Protein AF-A0A972U359-F1 (afdb_monomer_lite)

Radius of gyration: 34.03 Å; chains: 1; bounding box: 84×73×92 Å

Structure (mmCIF, N/CA/C/O backbone):
data_AF-A0A972U359-F1
#
_entry.id   AF-A0A972U359-F1
#
loop_
_atom_site.group_PDB
_atom_site.id
_atom_site.type_symbol
_atom_site.label_atom_id
_atom_site.label_alt_id
_atom_site.label_comp_id
_atom_site.label_asym_id
_atom_site.label_entity_id
_atom_site.label_seq_id
_atom_site.pdbx_PDB_ins_code
_atom_site.Cartn_x
_atom_site.Cartn_y
_atom_site.Cartn_z
_atom_site.occupancy
_atom_site.B_iso_or_equiv
_atom_site.auth_seq_id
_atom_site.auth_comp_id
_atom_site.auth_asym_id
_atom_site.auth_atom_id
_atom_site.pdbx_PDB_model_num
ATOM 1 N N . MET A 1 1 ? 15.602 -43.443 -6.844 1.00 34.56 1 MET A N 1
ATOM 2 C CA . MET A 1 1 ? 16.288 -42.138 -6.899 1.00 34.56 1 MET A CA 1
ATOM 3 C C . MET A 1 1 ? 17.119 -42.106 -8.167 1.00 34.56 1 MET A C 1
ATOM 5 O O . MET A 1 1 ? 18.291 -42.450 -8.155 1.00 34.56 1 MET A O 1
ATOM 9 N N . THR A 1 2 ? 16.467 -41.814 -9.284 1.00 31.92 2 THR A N 1
ATOM 10 C CA . THR A 1 2 ? 17.127 -41.450 -10.536 1.00 31.92 2 THR A CA 1
ATOM 11 C C . THR A 1 2 ? 17.401 -39.958 -10.450 1.00 31.92 2 THR A C 1
ATOM 13 O O . THR A 1 2 ? 16.478 -39.173 -10.265 1.00 31.92 2 THR A O 1
ATOM 16 N N . THR A 1 3 ? 18.676 -39.599 -10.492 1.00 36.22 3 THR A N 1
ATOM 17 C CA . THR A 1 3 ? 19.171 -38.236 -10.663 1.00 36.22 3 THR A CA 1
ATOM 18 C C . THR A 1 3 ? 18.572 -37.648 -11.941 1.00 36.22 3 THR A C 1
ATOM 20 O O . THR A 1 3 ? 18.931 -38.095 -13.031 1.00 36.22 3 THR A O 1
ATOM 23 N N . GLU A 1 4 ? 17.645 -36.693 -11.818 1.00 37.03 4 GLU A N 1
ATOM 24 C CA . GLU A 1 4 ? 17.320 -35.785 -12.922 1.00 37.03 4 GLU A CA 1
ATOM 25 C C . GLU A 1 4 ? 18.624 -35.118 -13.361 1.00 37.03 4 GLU A C 1
ATOM 27 O O . GLU A 1 4 ? 19.390 -34.597 -12.550 1.00 37.03 4 GLU A O 1
ATOM 32 N N . SER A 1 5 ? 18.941 -35.264 -14.640 1.00 38.84 5 SER A N 1
ATOM 33 C CA . SER A 1 5 ? 20.194 -34.814 -15.220 1.00 38.84 5 SER A CA 1
ATOM 34 C C . SER A 1 5 ? 20.278 -33.288 -15.209 1.00 38.84 5 SER A C 1
ATOM 36 O O . SER A 1 5 ? 19.378 -32.620 -15.710 1.00 38.84 5 SER A O 1
ATOM 38 N N . ASP A 1 6 ? 21.413 -32.756 -14.757 1.00 45.66 6 ASP A N 1
ATOM 39 C CA . ASP A 1 6 ? 21.822 -31.334 -14.731 1.00 45.66 6 ASP A CA 1
ATOM 40 C C . ASP A 1 6 ? 21.856 -30.642 -16.125 1.00 45.66 6 ASP A C 1
ATOM 42 O O . ASP A 1 6 ? 22.391 -29.554 -16.295 1.00 45.66 6 ASP A O 1
ATOM 46 N N . THR A 1 7 ? 21.315 -31.287 -17.165 1.00 46.75 7 THR A N 1
ATOM 47 C CA . THR A 1 7 ? 21.343 -30.866 -18.579 1.00 46.75 7 THR A CA 1
ATOM 48 C C . THR A 1 7 ? 20.058 -30.196 -19.065 1.00 46.75 7 THR A C 1
ATOM 50 O O . THR A 1 7 ? 20.070 -29.639 -20.159 1.00 46.75 7 THR A O 1
ATOM 53 N N . ASP A 1 8 ? 18.978 -30.200 -18.277 1.00 66.88 8 ASP A N 1
ATOM 54 C CA . ASP A 1 8 ? 17.705 -29.561 -18.663 1.00 66.88 8 ASP A CA 1
ATOM 55 C C . ASP A 1 8 ? 17.510 -28.169 -18.035 1.00 66.88 8 ASP A C 1
ATOM 57 O O . ASP A 1 8 ? 16.482 -27.522 -18.224 1.00 66.88 8 ASP A O 1
ATOM 61 N N . ARG A 1 9 ? 18.505 -27.679 -17.286 1.00 83.94 9 ARG A N 1
ATOM 62 C CA . ARG A 1 9 ? 18.415 -26.433 -16.522 1.00 83.94 9 ARG A CA 1
ATOM 63 C C . ARG A 1 9 ? 18.598 -25.207 -17.422 1.00 83.94 9 ARG A C 1
ATOM 65 O O . ARG A 1 9 ? 19.578 -25.094 -18.159 1.00 83.94 9 ARG A O 1
ATOM 72 N N . VAL A 1 10 ? 17.660 -24.262 -17.361 1.00 92.56 10 VAL A N 1
ATOM 73 C CA . VAL A 1 10 ? 17.746 -23.006 -18.124 1.00 92.56 10 VAL A CA 1
ATOM 74 C C . VAL A 1 10 ? 18.620 -21.996 -17.372 1.00 92.56 10 VAL A C 1
ATOM 76 O O . VAL A 1 10 ? 18.176 -21.374 -16.412 1.00 92.56 10 VAL A O 1
ATOM 79 N N . GLU A 1 11 ? 19.866 -21.818 -17.819 1.00 95.06 11 GLU A N 1
ATOM 80 C CA . GLU A 1 11 ? 20.827 -20.873 -17.215 1.00 95.06 11 GLU A CA 1
ATOM 81 C C . GLU A 1 11 ? 20.614 -19.414 -17.638 1.00 95.06 11 GLU A C 1
ATOM 83 O O . GLU A 1 11 ? 21.006 -18.483 -16.932 1.00 95.06 11 GLU A O 1
ATOM 88 N N . PHE A 1 12 ? 19.975 -19.191 -18.783 1.00 96.44 12 PHE A N 1
ATOM 89 C CA . PHE A 1 12 ? 19.534 -17.869 -19.202 1.00 96.44 12 PHE A CA 1
ATOM 90 C C . PHE A 1 12 ? 18.351 -17.958 -20.165 1.00 96.44 12 PHE A C 1
ATOM 92 O O . PHE A 1 12 ? 18.154 -18.969 -20.843 1.00 96.44 12 PHE A O 1
ATOM 99 N N . ALA A 1 13 ? 17.572 -16.883 -20.248 1.00 97.38 13 ALA A N 1
ATOM 100 C CA . ALA A 1 13 ? 16.511 -16.748 -21.234 1.00 97.38 13 ALA A CA 1
ATOM 101 C C . ALA A 1 13 ? 16.248 -15.288 -21.610 1.00 97.38 13 ALA A C 1
ATOM 103 O O . ALA A 1 13 ? 16.445 -14.365 -20.816 1.00 97.38 13 ALA A O 1
ATOM 104 N N . TRP A 1 14 ? 15.734 -15.096 -22.821 1.00 97.12 14 TRP A N 1
ATOM 105 C CA . TRP A 1 14 ? 15.240 -13.815 -23.308 1.00 97.12 14 TRP A CA 1
ATOM 106 C C . TRP A 1 14 ? 13.763 -13.635 -22.965 1.00 97.12 14 TRP A C 1
ATOM 108 O O . TRP A 1 14 ? 12.935 -14.495 -23.238 1.00 97.12 14 TRP A O 1
ATOM 118 N N . PHE A 1 15 ? 13.396 -12.486 -22.420 1.00 97.00 15 PHE A N 1
ATOM 119 C CA . PHE A 1 15 ? 12.018 -12.110 -22.142 1.00 97.00 15 PHE A CA 1
ATOM 120 C C . PHE A 1 15 ? 11.601 -11.003 -23.100 1.00 97.00 15 PHE A C 1
ATOM 122 O O . PHE A 1 15 ? 12.221 -9.936 -23.157 1.00 97.00 15 PHE A O 1
ATOM 129 N N . VAL A 1 16 ? 10.525 -11.246 -23.841 1.00 96.25 16 VAL A N 1
ATOM 130 C CA . VAL A 1 16 ? 10.018 -10.329 -24.861 1.00 96.25 16 VAL A CA 1
ATOM 131 C C . VAL A 1 16 ? 8.567 -9.956 -24.606 1.00 96.25 16 VAL A C 1
ATOM 133 O O . VAL A 1 16 ? 7.766 -10.760 -24.131 1.00 96.25 16 VAL A O 1
ATOM 136 N N . ASN A 1 17 ? 8.216 -8.711 -24.912 1.00 94.94 17 ASN A N 1
ATOM 137 C CA . ASN A 1 17 ? 6.858 -8.227 -24.718 1.00 94.94 17 ASN A CA 1
ATOM 138 C C . ASN A 1 17 ? 5.921 -8.766 -25.802 1.00 94.94 17 ASN A C 1
ATOM 140 O O . ASN A 1 17 ? 6.209 -8.689 -26.998 1.00 94.94 17 ASN A O 1
ATOM 144 N N . LYS A 1 18 ? 4.754 -9.236 -25.369 1.00 93.62 18 LYS A N 1
ATOM 145 C CA . LYS A 1 18 ? 3.588 -9.472 -26.209 1.00 93.62 18 LYS A CA 1
ATOM 146 C C . LYS A 1 18 ? 3.192 -8.158 -26.895 1.00 93.62 18 LYS A C 1
ATOM 148 O O . LYS A 1 18 ? 3.068 -7.143 -26.197 1.00 93.62 18 LYS A O 1
ATOM 153 N N . PRO A 1 19 ? 2.941 -8.156 -28.216 1.00 92.00 19 PRO A N 1
ATOM 154 C CA . PRO A 1 19 ? 2.376 -6.995 -28.895 1.00 92.00 19 PRO A CA 1
ATOM 155 C C . PRO A 1 19 ? 1.072 -6.526 -28.231 1.00 92.00 19 PRO A C 1
ATOM 157 O O . PRO A 1 19 ? 0.331 -7.317 -27.632 1.00 92.00 19 PRO A O 1
ATOM 160 N N . ARG A 1 20 ? 0.807 -5.217 -28.272 1.00 87.81 20 ARG A N 1
ATOM 161 C CA . ARG A 1 20 ? -0.346 -4.617 -27.573 1.00 87.81 20 ARG A CA 1
ATOM 162 C C . ARG A 1 20 ? -1.682 -4.987 -28.217 1.00 87.81 20 ARG A C 1
ATOM 164 O O . ARG A 1 20 ? -2.674 -5.070 -27.508 1.00 87.81 20 ARG A O 1
ATOM 171 N N . ASP A 1 21 ? -1.670 -5.212 -29.522 1.00 89.88 21 ASP A N 1
ATOM 172 C CA . ASP A 1 21 ? -2.796 -5.568 -30.387 1.00 89.88 21 ASP A CA 1
ATOM 173 C C . ASP A 1 21 ? -3.186 -7.053 -30.324 1.00 89.88 21 ASP A C 1
ATOM 175 O O . ASP A 1 21 ? -4.277 -7.409 -30.754 1.00 89.88 21 ASP A O 1
ATOM 179 N N . VAL A 1 22 ? -2.338 -7.915 -29.754 1.00 91.50 22 VAL A N 1
ATOM 180 C CA . VAL A 1 22 ? -2.649 -9.341 -29.559 1.00 91.50 22 VAL A CA 1
ATOM 181 C C . VAL A 1 22 ? -3.434 -9.523 -28.263 1.00 91.50 22 VAL A C 1
ATOM 183 O O . VAL A 1 22 ? -2.894 -9.330 -27.174 1.00 91.50 22 VAL A O 1
ATOM 186 N N . ASP A 1 23 ? -4.694 -9.913 -28.346 1.00 91.31 23 ASP A N 1
ATOM 187 C CA . ASP A 1 23 ? -5.537 -10.250 -27.197 1.00 91.31 23 ASP A CA 1
ATOM 188 C C . ASP A 1 23 ? -5.536 -11.763 -26.891 1.00 91.31 23 ASP A C 1
ATOM 190 O O . ASP A 1 23 ? -4.753 -12.536 -27.446 1.00 91.31 23 ASP A O 1
ATOM 194 N N . ALA A 1 24 ? -6.385 -12.196 -25.955 1.00 88.00 24 ALA A N 1
ATOM 195 C CA . ALA A 1 24 ? -6.492 -13.609 -25.593 1.00 88.00 24 ALA A CA 1
ATOM 196 C C . ALA A 1 24 ? -7.016 -14.479 -26.753 1.00 88.00 24 ALA A C 1
ATOM 198 O O . ALA A 1 24 ? -6.561 -15.609 -26.912 1.00 88.00 24 ALA A O 1
ATOM 199 N N . ALA A 1 25 ? -7.929 -13.953 -27.578 1.00 90.12 25 ALA A N 1
ATOM 200 C CA . ALA A 1 25 ? -8.537 -14.687 -28.689 1.00 90.12 25 ALA A CA 1
ATOM 201 C C . ALA A 1 25 ? -7.555 -14.907 -29.854 1.00 90.12 25 ALA A C 1
ATOM 203 O O . ALA A 1 25 ? -7.532 -15.974 -30.463 1.00 90.12 25 ALA A O 1
ATOM 204 N N . SER A 1 26 ? -6.706 -13.916 -30.130 1.00 93.12 26 SER A N 1
ATOM 205 C CA . SER A 1 26 ? -5.694 -13.945 -31.197 1.00 93.12 26 SER A CA 1
ATOM 206 C C . SER A 1 26 ? -4.350 -14.549 -30.770 1.00 93.12 26 SER A C 1
ATOM 208 O O . SER A 1 26 ? -3.474 -14.758 -31.612 1.00 93.12 26 SER A O 1
ATOM 210 N N . MET A 1 27 ? -4.171 -14.884 -29.484 1.00 94.06 27 MET A N 1
ATOM 211 C CA . MET A 1 27 ? -2.915 -15.425 -28.946 1.00 94.06 27 MET A CA 1
ATOM 212 C C . MET A 1 27 ? -2.464 -16.707 -29.658 1.00 94.06 27 MET A C 1
ATOM 214 O O . MET A 1 27 ? -1.294 -16.835 -30.015 1.00 94.06 27 MET A O 1
ATOM 218 N N . SER A 1 28 ? -3.376 -17.660 -29.869 1.00 92.81 28 SER A N 1
ATOM 219 C CA . SER A 1 28 ? -3.033 -18.944 -30.497 1.00 92.81 28 SER A CA 1
ATOM 220 C C . SER A 1 28 ? -2.559 -18.757 -31.940 1.00 92.81 28 SER A C 1
ATOM 222 O O . SER A 1 28 ? -1.538 -19.321 -32.332 1.00 92.81 28 SER A O 1
ATOM 224 N N . GLU A 1 29 ? -3.242 -17.897 -32.701 1.00 93.94 29 GLU A N 1
ATOM 225 C CA . GLU A 1 29 ? -2.842 -17.549 -34.065 1.00 93.94 29 GLU A CA 1
ATOM 226 C C . GLU A 1 29 ? -1.477 -16.851 -34.079 1.00 93.94 29 GLU A C 1
ATOM 228 O O . GLU A 1 29 ? -0.601 -17.217 -34.862 1.00 93.94 29 GLU A O 1
ATOM 233 N N . TYR A 1 30 ? -1.269 -15.882 -33.181 1.00 95.25 30 TYR A N 1
ATOM 234 C CA . TYR A 1 30 ? -0.008 -15.155 -33.058 1.00 95.25 30 TYR A CA 1
ATOM 235 C C . TYR A 1 30 ? 1.175 -16.094 -32.792 1.00 95.25 30 TYR A C 1
ATOM 237 O O . TYR A 1 30 ? 2.173 -16.051 -33.513 1.00 95.25 30 TYR A O 1
ATOM 245 N N . LEU A 1 31 ? 1.050 -16.982 -31.801 1.00 96.06 31 LEU A N 1
ATOM 246 C CA . LEU A 1 31 ? 2.086 -17.965 -31.480 1.00 96.06 31 LEU A CA 1
ATOM 247 C C . LEU A 1 31 ? 2.301 -18.960 -32.633 1.00 96.06 31 LEU A C 1
ATOM 249 O O . LEU A 1 31 ? 3.439 -19.341 -32.905 1.00 96.06 31 LEU A O 1
ATOM 253 N N . GLY A 1 32 ? 1.236 -19.334 -33.352 1.00 94.75 32 GLY A N 1
ATOM 254 C CA . GLY A 1 32 ? 1.293 -20.235 -34.506 1.00 94.75 32 GLY A CA 1
ATOM 255 C C . GLY A 1 32 ? 2.104 -19.697 -35.689 1.00 94.75 32 GLY A C 1
ATOM 256 O O . GLY A 1 32 ? 2.684 -20.486 -36.434 1.00 94.75 32 GLY A O 1
ATOM 257 N N . ARG A 1 33 ? 2.218 -18.368 -35.836 1.00 95.44 33 ARG A N 1
ATOM 258 C CA . ARG A 1 33 ? 3.087 -17.739 -36.851 1.00 95.44 33 ARG A CA 1
ATOM 259 C C . ARG A 1 33 ? 4.574 -17.995 -36.588 1.00 95.44 33 ARG A C 1
ATOM 261 O O . ARG A 1 33 ? 5.364 -17.933 -37.522 1.00 95.44 33 ARG A O 1
ATOM 268 N N . GLY A 1 34 ? 4.959 -18.292 -35.343 1.00 96.12 34 GLY A N 1
ATOM 269 C CA . GLY A 1 34 ? 6.344 -18.616 -34.991 1.00 96.12 34 GLY A CA 1
ATOM 270 C C . GLY A 1 34 ? 7.308 -17.439 -35.143 1.00 96.12 34 GLY A C 1
ATOM 271 O O . GLY A 1 34 ? 8.491 -17.646 -35.405 1.00 96.12 34 GLY A O 1
ATOM 272 N N . GLU A 1 35 ? 6.816 -16.206 -35.009 1.00 94.75 35 GLU A N 1
ATOM 273 C CA . GLU A 1 35 ? 7.598 -14.988 -35.222 1.00 94.75 35 GLU A CA 1
ATOM 274 C C . GLU A 1 35 ? 7.344 -13.956 -34.126 1.00 94.75 35 GLU A C 1
ATOM 276 O O . GLU A 1 35 ? 6.214 -13.753 -33.680 1.00 94.75 35 GLU A O 1
ATOM 281 N N . TRP A 1 36 ? 8.405 -13.260 -33.726 1.00 95.31 36 TRP A N 1
ATOM 282 C CA . TRP A 1 36 ? 8.339 -12.069 -32.893 1.00 95.31 36 TRP A CA 1
ATOM 283 C C . TRP A 1 36 ? 9.098 -10.923 -33.562 1.00 95.31 36 TRP A C 1
ATOM 285 O O . TRP A 1 36 ? 10.190 -11.111 -34.094 1.00 95.31 36 TRP A O 1
ATOM 295 N N . GLN A 1 37 ? 8.505 -9.731 -33.547 1.00 92.00 37 GLN A N 1
ATOM 296 C CA . GLN A 1 37 ? 9.023 -8.553 -34.237 1.00 92.00 37 GLN A CA 1
ATOM 297 C C . GLN A 1 37 ? 9.387 -7.472 -33.223 1.00 92.00 37 GLN A C 1
ATOM 299 O O . GLN A 1 37 ? 8.521 -6.971 -32.501 1.00 92.00 37 GLN A O 1
ATOM 304 N N . LEU A 1 38 ? 10.650 -7.051 -33.230 1.00 86.12 38 LEU A N 1
ATOM 305 C CA . LEU A 1 38 ? 11.098 -5.901 -32.459 1.00 86.12 38 LEU A CA 1
ATOM 306 C C . LEU A 1 38 ? 10.810 -4.599 -33.213 1.00 86.12 38 LEU A C 1
ATOM 308 O O . LEU A 1 38 ? 11.133 -4.465 -34.393 1.00 86.12 38 LEU A O 1
ATOM 312 N N . GLN A 1 39 ? 10.228 -3.620 -32.523 1.00 79.81 39 GLN A N 1
ATOM 313 C CA . GLN A 1 39 ? 10.055 -2.265 -33.046 1.00 79.81 39 GLN A CA 1
ATOM 314 C C . GLN A 1 39 ? 11.313 -1.433 -32.759 1.00 79.81 39 GLN A C 1
ATOM 316 O O . GLN A 1 39 ? 11.775 -1.383 -31.620 1.00 79.81 39 GLN A O 1
ATOM 321 N N . GLY A 1 40 ? 11.856 -0.764 -33.781 1.00 70.81 40 GLY A N 1
ATOM 322 C CA . GLY A 1 40 ? 13.066 0.058 -33.651 1.00 70.81 40 GLY A CA 1
ATOM 323 C C . GLY A 1 40 ? 14.355 -0.757 -33.482 1.00 70.81 40 GLY A C 1
ATOM 324 O O . GLY A 1 40 ? 15.136 -0.472 -32.573 1.00 70.81 40 GLY A O 1
ATOM 325 N N . SER A 1 41 ? 14.577 -1.752 -34.352 1.00 62.41 41 SER A N 1
ATOM 326 C CA . SER A 1 41 ? 15.708 -2.701 -34.314 1.00 62.41 41 SER A CA 1
ATOM 327 C C . SER A 1 41 ? 17.075 -2.038 -34.112 1.00 62.41 41 SER A C 1
ATOM 329 O O . SER A 1 41 ? 17.877 -2.529 -33.321 1.00 62.41 41 SER A O 1
ATOM 331 N N . THR A 1 42 ? 17.315 -0.869 -34.716 1.00 66.00 42 THR A N 1
ATOM 332 C CA . THR A 1 42 ? 18.582 -0.126 -34.593 1.00 66.00 42 THR A CA 1
ATOM 333 C C . THR A 1 42 ? 18.948 0.205 -33.143 1.00 66.00 42 THR A C 1
ATOM 335 O O . THR A 1 42 ? 20.122 0.177 -32.789 1.00 66.00 42 THR A O 1
ATOM 338 N N . ARG A 1 43 ? 17.958 0.477 -32.278 1.00 69.31 43 ARG A N 1
ATOM 339 C CA . ARG A 1 43 ? 18.193 0.775 -30.854 1.00 69.31 43 ARG A CA 1
ATOM 340 C C . ARG A 1 43 ? 18.655 -0.452 -30.062 1.00 69.31 43 ARG A C 1
ATOM 342 O O . ARG A 1 43 ? 19.273 -0.294 -29.015 1.00 69.31 43 ARG A O 1
ATOM 349 N N . TYR A 1 44 ? 18.339 -1.650 -30.543 1.00 76.06 44 TYR A N 1
ATOM 350 C CA . TYR A 1 44 ? 18.563 -2.914 -29.844 1.00 76.06 44 TYR A CA 1
ATOM 351 C C . TYR A 1 44 ? 19.518 -3.843 -30.600 1.00 76.06 44 TYR A C 1
ATOM 353 O O . TYR A 1 44 ? 19.537 -5.049 -30.355 1.00 76.06 44 TYR A O 1
ATOM 361 N N . ALA A 1 45 ? 20.306 -3.292 -31.529 1.00 72.94 45 ALA A N 1
ATOM 362 C CA . ALA A 1 45 ? 21.220 -4.059 -32.370 1.00 72.94 45 ALA A CA 1
ATOM 363 C C . ALA A 1 45 ? 22.209 -4.893 -31.538 1.00 72.94 45 ALA A C 1
ATOM 365 O O . ALA A 1 45 ? 22.493 -6.036 -31.883 1.00 72.94 45 ALA A O 1
ATOM 366 N N . TYR A 1 46 ? 22.670 -4.355 -30.403 1.00 73.94 46 TYR A N 1
ATOM 367 C CA . TYR A 1 46 ? 23.540 -5.074 -29.473 1.00 73.94 46 TYR A CA 1
ATOM 368 C C . TYR A 1 46 ? 22.853 -6.305 -28.863 1.00 73.94 46 TYR A C 1
ATOM 370 O O . TYR A 1 46 ? 23.418 -7.393 -28.891 1.00 73.94 46 TYR A O 1
ATOM 378 N N . GLN A 1 47 ? 21.620 -6.168 -28.361 1.00 82.75 47 GLN A N 1
ATOM 379 C CA . GLN A 1 47 ? 20.871 -7.297 -27.800 1.00 82.75 47 GLN A CA 1
ATOM 380 C C . GLN A 1 47 ? 20.530 -8.339 -28.868 1.00 82.75 47 GLN A C 1
ATOM 382 O O . GLN A 1 47 ? 20.673 -9.530 -28.616 1.00 82.75 47 GLN A O 1
ATOM 387 N N . LEU A 1 48 ? 20.119 -7.902 -30.063 1.00 85.12 48 LEU A N 1
ATOM 388 C CA . LEU A 1 48 ? 19.846 -8.803 -31.187 1.00 85.12 48 LEU A CA 1
ATOM 389 C C . LEU A 1 48 ? 21.098 -9.592 -31.593 1.00 85.12 48 LEU A C 1
ATOM 391 O O . LEU A 1 48 ? 20.993 -10.780 -31.875 1.00 85.12 48 LEU A O 1
ATOM 395 N N . GLY A 1 49 ? 22.278 -8.966 -31.560 1.00 82.31 49 GLY A N 1
ATOM 396 C CA . GLY A 1 49 ? 23.554 -9.631 -31.838 1.00 82.31 49 GLY A CA 1
ATOM 397 C C . GLY A 1 49 ? 23.979 -10.669 -30.792 1.00 82.31 49 GLY A C 1
ATOM 398 O O . GLY A 1 49 ? 24.855 -11.479 -31.075 1.00 82.31 49 GLY A O 1
ATOM 399 N N . GLN A 1 50 ? 23.375 -10.666 -29.600 1.00 87.31 50 GLN A N 1
ATOM 400 C CA . GLN A 1 50 ? 23.628 -11.675 -28.564 1.00 87.31 50 GLN A CA 1
ATOM 401 C C . GLN A 1 50 ? 22.671 -12.868 -28.625 1.00 87.31 50 GLN A C 1
ATOM 403 O O . GLN A 1 50 ? 22.921 -13.876 -27.968 1.00 87.31 50 GLN A O 1
ATOM 408 N N . MET A 1 51 ? 21.568 -12.753 -29.362 1.00 94.00 51 MET A N 1
ATOM 409 C CA . MET A 1 51 ? 20.582 -13.821 -29.481 1.00 94.00 51 MET A CA 1
ATOM 410 C C . MET A 1 51 ? 21.051 -14.873 -30.480 1.00 94.00 51 MET A C 1
ATOM 412 O O . MET A 1 51 ? 21.399 -14.550 -31.615 1.00 94.00 51 MET A O 1
ATOM 416 N N . ASN A 1 52 ? 20.989 -16.140 -30.084 1.00 93.56 52 ASN A N 1
ATOM 417 C CA . ASN A 1 52 ? 21.393 -17.264 -30.919 1.00 93.56 52 ASN A CA 1
ATOM 418 C C . ASN A 1 52 ? 20.254 -18.267 -31.117 1.00 93.56 52 ASN A C 1
ATOM 420 O O . ASN A 1 52 ? 19.334 -18.391 -30.305 1.00 93.56 52 ASN A O 1
ATOM 424 N N . ALA A 1 53 ? 20.325 -19.023 -32.214 1.00 95.94 53 ALA A N 1
ATOM 425 C CA . ALA A 1 53 ? 19.460 -20.180 -32.402 1.00 95.94 53 ALA A CA 1
ATOM 426 C C . ALA A 1 53 ? 19.673 -21.183 -31.251 1.00 95.94 53 ALA A C 1
ATOM 428 O O . ALA A 1 53 ? 20.806 -21.514 -30.913 1.00 95.94 53 ALA A O 1
ATOM 429 N N . GLY A 1 54 ? 18.582 -21.672 -30.662 1.00 95.25 54 GLY A N 1
ATOM 430 C CA . GLY A 1 54 ? 18.589 -22.546 -29.486 1.00 95.25 54 GLY A CA 1
ATOM 431 C C . GLY A 1 54 ? 18.365 -21.825 -28.153 1.00 95.25 54 GLY A C 1
ATOM 432 O O . GLY A 1 54 ? 17.965 -22.482 -27.186 1.00 95.25 54 GLY A O 1
ATOM 433 N N . ASP A 1 55 ? 18.524 -20.501 -28.094 1.00 97.12 55 ASP A N 1
ATOM 434 C CA . ASP A 1 55 ? 18.279 -19.735 -26.870 1.00 97.12 55 ASP A CA 1
ATOM 435 C C . ASP A 1 55 ? 16.826 -19.888 -26.395 1.00 97.12 55 ASP A C 1
ATOM 437 O O . ASP A 1 55 ? 15.878 -19.902 -27.192 1.00 97.12 55 ASP A O 1
ATOM 441 N N . SER A 1 56 ? 16.649 -19.983 -25.075 1.00 98.12 56 SER A N 1
ATOM 442 C CA . SER A 1 56 ? 15.334 -19.949 -24.435 1.00 98.12 56 SER A CA 1
ATOM 443 C C . SER A 1 56 ? 14.735 -18.547 -24.523 1.00 98.12 56 SER A C 1
ATOM 445 O O . SER A 1 56 ? 15.416 -17.550 -24.277 1.00 98.12 56 SER A O 1
ATOM 447 N N . ILE A 1 57 ? 13.442 -18.463 -24.831 1.00 98.06 57 ILE A N 1
ATOM 448 C CA . ILE A 1 57 ? 12.706 -17.198 -24.915 1.00 98.06 57 ILE A CA 1
ATOM 449 C C . ILE A 1 57 ? 11.321 -17.321 -24.268 1.00 98.06 57 ILE A C 1
ATOM 451 O O . ILE A 1 57 ? 10.693 -18.375 -24.333 1.00 98.06 57 ILE A O 1
ATOM 455 N N . ALA A 1 58 ? 10.835 -16.255 -23.635 1.00 98.12 58 ALA A N 1
ATOM 456 C CA . ALA A 1 58 ? 9.525 -16.177 -22.997 1.00 98.12 58 ALA A CA 1
ATOM 457 C C . ALA A 1 58 ? 8.748 -14.941 -23.470 1.00 98.12 58 ALA A C 1
ATOM 459 O O . ALA A 1 58 ? 9.283 -13.830 -23.516 1.00 98.12 58 ALA A O 1
ATOM 460 N N . LEU A 1 59 ? 7.466 -15.131 -23.791 1.00 97.81 59 LEU A N 1
ATOM 461 C CA . LEU A 1 59 ? 6.544 -14.064 -24.171 1.00 97.81 59 LEU A CA 1
ATOM 462 C C . LEU A 1 59 ? 5.779 -13.574 -22.939 1.00 97.81 59 LEU A C 1
ATOM 464 O O . LEU A 1 59 ? 5.063 -14.350 -22.299 1.00 97.81 59 LEU A O 1
ATOM 468 N N . LYS A 1 60 ? 5.893 -12.280 -22.629 1.00 96.69 60 LYS A N 1
ATOM 469 C CA . LYS A 1 60 ? 5.336 -11.676 -21.411 1.00 96.69 60 LYS A CA 1
ATOM 470 C C . LYS A 1 60 ? 4.544 -10.394 -21.646 1.00 96.69 60 LYS A C 1
ATOM 472 O O . LYS A 1 60 ? 4.677 -9.732 -22.668 1.00 96.69 60 LYS A O 1
ATOM 477 N N . SER A 1 61 ? 3.782 -9.975 -20.649 1.00 95.38 61 SER A N 1
ATOM 478 C CA . SER A 1 61 ? 3.323 -8.591 -20.484 1.00 95.38 61 SER A CA 1
ATOM 479 C C . SER A 1 61 ? 3.567 -8.153 -19.044 1.00 95.38 61 SER A C 1
ATOM 481 O O . SER A 1 61 ? 3.733 -8.999 -18.170 1.00 95.38 61 SER A O 1
ATOM 483 N N . VAL A 1 62 ? 3.615 -6.846 -18.792 1.00 93.12 62 VAL A N 1
ATOM 484 C CA . VAL A 1 62 ? 3.707 -6.294 -17.435 1.00 93.12 62 VAL A CA 1
ATOM 485 C C . VAL A 1 62 ? 2.553 -5.327 -17.232 1.00 93.12 62 VAL A C 1
ATOM 487 O O . VAL A 1 62 ? 2.312 -4.465 -18.079 1.00 93.12 62 VAL A O 1
ATOM 490 N N . ALA A 1 63 ? 1.839 -5.484 -16.124 1.00 92.44 63 ALA A N 1
ATOM 491 C CA . ALA A 1 63 ? 0.751 -4.610 -15.727 1.00 92.44 63 ALA A CA 1
ATOM 492 C C . ALA A 1 63 ? 0.733 -4.444 -14.208 1.00 92.44 63 ALA A C 1
ATOM 494 O O . ALA A 1 63 ? 1.016 -5.378 -13.462 1.00 92.44 63 ALA A O 1
ATOM 495 N N . ASN A 1 64 ? 0.340 -3.259 -13.761 1.00 93.25 64 ASN A N 1
ATOM 496 C CA . ASN A 1 64 ? 0.076 -2.998 -12.356 1.00 93.25 64 ASN A CA 1
ATOM 497 C C . ASN A 1 64 ? -1.312 -3.537 -11.994 1.00 93.25 64 ASN A C 1
ATOM 499 O O . ASN A 1 64 ? -2.285 -3.286 -12.706 1.00 93.25 64 ASN A O 1
ATOM 503 N N . ARG A 1 65 ? -1.399 -4.285 -10.896 1.00 93.12 65 ARG A N 1
ATOM 504 C CA . ARG A 1 65 ? -2.632 -4.876 -10.369 1.00 93.12 65 ARG A CA 1
ATOM 505 C C . ARG A 1 65 ? -2.774 -4.526 -8.894 1.00 93.12 65 ARG A C 1
ATOM 507 O O . ARG A 1 65 ? -1.779 -4.460 -8.184 1.00 93.12 65 ARG A O 1
ATOM 514 N N . LYS A 1 66 ? -4.006 -4.318 -8.440 1.00 90.38 66 LYS A N 1
ATOM 515 C CA . LYS A 1 66 ? -4.338 -4.274 -7.008 1.00 90.38 66 LYS A CA 1
ATOM 516 C C . LYS A 1 66 ? -5.014 -5.564 -6.567 1.00 90.38 66 LYS A C 1
ATOM 518 O O . LYS A 1 66 ? -4.679 -6.090 -5.519 1.00 90.38 66 LYS A O 1
ATOM 523 N N . THR A 1 67 ? -5.904 -6.094 -7.398 1.00 91.94 67 THR A N 1
ATOM 524 C CA . THR A 1 67 ? -6.666 -7.319 -7.142 1.00 91.94 67 THR A CA 1
ATOM 525 C C . THR A 1 67 ? -6.053 -8.533 -7.840 1.00 91.94 67 THR A C 1
ATOM 527 O O . THR A 1 67 ? -5.221 -8.396 -8.745 1.00 91.94 67 THR A O 1
ATOM 530 N N . GLY A 1 68 ? -6.423 -9.740 -7.396 1.00 88.44 68 GLY A N 1
ATOM 531 C CA . GLY A 1 68 ? -5.930 -10.997 -7.981 1.00 88.44 68 GLY A CA 1
ATOM 532 C C . GLY A 1 68 ? -4.413 -11.196 -7.843 1.00 88.44 68 GLY A C 1
ATOM 533 O O . GLY A 1 68 ? -3.771 -11.851 -8.671 1.00 88.44 68 GLY A O 1
ATOM 534 N N . THR A 1 69 ? -3.800 -10.594 -6.825 1.00 90.81 69 THR A N 1
ATOM 535 C CA . THR A 1 69 ? -2.350 -10.629 -6.582 1.00 90.81 69 THR A CA 1
ATOM 536 C C . THR A 1 69 ? -1.884 -11.975 -6.034 1.00 90.81 69 THR A C 1
ATOM 538 O O . THR A 1 69 ? -0.738 -12.341 -6.284 1.00 90.81 69 THR A O 1
ATOM 541 N N . GLY A 1 70 ? -2.767 -12.735 -5.378 1.00 89.19 70 GLY A N 1
ATOM 542 C CA . GLY A 1 70 ? -2.464 -14.048 -4.798 1.00 89.19 70 GLY A CA 1
ATOM 543 C C . GLY A 1 70 ? -1.795 -13.988 -3.420 1.00 89.19 70 GLY A C 1
ATOM 544 O O . GLY A 1 70 ? -1.340 -15.014 -2.932 1.00 89.19 70 GLY A O 1
ATOM 545 N N . PHE A 1 71 ? -1.722 -12.804 -2.808 1.00 92.38 71 PHE A N 1
ATOM 546 C CA . PHE A 1 71 ? -1.273 -12.586 -1.432 1.00 92.38 71 PHE A CA 1
ATOM 547 C C . PHE A 1 71 ? -1.918 -11.306 -0.879 1.00 92.38 71 PHE A C 1
ATOM 549 O O . PHE A 1 71 ? -2.407 -10.478 -1.650 1.00 92.38 71 PHE A O 1
ATOM 556 N N . PHE A 1 72 ? -1.897 -11.122 0.441 1.00 93.25 72 PHE A N 1
ATOM 557 C CA . PHE A 1 72 ? -2.434 -9.916 1.065 1.00 93.25 72 PHE A CA 1
ATOM 558 C C . PHE A 1 72 ? -1.521 -8.702 0.805 1.00 93.25 72 PHE A C 1
ATOM 560 O O . PHE A 1 72 ? -0.426 -8.603 1.351 1.00 93.25 72 PHE A O 1
ATOM 567 N N . ASN A 1 73 ? -1.965 -7.769 -0.040 1.00 94.00 73 ASN A N 1
ATOM 568 C CA . ASN A 1 73 ? -1.198 -6.590 -0.462 1.00 94.00 73 ASN A CA 1
ATOM 569 C C . ASN A 1 73 ? -1.681 -5.273 0.165 1.00 94.00 73 ASN A C 1
ATOM 571 O O . ASN A 1 73 ? -1.222 -4.217 -0.267 1.00 94.00 73 ASN A O 1
ATOM 575 N N . ALA A 1 74 ? -2.601 -5.308 1.138 1.00 94.38 74 ALA A N 1
ATOM 576 C CA . ALA A 1 74 ? -3.173 -4.111 1.771 1.00 94.38 74 ALA A CA 1
ATOM 577 C C . ALA A 1 74 ? -3.638 -3.046 0.755 1.00 94.38 74 ALA A C 1
ATOM 579 O O . ALA A 1 74 ? -3.376 -1.854 0.915 1.00 94.38 74 ALA A O 1
ATOM 580 N N . ASP A 1 75 ? -4.253 -3.488 -0.347 1.00 94.19 75 ASP A N 1
ATOM 581 C CA . ASP A 1 75 ? -4.701 -2.649 -1.466 1.00 94.19 75 ASP A CA 1
ATOM 582 C C . ASP A 1 75 ? -3.603 -1.815 -2.161 1.00 94.19 75 ASP A C 1
ATOM 584 O O . ASP A 1 75 ? -3.870 -0.868 -2.913 1.00 94.19 75 ASP A O 1
ATOM 588 N N . THR A 1 76 ? -2.340 -2.187 -1.939 1.00 91.75 76 THR A N 1
ATOM 589 C CA . THR A 1 76 ? -1.162 -1.578 -2.562 1.00 91.75 76 THR A CA 1
ATOM 590 C C . THR A 1 76 ? -0.953 -2.155 -3.957 1.00 91.75 76 THR A C 1
ATOM 592 O O . THR A 1 76 ? -1.100 -3.353 -4.191 1.00 91.75 76 THR A O 1
ATOM 595 N N . ILE A 1 77 ? -0.581 -1.308 -4.917 1.00 91.50 77 ILE A N 1
ATOM 596 C CA . ILE A 1 77 ? -0.321 -1.745 -6.292 1.00 91.50 77 ILE A CA 1
ATOM 597 C C . ILE A 1 77 ? 0.855 -2.732 -6.323 1.00 91.50 77 ILE A C 1
ATOM 599 O O . ILE A 1 77 ? 1.924 -2.474 -5.774 1.00 91.50 77 ILE A O 1
ATOM 603 N N . VAL A 1 78 ? 0.671 -3.839 -7.034 1.00 93.19 78 VAL A N 1
ATOM 604 C CA . VAL A 1 78 ? 1.683 -4.856 -7.319 1.00 93.19 78 VAL A CA 1
ATOM 605 C C . VAL A 1 78 ? 1.956 -4.869 -8.816 1.00 93.19 78 VAL A C 1
ATOM 607 O O . VAL A 1 78 ? 1.033 -4.961 -9.627 1.00 93.19 78 VAL A O 1
ATOM 610 N N . SER A 1 79 ? 3.227 -4.805 -9.205 1.00 92.00 79 SER A N 1
ATOM 611 C CA . SER A 1 79 ? 3.605 -5.053 -10.596 1.00 92.00 79 SER A CA 1
ATOM 612 C C . SER A 1 79 ? 3.560 -6.555 -10.880 1.00 92.00 79 SER A C 1
ATOM 614 O O . SER A 1 79 ? 4.190 -7.349 -10.177 1.00 92.00 79 SER A O 1
ATOM 616 N N . VAL A 1 80 ? 2.798 -6.939 -11.904 1.00 95.06 80 VAL A N 1
ATOM 617 C CA . VAL A 1 80 ? 2.570 -8.329 -12.304 1.00 95.06 80 VAL A CA 1
ATOM 618 C C . VAL A 1 80 ? 3.054 -8.533 -13.731 1.00 95.06 80 VAL A C 1
ATOM 620 O O . VAL A 1 80 ? 2.582 -7.891 -14.672 1.00 95.06 80 VAL A O 1
ATOM 623 N N . MET A 1 81 ? 3.976 -9.473 -13.900 1.00 96.00 81 MET A N 1
ATOM 624 C CA . MET A 1 81 ? 4.458 -9.941 -15.187 1.00 96.00 81 MET A CA 1
ATOM 625 C C . MET A 1 81 ? 3.719 -11.222 -15.576 1.00 96.00 81 MET A C 1
ATOM 627 O O . MET A 1 81 ? 3.914 -12.262 -14.964 1.00 96.00 81 MET A O 1
ATOM 631 N N . THR A 1 82 ? 2.854 -11.168 -16.584 1.00 96.19 82 THR A N 1
ATOM 632 C CA . THR A 1 82 ? 2.116 -12.353 -17.054 1.00 96.19 82 THR A CA 1
ATOM 633 C C . THR A 1 82 ? 2.892 -13.051 -18.159 1.00 96.19 82 THR A C 1
ATOM 635 O O . THR A 1 82 ? 3.255 -12.406 -19.142 1.00 96.19 82 THR A O 1
ATOM 638 N N . ILE A 1 83 ? 3.121 -14.355 -18.015 1.00 97.06 83 ILE A N 1
ATOM 639 C CA . ILE A 1 83 ? 3.811 -15.199 -18.993 1.00 97.06 83 ILE A CA 1
ATOM 640 C C . ILE A 1 83 ? 2.776 -15.957 -19.823 1.00 97.06 83 ILE A C 1
ATOM 642 O O . ILE A 1 83 ? 1.908 -16.622 -19.266 1.00 97.06 83 ILE A O 1
ATOM 646 N N . TYR A 1 84 ? 2.868 -15.852 -21.149 1.00 96.94 84 TYR A N 1
ATOM 647 C CA . TYR A 1 84 ? 1.906 -16.453 -22.084 1.00 96.94 84 TYR A CA 1
ATOM 648 C C . TYR A 1 84 ? 2.459 -17.686 -22.801 1.00 96.94 84 TYR A C 1
ATOM 650 O O . TYR A 1 84 ? 1.712 -18.603 -23.134 1.00 96.94 84 TYR A O 1
ATOM 658 N N . ALA A 1 85 ? 3.763 -17.700 -23.073 1.00 97.31 85 ALA A N 1
ATOM 659 C CA . ALA A 1 85 ? 4.425 -18.780 -23.791 1.00 97.31 85 ALA A CA 1
ATOM 660 C C . ALA A 1 85 ? 5.917 -18.812 -23.460 1.00 97.31 85 ALA A C 1
ATOM 662 O O . ALA A 1 85 ? 6.523 -17.774 -23.181 1.00 97.31 85 ALA A O 1
ATOM 663 N N . THR A 1 86 ? 6.511 -19.995 -23.559 1.00 97.62 86 THR A N 1
ATOM 664 C CA . THR A 1 86 ? 7.964 -20.188 -23.639 1.00 97.62 86 THR A CA 1
ATOM 665 C C . THR A 1 86 ? 8.331 -20.656 -25.040 1.00 97.62 86 THR A C 1
ATOM 667 O O . THR A 1 86 ? 7.458 -20.978 -25.838 1.00 97.62 86 THR A O 1
ATOM 670 N N . GLY A 1 87 ? 9.606 -20.677 -25.399 1.00 96.88 87 GLY A N 1
ATOM 671 C CA . GLY A 1 87 ? 10.019 -21.132 -26.716 1.00 96.88 87 GLY A CA 1
ATOM 672 C C . GLY A 1 87 ? 11.524 -21.234 -26.877 1.00 96.88 87 GLY A C 1
ATOM 673 O O . GLY A 1 87 ? 12.291 -20.947 -25.956 1.00 96.88 87 GLY A O 1
ATOM 674 N N . ARG A 1 88 ? 11.928 -21.644 -28.079 1.00 97.69 88 ARG A N 1
ATOM 675 C CA . ARG A 1 88 ? 13.328 -21.709 -28.519 1.00 97.69 88 ARG A CA 1
ATOM 676 C C . ARG A 1 88 ? 13.509 -20.880 -29.785 1.00 97.69 88 ARG A C 1
ATOM 678 O O . ARG A 1 88 ? 12.736 -21.044 -30.734 1.00 97.69 88 ARG A O 1
ATOM 685 N N . ILE A 1 89 ? 14.514 -20.008 -29.807 1.00 97.94 89 ILE A N 1
ATOM 686 C CA . ILE A 1 89 ? 14.852 -19.209 -30.992 1.00 97.94 89 ILE A CA 1
ATOM 687 C C . ILE A 1 89 ? 15.322 -20.144 -32.116 1.00 97.94 89 ILE A C 1
ATOM 689 O O . ILE A 1 89 ? 16.138 -21.035 -31.894 1.00 97.94 89 ILE A O 1
ATOM 693 N N . ARG A 1 90 ? 14.804 -19.952 -33.331 1.00 97.56 90 ARG A N 1
ATOM 694 C CA . ARG A 1 90 ? 15.228 -20.663 -34.549 1.00 97.56 90 ARG A CA 1
ATOM 695 C C . ARG A 1 90 ? 16.256 -19.866 -35.338 1.00 97.56 90 ARG A C 1
ATOM 697 O O . ARG A 1 90 ? 17.233 -20.431 -35.812 1.00 97.56 90 ARG A O 1
ATOM 704 N N . SER A 1 91 ? 16.014 -18.570 -35.492 1.00 96.00 91 SER A N 1
ATOM 705 C CA . SER A 1 91 ? 16.897 -17.639 -36.190 1.00 96.00 91 SER A CA 1
ATOM 706 C C . SER A 1 91 ? 16.569 -16.201 -35.800 1.00 96.00 91 SER A C 1
ATOM 708 O O . SER A 1 91 ? 15.464 -15.899 -35.339 1.00 96.00 91 SER A O 1
ATOM 710 N N . VAL A 1 92 ? 17.547 -15.322 -35.994 1.00 93.75 92 VAL A N 1
ATOM 711 C CA . VAL A 1 92 ?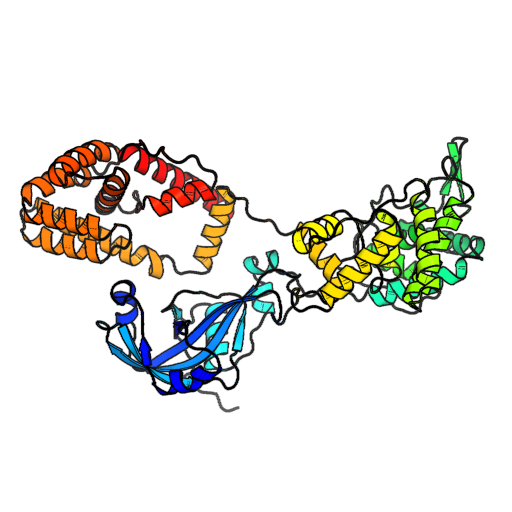 17.456 -13.884 -35.741 1.00 93.75 92 VAL A CA 1
ATOM 712 C C . VAL A 1 92 ? 17.865 -13.173 -37.022 1.00 93.75 92 VAL A C 1
ATOM 714 O O . VAL A 1 92 ? 18.900 -13.500 -37.598 1.00 93.75 92 VAL A O 1
ATOM 717 N N . ASP A 1 93 ? 17.056 -12.216 -37.460 1.00 89.62 93 ASP A N 1
ATOM 718 C CA . ASP A 1 93 ? 17.392 -11.247 -38.498 1.00 89.62 93 ASP A CA 1
ATOM 719 C C . ASP A 1 93 ? 17.608 -9.882 -37.818 1.00 89.62 93 ASP A C 1
ATOM 721 O O . ASP A 1 93 ? 16.632 -9.198 -37.481 1.00 89.62 93 ASP A O 1
ATOM 725 N N . PRO A 1 94 ? 18.869 -9.490 -37.550 1.00 80.69 94 PRO A N 1
ATOM 726 C CA . PRO A 1 94 ? 19.175 -8.260 -36.826 1.00 80.69 94 PRO A CA 1
ATOM 727 C C . PRO A 1 94 ? 18.769 -6.990 -37.579 1.00 80.69 94 PRO A C 1
ATOM 729 O O . PRO A 1 94 ? 18.407 -5.999 -36.940 1.00 80.69 94 PRO A O 1
ATOM 732 N N . ASP A 1 95 ? 18.799 -7.018 -38.915 1.00 81.38 95 ASP A N 1
ATOM 733 C CA . ASP A 1 95 ? 18.508 -5.850 -39.748 1.00 81.38 95 ASP A CA 1
ATOM 734 C C . ASP A 1 95 ? 17.015 -5.519 -39.685 1.00 81.38 95 ASP A C 1
ATOM 736 O O . ASP A 1 95 ? 16.624 -4.377 -39.410 1.00 81.38 95 ASP A O 1
ATOM 740 N N . SER A 1 96 ? 16.164 -6.536 -39.858 1.00 85.00 96 SER A N 1
ATOM 741 C CA . SER A 1 96 ? 14.714 -6.360 -39.746 1.00 85.00 96 SER A CA 1
ATOM 742 C C . SER A 1 96 ? 14.203 -6.386 -38.302 1.00 85.00 96 SER A C 1
ATOM 744 O O . SER A 1 96 ? 13.085 -5.937 -38.044 1.00 85.00 96 SER A O 1
ATOM 746 N N . GLY A 1 97 ? 14.993 -6.884 -37.345 1.00 86.31 97 GLY A N 1
ATOM 747 C CA . GLY A 1 97 ? 14.576 -7.104 -35.956 1.00 86.31 97 GLY A CA 1
ATOM 748 C C . GLY A 1 97 ? 13.579 -8.255 -35.786 1.00 86.31 97 GLY A C 1
ATOM 749 O O . GLY A 1 97 ? 12.862 -8.297 -34.780 1.00 86.31 97 GLY A O 1
ATOM 750 N N . ARG A 1 98 ? 13.487 -9.152 -36.775 1.00 92.69 98 ARG A N 1
ATOM 751 C CA . ARG A 1 98 ? 12.603 -10.322 -36.759 1.00 92.69 98 ARG A CA 1
ATOM 752 C C . ARG A 1 98 ? 13.304 -11.503 -36.098 1.00 92.69 98 ARG A C 1
ATOM 754 O O . ARG A 1 98 ? 14.444 -11.825 -36.416 1.00 92.69 98 ARG A O 1
ATOM 761 N N . ILE A 1 99 ? 12.597 -12.177 -35.199 1.00 95.75 99 ILE A N 1
ATOM 762 C CA . ILE A 1 99 ? 13.066 -13.386 -34.522 1.00 95.75 99 ILE A CA 1
ATOM 763 C C . ILE A 1 99 ? 12.075 -14.505 -34.814 1.00 95.75 99 ILE A C 1
ATOM 765 O O . ILE A 1 99 ? 10.890 -14.386 -34.502 1.00 95.75 99 ILE A O 1
ATOM 769 N N . HIS A 1 100 ? 12.556 -15.607 -35.382 1.00 97.44 100 HIS A N 1
ATOM 770 C CA . HIS A 1 100 ? 11.749 -16.807 -35.576 1.00 97.44 100 HIS A CA 1
ATOM 771 C C . HIS A 1 100 ? 11.862 -17.700 -34.341 1.00 97.44 100 HIS A C 1
ATOM 773 O O . HIS A 1 100 ? 12.963 -17.964 -33.860 1.00 97.44 100 HIS A O 1
ATOM 779 N N . VAL A 1 101 ? 10.736 -18.184 -33.822 1.00 98.00 101 VAL A N 1
ATOM 780 C CA . VAL A 1 101 ? 10.650 -18.893 -32.539 1.00 98.00 101 VAL A CA 1
ATOM 781 C C . VAL A 1 101 ? 9.760 -20.128 -32.662 1.00 98.00 101 VAL A C 1
ATOM 783 O O . VAL A 1 101 ? 8.658 -20.075 -33.203 1.00 98.00 101 VAL A O 1
ATOM 786 N N . SER A 1 102 ? 10.215 -21.252 -32.106 1.00 97.56 102 SER A N 1
ATOM 787 C CA . SER A 1 102 ? 9.347 -22.387 -31.770 1.00 97.56 102 SER A CA 1
ATOM 788 C C . SER A 1 102 ? 8.636 -22.094 -30.451 1.00 97.56 102 SER A C 1
ATOM 790 O O . SER A 1 102 ? 9.207 -22.350 -29.389 1.00 97.56 102 SER A O 1
ATOM 792 N N . TRP A 1 103 ? 7.427 -21.539 -30.503 1.00 97.75 103 TRP A N 1
ATOM 793 C CA . TRP A 1 103 ? 6.641 -21.265 -29.299 1.00 97.75 103 TRP A CA 1
ATOM 794 C C . TRP A 1 103 ? 6.003 -22.534 -28.717 1.00 97.75 103 TRP A C 1
ATOM 796 O O . TRP A 1 103 ? 5.548 -23.416 -29.440 1.00 97.75 103 TRP A O 1
ATOM 806 N N . ASN A 1 104 ? 5.929 -22.575 -27.393 1.00 95.38 104 ASN A N 1
ATOM 807 C CA . ASN A 1 104 ? 5.172 -23.504 -26.573 1.00 95.38 104 ASN A CA 1
ATOM 808 C C . ASN A 1 104 ? 4.201 -22.676 -25.716 1.00 95.38 104 ASN A C 1
ATOM 810 O O . ASN A 1 104 ? 4.605 -21.972 -24.785 1.00 95.38 104 ASN A O 1
ATOM 814 N N . ALA A 1 105 ? 2.925 -22.696 -26.097 1.00 94.50 105 ALA A N 1
ATOM 815 C CA . ALA A 1 105 ? 1.886 -21.925 -25.429 1.00 94.50 105 ALA A CA 1
ATOM 816 C C . ALA A 1 105 ? 1.615 -22.475 -24.022 1.00 94.50 105 ALA A C 1
ATOM 818 O O . ALA A 1 105 ? 1.518 -23.688 -23.823 1.00 94.50 105 ALA A O 1
ATOM 819 N N . MET A 1 106 ? 1.439 -21.586 -23.045 1.00 92.69 106 MET A N 1
ATOM 820 C CA . MET A 1 106 ? 0.907 -21.991 -21.746 1.00 92.69 106 MET A CA 1
ATOM 821 C C . MET A 1 106 ? -0.603 -22.215 -21.863 1.00 92.69 106 MET A C 1
ATOM 823 O O . MET A 1 106 ? -1.294 -21.427 -22.505 1.00 92.69 106 MET A O 1
ATOM 827 N N . ALA A 1 107 ? -1.111 -23.281 -21.235 1.00 87.56 107 ALA A N 1
ATOM 828 C CA . ALA A 1 107 ? -2.549 -23.558 -21.199 1.00 87.56 107 ALA A CA 1
ATOM 829 C C . ALA A 1 107 ? -3.319 -22.411 -20.525 1.00 87.56 107 ALA A C 1
ATOM 831 O O . ALA A 1 107 ? -4.347 -21.973 -21.030 1.00 87.56 107 ALA A O 1
ATOM 832 N N . GLU A 1 108 ? -2.761 -21.884 -19.435 1.00 90.38 108 GLU A N 1
ATOM 833 C CA . GLU A 1 108 ? -3.225 -20.672 -18.772 1.00 90.38 108 GLU A CA 1
ATOM 834 C C . GLU A 1 108 ? -2.036 -19.727 -18.567 1.00 90.38 108 GLU A C 1
ATOM 836 O O . GLU A 1 108 ? -0.976 -20.179 -18.113 1.00 90.38 108 GLU A O 1
ATOM 841 N N . PRO A 1 109 ? -2.165 -18.428 -18.902 1.00 94.00 109 PRO A N 1
ATOM 842 C CA . PRO A 1 109 ? -1.107 -17.465 -18.645 1.00 94.00 109 PRO A CA 1
ATOM 843 C C . PRO A 1 109 ? -0.789 -17.381 -17.153 1.00 94.00 109 PRO A C 1
ATOM 845 O O . PRO A 1 109 ? -1.684 -17.213 -16.326 1.00 94.00 109 PRO A O 1
ATOM 848 N N . ARG A 1 110 ? 0.495 -17.463 -16.801 1.00 94.38 110 ARG A N 1
ATOM 849 C CA . ARG A 1 110 ? 0.929 -17.512 -15.401 1.00 94.38 110 ARG A CA 1
ATOM 850 C C . ARG A 1 110 ? 1.409 -16.136 -14.936 1.00 94.38 110 ARG A C 1
ATOM 852 O O . ARG A 1 110 ? 2.340 -15.593 -15.538 1.00 94.38 110 ARG A O 1
ATOM 859 N N . PRO A 1 111 ? 0.805 -15.548 -13.892 1.00 95.31 111 PRO A N 1
ATOM 860 C CA . PRO A 1 111 ? 1.244 -14.264 -13.372 1.00 95.31 111 PRO A CA 1
ATOM 861 C C . PRO A 1 111 ? 2.417 -14.428 -12.394 1.00 95.31 111 PRO A C 1
ATOM 863 O O . PRO A 1 111 ? 2.361 -15.218 -11.457 1.00 95.31 111 PRO A O 1
ATOM 866 N N . TRP A 1 112 ? 3.469 -13.645 -12.601 1.00 95.31 112 TRP A N 1
ATOM 867 C CA . TRP A 1 112 ? 4.644 -13.519 -11.743 1.00 95.31 112 TRP A CA 1
ATOM 868 C C . TRP A 1 112 ? 4.626 -12.154 -11.053 1.00 95.31 112 TRP A C 1
ATOM 870 O O . TRP A 1 112 ? 4.396 -11.131 -11.703 1.00 95.31 112 TRP A O 1
ATOM 880 N N . ARG A 1 113 ? 4.813 -12.123 -9.736 1.00 94.12 113 ARG A N 1
ATOM 881 C CA . ARG A 1 113 ? 4.782 -10.902 -8.911 1.00 94.12 113 ARG A CA 1
ATOM 882 C C . ARG A 1 113 ? 6.203 -10.519 -8.551 1.00 94.12 113 ARG A C 1
ATOM 884 O O . ARG A 1 113 ? 7.052 -11.392 -8.472 1.00 94.12 113 ARG A O 1
ATOM 891 N N . PHE A 1 114 ? 6.448 -9.242 -8.273 1.00 88.19 114 PHE A N 1
ATOM 892 C CA . PHE A 1 114 ? 7.781 -8.772 -7.871 1.00 88.19 114 PHE A CA 1
ATOM 893 C C . PHE A 1 114 ? 8.851 -9.013 -8.948 1.00 88.19 114 PHE A C 1
ATOM 895 O O . PHE A 1 114 ? 8.637 -9.739 -9.914 1.00 88.19 114 PHE A O 1
ATOM 902 N N . PHE A 1 115 ? 9.999 -8.339 -8.840 1.00 86.75 115 PHE A N 1
ATOM 903 C CA . PHE A 1 115 ? 11.103 -8.497 -9.800 1.00 86.75 115 PHE A CA 1
ATOM 904 C C . PHE A 1 115 ? 10.641 -8.512 -11.282 1.00 86.75 115 PHE A C 1
ATOM 906 O O . PHE A 1 115 ? 10.974 -9.384 -12.082 1.00 86.75 115 PHE A O 1
ATOM 913 N N . THR A 1 116 ? 9.765 -7.571 -11.636 1.00 87.56 116 THR A N 1
ATOM 914 C CA . THR A 1 116 ? 9.180 -7.465 -12.978 1.00 87.56 116 THR A CA 1
ATOM 915 C C . THR A 1 116 ? 9.872 -6.359 -13.756 1.00 87.56 116 THR A C 1
ATOM 917 O O . THR A 1 116 ? 10.067 -5.272 -13.210 1.00 87.56 116 THR A O 1
ATOM 920 N N . LEU A 1 117 ? 10.124 -6.558 -15.048 1.00 83.19 117 LEU A N 1
ATOM 921 C CA . LEU A 1 117 ? 10.710 -5.520 -15.893 1.00 83.19 117 LEU A CA 1
ATOM 922 C C . LEU A 1 117 ? 9.931 -5.376 -17.202 1.00 83.19 117 LEU A C 1
ATOM 924 O O . LEU A 1 117 ? 9.710 -6.350 -17.919 1.00 83.19 117 LEU A O 1
ATOM 928 N N . ASN A 1 118 ? 9.518 -4.155 -17.556 1.00 83.38 118 ASN A N 1
ATOM 929 C CA . ASN A 1 118 ? 8.811 -3.888 -18.820 1.00 83.38 118 ASN A CA 1
ATOM 930 C C . ASN A 1 118 ? 9.762 -3.793 -20.038 1.00 83.38 118 ASN A C 1
ATOM 932 O O . ASN A 1 118 ? 9.313 -3.670 -21.178 1.00 83.38 118 ASN A O 1
ATOM 936 N N . LYS A 1 119 ? 11.080 -3.877 -19.818 1.00 84.06 119 LYS A N 1
ATOM 937 C CA . LYS A 1 119 ? 12.098 -3.919 -20.876 1.00 84.06 119 LYS A CA 1
ATOM 938 C C . LYS A 1 119 ? 11.870 -5.121 -21.800 1.00 84.06 119 LYS A C 1
ATOM 940 O O . LYS A 1 119 ? 11.434 -6.188 -21.360 1.00 84.06 119 LYS A O 1
ATOM 945 N N . SER A 1 120 ? 12.130 -4.915 -23.088 1.00 87.94 120 SER A N 1
ATOM 946 C CA . SER A 1 120 ? 12.033 -5.933 -24.131 1.00 87.94 120 SER A CA 1
ATOM 947 C C . SER A 1 120 ? 12.943 -5.551 -25.306 1.00 87.94 120 SER A C 1
ATOM 949 O O . SER A 1 120 ? 12.764 -4.455 -25.840 1.00 87.94 120 SER A O 1
ATOM 951 N N . PRO A 1 121 ? 13.865 -6.425 -25.739 1.00 91.62 121 PRO A N 1
ATOM 952 C CA . PRO A 1 121 ? 14.204 -7.707 -25.115 1.00 91.62 121 PRO A CA 1
ATOM 953 C C . PRO A 1 121 ? 14.928 -7.530 -23.766 1.00 91.62 121 PRO A C 1
ATOM 955 O O . PRO A 1 121 ? 15.674 -6.570 -23.571 1.00 91.62 121 PRO A O 1
ATOM 958 N N . TRP A 1 122 ? 14.690 -8.450 -22.830 1.00 92.19 122 TRP A N 1
ATOM 959 C CA . TRP A 1 122 ? 15.348 -8.508 -21.520 1.00 92.19 122 TRP A CA 1
ATOM 960 C C . TRP A 1 122 ? 16.051 -9.856 -21.350 1.00 92.19 122 TRP A C 1
ATOM 962 O O . TRP A 1 122 ? 15.397 -10.892 -21.406 1.00 92.19 122 TRP A O 1
ATOM 972 N N . LEU A 1 123 ? 17.373 -9.848 -21.173 1.00 93.56 123 LEU A N 1
ATOM 973 C CA . LEU A 1 123 ? 18.145 -11.055 -20.887 1.00 93.56 123 LEU A CA 1
ATOM 974 C C . LEU A 1 123 ? 18.154 -11.312 -19.379 1.00 93.56 123 LEU A C 1
ATOM 976 O O . LEU A 1 123 ? 18.622 -10.471 -18.614 1.00 93.56 123 LEU A O 1
ATOM 980 N N . VAL A 1 124 ? 17.680 -12.482 -18.962 1.00 93.06 124 VAL A N 1
ATOM 981 C CA . VAL A 1 124 ? 17.766 -12.944 -17.573 1.00 93.06 124 VAL A CA 1
ATOM 982 C C . VAL A 1 124 ? 18.764 -14.086 -17.517 1.00 93.06 124 VAL A C 1
ATOM 984 O O . VAL A 1 124 ? 18.545 -15.117 -18.146 1.00 93.06 124 VAL A O 1
ATOM 987 N N . LYS A 1 125 ? 19.845 -13.897 -16.762 1.00 93.88 125 LYS A N 1
ATOM 988 C CA . LYS A 1 125 ? 20.842 -14.927 -16.449 1.00 93.88 125 LYS A CA 1
ATOM 989 C C . LYS A 1 125 ? 20.669 -15.376 -15.012 1.00 93.88 125 LYS A C 1
ATOM 991 O O . LYS A 1 125 ? 20.349 -14.569 -14.143 1.00 93.88 125 LYS A O 1
ATOM 996 N N . ALA A 1 126 ? 20.881 -16.649 -14.745 1.00 92.94 126 ALA A N 1
ATOM 997 C CA . ALA A 1 126 ? 20.531 -17.264 -13.481 1.00 92.94 126 ALA A CA 1
ATOM 998 C C . ALA A 1 126 ? 21.593 -17.073 -12.375 1.00 92.94 126 ALA A C 1
ATOM 1000 O O . ALA A 1 126 ? 22.041 -18.027 -11.740 1.00 92.94 126 ALA A O 1
ATOM 1001 N N . GLU A 1 127 ? 21.989 -15.817 -12.173 1.00 89.31 127 GLU A N 1
ATOM 1002 C CA . GLU A 1 127 ? 23.110 -15.383 -11.325 1.00 89.31 127 GLU A CA 1
ATOM 1003 C C . GLU A 1 127 ? 22.708 -15.154 -9.864 1.00 89.31 127 GLU A C 1
ATOM 1005 O O . GLU A 1 127 ? 23.546 -15.224 -8.971 1.00 89.31 127 GLU A O 1
ATOM 1010 N N . THR A 1 128 ? 21.428 -14.872 -9.613 1.00 88.12 128 THR A N 1
ATOM 1011 C CA . THR A 1 128 ? 20.884 -14.636 -8.270 1.00 88.12 128 THR A CA 1
ATOM 1012 C C . THR A 1 128 ? 19.720 -15.579 -7.996 1.00 88.12 128 THR A C 1
ATOM 1014 O O . THR A 1 128 ? 19.091 -16.086 -8.930 1.00 88.12 128 THR A O 1
ATOM 1017 N N . ALA A 1 129 ? 19.391 -15.789 -6.717 1.00 89.12 129 ALA A N 1
ATOM 1018 C CA . ALA A 1 129 ? 18.250 -16.613 -6.314 1.00 89.12 129 ALA A CA 1
ATOM 1019 C C . ALA A 1 129 ? 16.929 -16.119 -6.935 1.00 89.12 129 ALA A C 1
ATOM 1021 O O . ALA A 1 129 ? 16.158 -16.926 -7.445 1.00 89.12 129 ALA A O 1
ATOM 1022 N N . LEU A 1 130 ? 16.716 -14.797 -7.000 1.00 89.94 130 LEU A N 1
ATOM 1023 C CA . LEU A 1 130 ? 15.518 -14.201 -7.605 1.00 89.94 130 LEU A CA 1
ATOM 1024 C C . LEU A 1 130 ? 15.440 -14.451 -9.120 1.00 89.94 130 LEU A C 1
ATOM 1026 O O . LEU A 1 130 ? 14.393 -14.853 -9.630 1.00 89.94 130 LEU A O 1
ATOM 1030 N N . LYS A 1 131 ? 16.553 -14.258 -9.850 1.00 92.12 131 LYS A N 1
ATOM 1031 C CA . LYS A 1 131 ? 16.618 -14.539 -11.297 1.00 92.12 131 LYS A CA 1
ATOM 1032 C C . LYS A 1 131 ? 16.427 -16.035 -11.573 1.00 92.12 131 LYS A C 1
ATOM 1034 O O . LYS A 1 131 ? 15.727 -16.390 -12.520 1.00 92.12 131 LYS A O 1
ATOM 1039 N N . ARG A 1 132 ? 17.003 -16.907 -10.736 1.00 94.25 132 ARG A N 1
ATOM 1040 C CA . ARG A 1 132 ? 16.809 -18.363 -10.809 1.00 94.25 132 ARG A CA 1
ATOM 1041 C C . ARG A 1 132 ? 15.348 -18.743 -10.589 1.00 94.25 132 ARG A C 1
ATOM 1043 O O . ARG A 1 132 ? 14.791 -19.438 -11.429 1.00 94.25 132 ARG A O 1
ATOM 1050 N N . ALA A 1 133 ? 14.720 -18.236 -9.530 1.00 94.31 133 ALA A N 1
ATOM 1051 C CA . ALA A 1 133 ? 13.318 -18.506 -9.225 1.00 94.31 133 ALA A CA 1
ATOM 1052 C C . ALA A 1 133 ? 12.391 -18.083 -10.377 1.00 94.31 133 ALA A C 1
ATOM 1054 O O . ALA A 1 133 ? 11.468 -18.817 -10.724 1.00 94.31 133 ALA A O 1
ATOM 1055 N N . LEU A 1 134 ? 12.670 -16.945 -11.028 1.00 95.81 134 LEU A N 1
ATOM 1056 C CA . LEU A 1 134 ? 11.938 -16.526 -12.224 1.00 95.81 134 LEU A CA 1
ATOM 1057 C C . LEU A 1 134 ? 12.103 -17.527 -13.382 1.00 95.81 134 LEU A C 1
ATOM 1059 O O . LEU A 1 134 ? 11.120 -17.873 -14.038 1.00 95.81 134 LEU A O 1
ATOM 1063 N N . LEU A 1 135 ? 13.321 -17.996 -13.658 1.00 96.94 135 LEU A N 1
ATOM 1064 C CA . LEU A 1 135 ? 13.567 -18.970 -14.728 1.00 96.94 135 LEU A CA 1
ATOM 1065 C C . LEU A 1 135 ? 12.902 -20.322 -14.429 1.00 96.94 135 LEU A C 1
ATOM 1067 O O . LEU A 1 135 ? 12.244 -20.877 -15.310 1.00 96.94 135 LEU A O 1
ATOM 1071 N N . ASP A 1 136 ? 12.983 -20.797 -13.187 1.00 96.38 136 ASP A N 1
ATOM 1072 C CA . ASP A 1 136 ? 12.344 -22.040 -12.748 1.00 96.38 136 ASP A CA 1
ATOM 1073 C C . ASP A 1 136 ? 10.812 -21.938 -12.813 1.00 96.38 136 ASP A C 1
ATOM 1075 O O . ASP A 1 136 ? 10.136 -22.848 -13.305 1.00 96.38 136 ASP A O 1
ATOM 1079 N N . PHE A 1 137 ? 10.243 -20.793 -12.429 1.00 95.94 137 PHE A N 1
ATOM 1080 C CA . PHE A 1 137 ? 8.820 -20.519 -12.606 1.00 95.94 137 PHE A CA 1
ATOM 1081 C C . PHE A 1 137 ? 8.417 -20.585 -14.083 1.00 95.94 137 PHE A C 1
ATOM 1083 O O . PHE A 1 137 ? 7.440 -21.246 -14.435 1.00 95.94 137 PHE A O 1
ATOM 1090 N N . VAL A 1 138 ? 9.163 -19.923 -14.969 1.00 96.62 138 VAL A N 1
ATOM 1091 C CA . VAL A 1 138 ? 8.800 -19.786 -16.387 1.00 96.62 138 VAL A CA 1
ATOM 1092 C C . VAL A 1 138 ? 8.972 -21.092 -17.163 1.00 96.62 138 VAL A C 1
ATOM 1094 O O . VAL A 1 138 ? 8.074 -21.470 -17.917 1.00 96.62 138 VAL A O 1
ATOM 1097 N N . PHE A 1 139 ? 10.106 -21.776 -16.997 1.00 95.88 139 PHE A N 1
ATOM 1098 C CA . PHE A 1 139 ? 10.499 -22.908 -17.842 1.00 95.88 139 PHE A CA 1
ATOM 1099 C C . PHE A 1 139 ? 10.296 -24.274 -17.179 1.00 95.88 139 PHE A C 1
ATOM 1101 O O . PHE A 1 139 ? 10.105 -25.256 -17.894 1.00 95.88 139 PHE A O 1
ATOM 1108 N N . HIS A 1 140 ? 10.250 -24.335 -15.845 1.00 92.31 140 HIS A N 1
ATOM 1109 C CA . HIS A 1 140 ? 10.109 -25.583 -15.082 1.00 92.31 140 HIS A CA 1
ATOM 1110 C C . HIS A 1 140 ? 8.784 -25.685 -14.316 1.00 92.31 140 HIS A C 1
ATOM 1112 O O . HIS A 1 140 ? 8.565 -26.638 -13.575 1.00 92.31 140 HIS A O 1
ATOM 1118 N N . ARG A 1 141 ? 7.863 -24.734 -14.536 1.00 88.12 141 ARG A N 1
ATOM 1119 C CA . ARG A 1 141 ? 6.535 -24.678 -13.899 1.00 88.12 141 ARG A CA 1
ATOM 1120 C C . ARG A 1 141 ? 6.577 -24.684 -12.367 1.00 88.12 141 ARG A C 1
ATOM 1122 O O . ARG A 1 141 ? 5.577 -25.034 -11.747 1.00 88.12 141 ARG A O 1
ATOM 1129 N N . ALA A 1 142 ? 7.686 -24.254 -11.765 1.00 93.88 142 ALA A N 1
ATOM 1130 C CA . ALA A 1 142 ? 7.759 -24.068 -10.323 1.00 93.88 142 ALA A CA 1
ATOM 1131 C C . ALA A 1 142 ? 6.718 -23.038 -9.858 1.00 93.88 142 ALA A C 1
ATOM 1133 O O . ALA A 1 142 ? 6.332 -22.141 -10.622 1.00 93.88 142 ALA A O 1
ATOM 1134 N N . ASP A 1 143 ? 6.260 -23.170 -8.617 1.00 93.81 143 ASP A N 1
ATOM 1135 C CA . ASP A 1 143 ? 5.442 -22.152 -7.968 1.00 93.81 143 ASP A CA 1
ATOM 1136 C C . ASP A 1 143 ? 6.304 -20.961 -7.559 1.00 93.81 143 ASP A C 1
ATOM 1138 O O . ASP A 1 143 ? 7.500 -21.085 -7.292 1.00 93.81 143 ASP A O 1
ATOM 1142 N N . GLN A 1 144 ? 5.692 -19.782 -7.538 1.00 94.44 144 GLN A N 1
ATOM 1143 C CA . GLN A 1 144 ? 6.373 -18.599 -7.046 1.00 94.44 144 GLN A CA 1
ATOM 1144 C C . GLN A 1 144 ? 6.348 -18.588 -5.514 1.00 94.44 144 GLN A C 1
ATOM 1146 O O . GLN A 1 144 ? 5.278 -18.532 -4.912 1.00 94.44 144 GLN A O 1
ATOM 1151 N N . ASP A 1 145 ? 7.525 -18.542 -4.896 1.00 93.44 145 ASP A N 1
ATOM 1152 C CA . ASP A 1 145 ? 7.663 -18.310 -3.460 1.00 93.44 145 ASP A CA 1
ATOM 1153 C C . ASP A 1 145 ? 7.532 -16.811 -3.149 1.00 93.44 145 ASP A C 1
ATOM 1155 O O . ASP A 1 145 ? 8.481 -16.043 -3.286 1.00 93.44 145 ASP A O 1
ATOM 1159 N N . ILE A 1 146 ? 6.331 -16.378 -2.759 1.00 92.00 146 ILE A N 1
ATOM 1160 C CA . ILE A 1 146 ? 6.058 -14.996 -2.331 1.00 92.00 146 ILE A CA 1
ATOM 1161 C C . ILE A 1 146 ? 6.838 -14.645 -1.056 1.00 92.00 146 ILE A C 1
ATOM 1163 O O . ILE A 1 146 ? 7.296 -13.510 -0.917 1.00 92.00 146 ILE A O 1
ATOM 1167 N N . GLY A 1 147 ? 7.022 -15.611 -0.150 1.00 91.19 147 GLY A N 1
ATOM 1168 C CA . GLY A 1 147 ? 7.717 -15.420 1.121 1.00 91.19 147 GLY A CA 1
ATOM 1169 C C . GLY A 1 147 ? 9.182 -15.041 0.928 1.00 91.19 147 GLY A C 1
ATOM 1170 O O . GLY A 1 147 ? 9.657 -14.142 1.615 1.00 91.19 147 GLY A O 1
ATOM 1171 N N . MET A 1 148 ? 9.849 -15.635 -0.068 1.00 90.56 148 MET A N 1
ATOM 1172 C CA . MET A 1 148 ? 11.218 -15.275 -0.465 1.00 90.56 148 MET A CA 1
ATOM 1173 C C . MET A 1 148 ? 11.362 -13.784 -0.798 1.00 90.56 148 MET A C 1
ATOM 1175 O O . MET A 1 148 ? 12.359 -13.167 -0.442 1.00 90.56 148 MET A O 1
ATOM 1179 N N . PHE A 1 149 ? 10.375 -13.179 -1.465 1.00 89.62 149 PHE A N 1
ATOM 1180 C CA . PHE A 1 149 ? 10.418 -11.742 -1.752 1.00 89.62 149 PHE A CA 1
ATOM 1181 C C . PHE A 1 149 ? 10.089 -10.922 -0.510 1.00 89.62 149 PHE A C 1
ATOM 1183 O O . PHE A 1 149 ? 10.761 -9.939 -0.232 1.00 89.62 149 PHE A O 1
ATOM 1190 N N . LEU A 1 150 ? 9.078 -11.324 0.264 1.00 89.88 150 LEU A N 1
ATOM 1191 C CA . LEU A 1 150 ? 8.669 -10.591 1.465 1.00 89.88 150 LEU A CA 1
ATOM 1192 C C . LEU A 1 150 ? 9.687 -10.680 2.620 1.00 89.88 150 LEU A C 1
ATOM 1194 O O . LEU A 1 150 ? 9.576 -9.906 3.571 1.00 89.88 150 LEU A O 1
ATOM 1198 N N . SER A 1 151 ? 10.684 -11.571 2.549 1.00 87.81 151 SER A N 1
ATOM 1199 C CA . SER A 1 151 ? 11.823 -11.583 3.478 1.00 87.81 151 SER A CA 1
ATOM 1200 C C . SER A 1 151 ? 12.895 -10.538 3.164 1.00 87.81 151 SER A C 1
ATOM 1202 O O . SER A 1 151 ? 13.671 -10.195 4.052 1.00 87.81 151 SER A O 1
ATOM 1204 N N . GLU A 1 152 ? 12.929 -10.024 1.936 1.00 83.44 152 GLU A N 1
ATOM 1205 C CA . GLU A 1 152 ? 13.886 -9.012 1.488 1.00 83.44 152 GLU A CA 1
ATOM 1206 C C . GLU A 1 152 ? 13.395 -7.599 1.851 1.00 83.44 152 GLU A C 1
ATOM 1208 O O . GLU A 1 152 ? 12.220 -7.256 1.660 1.00 83.44 152 GLU A O 1
ATOM 1213 N N . ASP A 1 153 ? 14.303 -6.747 2.336 1.00 79.88 153 ASP A N 1
ATOM 1214 C CA . ASP A 1 153 ? 13.983 -5.420 2.889 1.00 79.88 153 ASP A CA 1
ATOM 1215 C C . ASP A 1 153 ? 13.173 -4.542 1.929 1.00 79.88 153 ASP A C 1
ATOM 1217 O O . ASP A 1 153 ? 12.216 -3.874 2.339 1.00 79.88 153 ASP A O 1
ATOM 1221 N N . TYR A 1 154 ? 13.510 -4.599 0.638 1.00 79.44 154 TYR A N 1
ATOM 1222 C CA . TYR A 1 154 ? 12.854 -3.823 -0.407 1.00 79.44 154 TYR A CA 1
ATOM 1223 C C . TYR A 1 154 ? 11.343 -4.087 -0.503 1.00 79.44 154 TYR A C 1
ATOM 1225 O O . TYR A 1 154 ? 10.561 -3.142 -0.637 1.00 79.44 154 TYR A O 1
ATOM 1233 N N . TRP A 1 155 ? 10.907 -5.351 -0.443 1.00 86.25 155 TRP A N 1
ATOM 1234 C CA . TRP A 1 155 ? 9.486 -5.705 -0.554 1.00 86.25 155 TRP A CA 1
ATOM 1235 C C . TRP A 1 155 ? 8.789 -5.708 0.801 1.00 86.25 155 TRP A C 1
ATOM 1237 O O . TRP A 1 155 ? 7.631 -5.296 0.869 1.00 86.25 155 TRP A O 1
ATOM 1247 N N . ARG A 1 156 ? 9.492 -6.088 1.875 1.00 84.81 156 ARG A N 1
ATOM 1248 C CA . ARG A 1 156 ? 8.961 -6.090 3.245 1.00 84.81 156 ARG A CA 1
ATOM 1249 C C . ARG A 1 156 ? 8.452 -4.718 3.688 1.00 84.81 156 ARG A C 1
ATOM 1251 O O . ARG A 1 156 ? 7.443 -4.626 4.375 1.00 84.81 156 ARG A O 1
ATOM 1258 N N . GLY A 1 157 ? 9.119 -3.639 3.274 1.00 82.44 157 GLY A N 1
ATOM 1259 C CA . GLY A 1 157 ? 8.662 -2.273 3.558 1.00 82.44 157 GLY A CA 1
ATOM 1260 C C . GLY A 1 157 ? 7.453 -1.814 2.729 1.00 82.44 157 GLY A C 1
ATOM 1261 O O . GLY A 1 157 ? 6.858 -0.785 3.039 1.00 82.44 157 GLY A O 1
ATOM 1262 N N . ARG A 1 158 ? 7.095 -2.541 1.663 1.00 86.69 158 ARG A N 1
ATOM 1263 C CA . ARG A 1 158 ? 6.062 -2.148 0.683 1.00 86.69 158 ARG A CA 1
ATOM 1264 C C . ARG A 1 158 ? 4.796 -2.978 0.768 1.00 86.69 158 ARG A C 1
ATOM 1266 O O . ARG A 1 158 ? 3.737 -2.515 0.356 1.00 86.69 158 ARG A O 1
ATOM 1273 N N . TYR A 1 159 ? 4.914 -4.199 1.266 1.00 91.38 159 TYR A N 1
ATOM 1274 C CA . TYR A 1 159 ? 3.811 -5.130 1.407 1.00 91.38 159 TYR A CA 1
ATOM 1275 C C . TYR A 1 159 ? 3.875 -5.768 2.791 1.00 91.38 159 TYR A C 1
ATOM 1277 O O . TYR A 1 159 ? 4.960 -6.170 3.215 1.00 91.38 159 TYR A O 1
ATOM 1285 N N . PRO A 1 160 ? 2.745 -5.865 3.502 1.00 90.69 160 PRO A N 1
ATOM 1286 C CA . PRO A 1 160 ? 2.750 -6.455 4.825 1.00 90.69 160 PRO A CA 1
ATOM 1287 C C . PRO A 1 160 ? 2.815 -7.982 4.734 1.00 90.69 160 PRO A C 1
ATOM 1289 O O . PRO A 1 160 ? 2.489 -8.587 3.709 1.00 90.69 160 PRO A O 1
ATOM 1292 N N . SER A 1 161 ? 3.185 -8.619 5.843 1.00 87.88 161 SER A N 1
ATOM 1293 C CA . SER A 1 161 ? 2.875 -10.032 6.045 1.00 87.88 161 SER A CA 1
ATOM 1294 C C . SER A 1 161 ? 1.360 -10.250 6.069 1.00 87.88 161 SER A C 1
ATOM 1296 O O . SER A 1 161 ? 0.579 -9.313 6.244 1.00 87.88 161 SER A O 1
ATOM 1298 N N . THR A 1 162 ? 0.933 -11.504 5.913 1.00 89.31 162 THR A N 1
ATOM 1299 C CA . THR A 1 162 ? -0.483 -11.849 6.097 1.00 89.31 162 THR A CA 1
ATOM 1300 C C . THR A 1 162 ? -0.903 -11.512 7.535 1.00 89.31 162 THR A C 1
ATOM 1302 O O . THR A 1 162 ? -0.241 -12.000 8.454 1.00 89.31 162 THR A O 1
ATOM 1305 N N . PRO A 1 163 ? -1.933 -10.671 7.738 1.00 92.94 163 PRO A N 1
ATOM 1306 C CA . PRO A 1 163 ? -2.357 -10.242 9.069 1.00 92.94 163 PRO A CA 1
ATOM 1307 C C . PRO A 1 163 ? -3.049 -11.369 9.846 1.00 92.94 163 PRO A C 1
ATOM 1309 O O . PRO A 1 163 ? -3.730 -12.213 9.259 1.00 92.94 163 PRO A O 1
ATOM 1312 N N . ASP A 1 164 ? -2.909 -11.357 11.173 1.00 92.69 164 ASP A N 1
ATOM 1313 C CA . ASP A 1 164 ? -3.646 -12.239 12.083 1.00 92.69 164 ASP A CA 1
ATOM 1314 C C . ASP A 1 164 ? -4.911 -11.554 12.629 1.00 92.69 164 ASP A C 1
ATOM 1316 O O . ASP A 1 164 ? -4.856 -10.689 13.509 1.00 92.69 164 ASP A O 1
ATOM 1320 N N . PHE A 1 165 ? -6.072 -12.001 12.143 1.00 95.12 165 PHE A N 1
ATOM 1321 C CA . PHE A 1 165 ? -7.391 -11.566 12.614 1.00 95.12 165 PHE A CA 1
ATOM 1322 C C . PHE A 1 165 ? -8.045 -12.540 13.605 1.00 95.12 165 PHE A C 1
ATOM 1324 O O . PHE A 1 165 ? -9.253 -12.475 13.833 1.00 95.12 165 PHE A O 1
ATOM 1331 N N . SER A 1 166 ? -7.279 -13.434 14.244 1.00 91.06 166 SER A N 1
ATOM 1332 C CA . SER A 1 166 ? -7.795 -14.365 15.264 1.00 91.06 166 SER A CA 1
ATOM 1333 C C . SER A 1 166 ? -8.520 -13.665 16.423 1.00 91.06 166 SER A C 1
ATOM 1335 O O . SER A 1 166 ? -9.391 -14.260 17.066 1.00 91.06 166 SER A O 1
ATOM 1337 N N . TRP A 1 167 ? -8.220 -12.385 16.657 1.00 96.75 167 TRP A N 1
ATOM 1338 C CA . TRP A 1 167 ? -8.898 -11.546 17.638 1.00 96.75 167 TRP A CA 1
ATOM 1339 C C . TRP A 1 167 ? -10.386 -11.325 17.344 1.00 96.75 167 TRP A C 1
ATOM 1341 O O . TRP A 1 167 ? -11.140 -11.155 18.298 1.00 96.75 167 TRP A O 1
ATOM 1351 N N . VAL A 1 168 ? -10.846 -11.390 16.089 1.00 97.62 168 VAL A N 1
ATOM 1352 C CA . VAL A 1 168 ? -12.251 -11.122 15.719 1.00 97.62 168 VAL A CA 1
ATOM 1353 C C . VAL A 1 168 ? -13.219 -12.003 16.516 1.00 97.62 168 VAL A C 1
ATOM 1355 O O . VAL A 1 168 ? -14.070 -11.493 17.246 1.00 97.62 168 VAL A O 1
ATOM 1358 N N . ASN A 1 169 ? -13.020 -13.324 16.479 1.00 97.06 169 ASN A N 1
ATOM 1359 C CA . ASN A 1 169 ? -13.892 -14.283 17.166 1.00 97.06 169 ASN A CA 1
ATOM 1360 C C . ASN A 1 169 ? -13.900 -14.086 18.689 1.00 97.06 169 ASN A C 1
ATOM 1362 O O . ASN A 1 169 ? -14.943 -14.200 19.336 1.00 97.06 169 ASN A O 1
ATOM 1366 N N . PHE A 1 170 ? -12.735 -13.791 19.275 1.00 98.25 170 PHE A N 1
ATOM 1367 C CA . PHE A 1 170 ? -12.626 -13.526 20.708 1.00 98.25 170 PHE A CA 1
ATOM 1368 C C . PHE A 1 170 ? -13.385 -12.259 21.097 1.00 98.25 170 PHE A C 1
ATOM 1370 O O . PHE A 1 170 ? -14.156 -12.271 22.054 1.00 98.25 170 PHE A O 1
ATOM 1377 N N . TYR A 1 171 ? -13.182 -11.175 20.351 1.00 98.50 171 TYR A N 1
ATOM 1378 C CA . TYR A 1 171 ? -13.779 -9.877 20.638 1.00 98.50 171 TYR A CA 1
ATOM 1379 C C . TYR A 1 171 ? -15.309 -9.924 20.532 1.00 98.50 171 TYR A C 1
ATOM 1381 O O . TYR A 1 171 ? -15.997 -9.393 21.407 1.00 98.50 171 TYR A O 1
ATOM 1389 N N . GLU A 1 172 ? -15.858 -10.617 19.531 1.00 98.50 172 GLU A N 1
ATOM 1390 C CA . GLU A 1 172 ? -17.309 -10.781 19.392 1.00 98.50 172 GLU A CA 1
ATOM 1391 C C . GLU A 1 172 ? -17.921 -11.620 20.518 1.00 98.50 172 GLU A C 1
ATOM 1393 O O . GLU A 1 172 ? -18.975 -11.253 21.058 1.00 98.50 172 GLU A O 1
ATOM 1398 N N . ALA A 1 173 ? -17.257 -12.714 20.910 1.00 98.50 173 ALA A N 1
ATOM 1399 C CA . ALA A 1 173 ? -17.676 -13.548 22.034 1.00 98.50 173 ALA A CA 1
ATOM 1400 C C . ALA A 1 173 ? -17.615 -12.771 23.357 1.00 98.50 173 ALA A C 1
ATOM 1402 O O . ALA A 1 173 ? -18.575 -12.784 24.130 1.00 98.50 173 ALA A O 1
ATOM 1403 N N . PHE A 1 174 ? -16.528 -12.028 23.576 1.00 98.75 174 PHE A N 1
ATOM 1404 C CA . PHE A 1 174 ? -16.350 -11.165 24.738 1.00 98.75 174 PHE A CA 1
ATOM 1405 C C . PHE A 1 174 ? -17.445 -10.102 24.821 1.00 98.75 174 PHE A C 1
ATOM 1407 O O . PHE A 1 174 ? -18.081 -9.951 25.861 1.00 98.75 174 PHE A O 1
ATOM 1414 N N . ALA A 1 175 ? -17.717 -9.399 23.720 1.00 98.75 175 ALA A N 1
ATOM 1415 C CA . ALA A 1 175 ? -18.746 -8.368 23.674 1.00 98.75 175 ALA A CA 1
ATOM 1416 C C . ALA A 1 175 ? -20.153 -8.934 23.930 1.00 98.75 175 ALA A C 1
ATOM 1418 O O . ALA A 1 175 ? -20.947 -8.322 24.647 1.00 98.75 175 ALA A O 1
ATOM 1419 N N . SER A 1 176 ? -20.453 -10.117 23.386 1.00 98.62 176 SER A N 1
ATOM 1420 C CA . SER A 1 176 ? -21.739 -10.794 23.605 1.00 98.62 176 SER A CA 1
ATOM 1421 C C . SER A 1 176 ? -21.931 -11.155 25.074 1.00 98.62 176 SER A C 1
ATOM 1423 O O . SER A 1 176 ? -22.974 -10.853 25.650 1.00 98.62 176 SER A O 1
ATOM 1425 N N . ARG A 1 177 ? -20.895 -11.720 25.703 1.00 98.62 177 ARG A N 1
ATOM 1426 C CA . ARG A 1 177 ? -20.922 -12.073 27.123 1.00 98.62 177 ARG A CA 1
ATOM 1427 C C . ARG A 1 177 ? -21.003 -10.840 28.021 1.00 98.62 177 ARG A C 1
ATOM 1429 O O . ARG A 1 177 ? -21.762 -10.820 28.985 1.00 98.62 177 ARG A O 1
ATOM 1436 N N . LEU A 1 178 ? -20.280 -9.778 27.670 1.00 98.69 178 LEU A N 1
ATOM 1437 C CA . LEU A 1 178 ? -20.321 -8.502 28.381 1.00 98.69 178 LEU A CA 1
ATOM 1438 C C . LEU A 1 178 ? -21.725 -7.875 28.373 1.00 98.69 178 LEU A C 1
ATOM 1440 O O . LEU A 1 178 ? -22.143 -7.301 29.379 1.00 98.69 178 LEU A O 1
ATOM 1444 N N . LEU A 1 179 ? -22.487 -8.010 27.281 1.00 98.69 179 LEU A N 1
ATOM 1445 C CA . LEU A 1 179 ? -23.850 -7.471 27.190 1.00 98.69 179 LEU A CA 1
ATOM 1446 C C . LEU A 1 179 ? -24.790 -8.024 28.275 1.00 98.69 179 LEU A C 1
ATOM 1448 O O . LEU A 1 179 ? -25.666 -7.301 28.754 1.00 98.69 179 LEU A O 1
ATOM 1452 N N . GLU A 1 180 ? -24.584 -9.265 28.717 1.00 98.38 180 GLU A N 1
ATOM 1453 C CA . GLU A 1 180 ? -25.389 -9.907 29.766 1.00 98.38 180 GLU A CA 1
ATOM 1454 C C . GLU A 1 180 ? -25.252 -9.243 31.148 1.00 98.38 180 GLU A C 1
ATOM 1456 O O . GLU A 1 180 ? -26.062 -9.492 32.050 1.00 98.38 180 GLU A O 1
ATOM 1461 N N . TYR A 1 181 ? -24.245 -8.384 31.324 1.00 98.44 181 TYR A N 1
ATOM 1462 C CA . TYR A 1 181 ? -24.015 -7.611 32.543 1.00 98.44 181 TYR A CA 1
ATOM 1463 C C . TYR A 1 181 ? -24.633 -6.209 32.502 1.00 98.44 181 TYR A C 1
ATOM 1465 O O . TYR A 1 181 ? -24.583 -5.497 33.505 1.00 98.44 181 TYR A O 1
ATOM 1473 N N . ARG A 1 182 ? -25.287 -5.806 31.400 1.00 98.00 182 ARG A N 1
ATOM 1474 C CA . ARG A 1 182 ? -25.888 -4.464 31.261 1.00 98.00 182 ARG A CA 1
ATOM 1475 C C . ARG A 1 182 ? -26.803 -4.085 32.429 1.00 98.00 182 ARG A C 1
ATOM 1477 O O . ARG A 1 182 ? -26.803 -2.923 32.834 1.00 98.00 182 ARG A O 1
ATOM 1484 N N . ASN A 1 183 ? -27.557 -5.058 32.945 1.00 97.19 183 ASN A N 1
ATOM 1485 C CA . ASN A 1 183 ? -28.500 -4.905 34.061 1.00 97.19 183 ASN A CA 1
ATOM 1486 C C . ASN A 1 183 ? -27.954 -5.456 35.396 1.00 97.19 183 ASN A C 1
ATOM 1488 O O . ASN A 1 183 ? -28.705 -5.575 36.359 1.00 97.19 183 ASN A O 1
ATOM 1492 N N . ARG A 1 184 ? -26.669 -5.831 35.448 1.00 97.50 184 ARG A N 1
ATOM 1493 C CA . ARG A 1 184 ? -25.966 -6.403 36.612 1.00 97.50 184 ARG A CA 1
ATOM 1494 C C . ARG A 1 184 ? -24.592 -5.740 36.779 1.00 97.50 184 ARG A C 1
ATOM 1496 O O . ARG A 1 184 ? -23.574 -6.405 36.930 1.00 97.50 184 ARG A O 1
ATOM 1503 N N . ARG A 1 185 ? -24.542 -4.407 36.682 1.00 96.56 185 ARG A N 1
ATOM 1504 C CA . ARG A 1 185 ? -23.266 -3.667 36.627 1.00 96.56 185 ARG A CA 1
ATOM 1505 C C . ARG A 1 185 ? -22.483 -3.700 37.930 1.00 96.56 185 ARG A C 1
ATOM 1507 O O . ARG A 1 185 ? -21.264 -3.683 37.880 1.00 96.56 185 ARG A O 1
ATOM 1514 N N . GLU A 1 186 ? -23.157 -3.804 39.071 1.00 96.50 186 GLU A N 1
ATOM 1515 C CA . GLU A 1 186 ? -22.482 -3.996 40.360 1.00 96.50 186 GLU A CA 1
ATOM 1516 C C . GLU A 1 186 ? -21.655 -5.292 40.358 1.00 96.50 186 GLU A C 1
ATOM 1518 O O . GLU A 1 186 ? -20.470 -5.265 40.680 1.00 96.50 186 GLU A O 1
ATOM 1523 N N . GLU A 1 187 ? -22.235 -6.394 39.863 1.00 97.62 187 GLU A N 1
ATOM 1524 C CA . GLU A 1 187 ? -21.540 -7.678 39.681 1.00 97.62 187 GLU A CA 1
ATOM 1525 C C . GLU A 1 187 ? -20.351 -7.542 38.714 1.00 97.62 187 GLU A C 1
ATOM 1527 O O . GLU A 1 187 ? -19.264 -8.054 38.976 1.00 97.62 187 GLU A O 1
ATOM 1532 N N . LEU A 1 188 ? -20.523 -6.798 37.614 1.00 97.94 188 LEU A N 1
ATOM 1533 C CA . LEU A 1 188 ? -19.440 -6.532 36.664 1.00 97.94 188 LEU A CA 1
ATOM 1534 C C . LEU A 1 188 ? -18.279 -5.767 37.309 1.00 97.94 188 LEU A C 1
ATOM 1536 O O . LEU A 1 188 ? -17.118 -6.081 37.061 1.00 97.94 188 LEU A O 1
ATOM 1540 N N . ILE A 1 189 ? -18.574 -4.763 38.131 1.00 97.00 189 ILE A N 1
ATOM 1541 C CA . ILE A 1 189 ? -17.557 -3.977 38.834 1.00 97.00 189 ILE A CA 1
ATOM 1542 C C . ILE A 1 189 ? -16.812 -4.851 39.841 1.00 97.00 189 ILE A C 1
ATOM 1544 O O . ILE A 1 189 ? -15.588 -4.767 39.926 1.00 97.00 189 ILE A O 1
ATOM 1548 N N . ASP A 1 190 ? -17.514 -5.711 40.578 1.00 96.69 190 ASP A N 1
ATOM 1549 C CA . ASP A 1 190 ? -16.885 -6.670 41.488 1.00 96.69 190 ASP A CA 1
ATOM 1550 C C . ASP A 1 190 ? -15.897 -7.582 40.746 1.00 96.69 190 ASP A C 1
ATOM 1552 O O . ASP A 1 190 ? -14.749 -7.709 41.178 1.00 96.69 190 ASP A O 1
ATOM 1556 N N . LEU A 1 191 ? -16.274 -8.097 39.570 1.00 96.56 191 LEU A N 1
ATOM 1557 C CA . LEU A 1 191 ? -15.376 -8.878 38.711 1.00 96.56 191 LEU A CA 1
ATOM 1558 C C . LEU A 1 191 ? -14.169 -8.064 38.220 1.00 96.56 191 LEU A C 1
ATOM 1560 O O . LEU A 1 191 ? -13.035 -8.538 38.282 1.00 96.56 191 LEU A O 1
ATOM 1564 N N . VAL A 1 192 ? -14.378 -6.827 37.757 1.00 96.31 192 VAL A N 1
ATOM 1565 C CA . VAL A 1 192 ? -13.287 -5.946 37.294 1.00 96.31 192 VAL A CA 1
ATOM 1566 C C . VAL A 1 192 ? -12.286 -5.676 38.413 1.00 96.31 192 VAL A C 1
ATOM 1568 O O . VAL A 1 192 ? -11.077 -5.715 38.184 1.00 96.31 192 VAL A O 1
ATOM 1571 N N . HIS A 1 193 ? -12.778 -5.435 39.627 1.00 94.62 193 HIS A N 1
ATOM 1572 C CA . HIS A 1 193 ? -11.939 -5.250 40.804 1.00 94.62 193 HIS A CA 1
ATOM 1573 C C . HIS A 1 193 ? -11.144 -6.505 41.143 1.00 94.62 193 HIS A C 1
ATOM 1575 O O . HIS A 1 193 ? -9.933 -6.410 41.327 1.00 94.62 193 HIS A O 1
ATOM 1581 N N . GLN A 1 194 ? -11.801 -7.666 41.160 1.00 94.94 194 GLN A N 1
ATOM 1582 C CA . GLN A 1 194 ? -11.146 -8.944 41.418 1.00 94.94 194 GLN A CA 1
ATOM 1583 C C . GLN A 1 194 ? -10.010 -9.204 40.420 1.00 94.94 194 GLN A C 1
ATOM 1585 O O . GLN A 1 194 ? -8.918 -9.605 40.813 1.00 94.94 194 GLN A O 1
ATOM 1590 N N . VAL A 1 195 ? -10.224 -8.932 39.129 1.00 96.31 195 VAL A N 1
ATOM 1591 C CA . VAL A 1 195 ? -9.166 -9.081 38.119 1.00 96.31 195 VAL A CA 1
ATOM 1592 C C . VAL A 1 195 ? -8.048 -8.055 38.327 1.00 96.31 195 VAL A C 1
ATOM 1594 O O . VAL A 1 195 ? -6.871 -8.385 38.192 1.00 96.31 195 VAL A O 1
ATOM 1597 N N . ALA A 1 196 ? -8.378 -6.814 38.689 1.00 95.25 196 ALA A N 1
ATOM 1598 C CA . ALA A 1 196 ? -7.384 -5.768 38.923 1.00 95.25 196 ALA A CA 1
ATOM 1599 C C . ALA A 1 196 ? -6.464 -6.049 40.130 1.00 95.25 196 ALA A C 1
ATOM 1601 O O . ALA A 1 196 ? -5.351 -5.521 40.164 1.00 95.25 196 ALA A O 1
ATOM 1602 N N . GLU A 1 197 ? -6.877 -6.894 41.082 1.00 93.75 197 GLU A N 1
ATOM 1603 C CA . GLU A 1 197 ? -6.020 -7.358 42.186 1.00 93.75 197 GLU A CA 1
ATOM 1604 C C . GLU A 1 197 ? -4.842 -8.214 41.691 1.00 93.75 197 GLU A C 1
ATOM 1606 O O . GLU A 1 197 ? -3.740 -8.115 42.234 1.00 93.75 197 GLU A O 1
ATOM 1611 N N . SER A 1 198 ? -5.043 -9.020 40.640 1.00 92.12 198 SER A N 1
ATOM 1612 C CA . SER A 1 198 ? -4.011 -9.884 40.044 1.00 92.12 198 SER A CA 1
ATOM 1613 C C . SER A 1 198 ? -3.403 -9.346 38.746 1.00 92.12 198 SER A C 1
ATOM 1615 O O . SER A 1 198 ? -2.385 -9.868 38.287 1.00 92.12 198 SER A O 1
ATOM 1617 N N . GLN A 1 199 ? -3.993 -8.307 38.148 1.00 95.00 199 GLN A N 1
ATOM 1618 C CA . GLN A 1 199 ? -3.548 -7.702 36.892 1.00 95.00 199 GLN A CA 1
ATOM 1619 C C . GLN A 1 199 ? -3.204 -6.213 37.077 1.00 95.00 199 GLN A C 1
ATOM 1621 O O . GLN A 1 199 ? -4.072 -5.348 36.923 1.00 95.00 199 GLN A O 1
ATOM 1626 N N . PRO A 1 200 ? -1.925 -5.864 37.326 1.00 93.06 200 PRO A N 1
ATOM 1627 C CA . PRO A 1 200 ? -1.501 -4.480 37.562 1.00 93.06 200 PRO A CA 1
ATOM 1628 C C . PRO A 1 200 ? -1.854 -3.508 36.430 1.00 93.06 200 PRO A C 1
ATOM 1630 O O . PRO A 1 200 ? -2.090 -2.321 36.680 1.00 93.06 200 PRO A O 1
ATOM 1633 N N . LEU A 1 201 ? -1.938 -4.002 35.189 1.00 93.56 201 LEU A N 1
ATOM 1634 C CA . LEU A 1 201 ? -2.310 -3.203 34.019 1.00 93.56 201 LEU A CA 1
ATOM 1635 C C . LEU A 1 201 ? -3.753 -2.681 34.076 1.00 93.56 201 LEU A C 1
ATOM 1637 O O . LEU A 1 201 ? -4.075 -1.738 33.359 1.00 93.56 201 LEU A O 1
ATOM 1641 N N . MET A 1 202 ? -4.596 -3.233 34.953 1.00 94.62 202 MET A N 1
ATOM 1642 C CA . MET A 1 202 ? -5.981 -2.810 35.175 1.00 94.62 202 MET A CA 1
ATOM 1643 C C . MET A 1 202 ? -6.175 -1.907 36.399 1.00 94.62 202 MET A C 1
ATOM 1645 O O . MET A 1 202 ? -7.279 -1.421 36.627 1.00 94.62 202 MET A O 1
ATOM 1649 N N . SER A 1 203 ? -5.118 -1.603 37.159 1.00 92.00 203 SER A N 1
ATOM 1650 C CA . SER A 1 203 ? -5.198 -0.775 38.380 1.00 92.00 203 SER A CA 1
ATOM 1651 C C . SER A 1 203 ? -5.867 0.595 38.178 1.00 92.00 203 SER A C 1
ATOM 1653 O O . SER A 1 203 ? -6.502 1.132 39.085 1.00 92.00 203 SER A O 1
ATOM 1655 N N . TYR A 1 204 ? -5.785 1.152 36.968 1.00 89.88 204 TYR A N 1
ATOM 1656 C CA . TYR A 1 204 ? -6.421 2.415 36.590 1.00 89.88 204 TYR A CA 1
ATOM 1657 C C . TYR A 1 204 ? -7.960 2.356 36.501 1.00 89.88 204 TYR A C 1
ATOM 1659 O O . TYR A 1 204 ? -8.579 3.407 36.369 1.00 89.88 204 TYR A O 1
ATOM 1667 N N . LEU A 1 205 ? -8.567 1.163 36.543 1.00 92.62 205 LEU A N 1
ATOM 1668 C CA . LEU A 1 205 ? -10.021 0.940 36.543 1.00 92.62 205 LEU A CA 1
ATOM 1669 C C . LEU A 1 205 ? -10.601 0.760 37.954 1.00 92.62 205 LEU A C 1
ATOM 1671 O O . LEU A 1 205 ? -11.801 0.579 38.092 1.00 92.62 205 LEU A O 1
ATOM 1675 N N . VAL A 1 206 ? -9.776 0.809 39.004 1.00 91.81 206 VAL A N 1
ATOM 1676 C CA . VAL A 1 206 ? -10.211 0.524 40.384 1.00 91.81 206 VAL A CA 1
ATOM 1677 C C . VAL A 1 206 ? -10.877 1.738 41.038 1.00 91.81 206 VAL A C 1
ATOM 1679 O O . VAL A 1 206 ? -11.834 1.592 41.795 1.00 91.81 206 VAL A O 1
ATOM 1682 N N . ASN A 1 207 ? -10.380 2.948 40.768 1.00 92.38 207 ASN A N 1
ATOM 1683 C CA . ASN A 1 207 ? -10.835 4.162 41.446 1.00 92.38 207 ASN A CA 1
ATOM 1684 C C . ASN A 1 207 ? -11.293 5.247 40.460 1.00 92.38 207 ASN A C 1
ATOM 1686 O O . ASN A 1 207 ? -10.628 5.517 39.462 1.00 92.38 207 ASN A O 1
ATOM 1690 N N . ASP A 1 208 ? -12.392 5.917 40.803 1.00 91.19 208 ASP A N 1
ATOM 1691 C CA . ASP A 1 208 ? -12.932 7.117 40.164 1.00 91.19 208 ASP A CA 1
ATOM 1692 C C . ASP A 1 208 ? -12.604 8.378 40.987 1.00 91.19 208 ASP A C 1
ATOM 1694 O O . ASP A 1 208 ? -12.332 8.308 42.188 1.00 91.19 208 ASP A O 1
ATOM 1698 N N . LYS A 1 209 ? -12.659 9.551 40.350 1.00 88.44 209 LYS A N 1
ATOM 1699 C CA . LYS A 1 209 ? -12.366 10.856 40.958 1.00 88.44 209 LYS A CA 1
ATOM 1700 C C . LYS A 1 209 ? -13.640 11.656 41.201 1.00 88.44 209 LYS A C 1
ATOM 1702 O O . LYS A 1 209 ? -14.386 11.968 40.267 1.00 88.44 209 LYS A O 1
ATOM 1707 N N . TRP A 1 210 ? -13.820 12.076 42.446 1.00 89.12 210 TRP A N 1
ATOM 1708 C CA . TRP A 1 210 ? -15.009 12.779 42.919 1.00 89.12 210 TRP A CA 1
ATOM 1709 C C . TRP A 1 210 ? -14.806 14.296 42.981 1.00 89.12 210 TRP A C 1
ATOM 1711 O O . TRP A 1 210 ? -13.691 14.810 42.835 1.00 89.12 210 TRP A O 1
ATOM 1721 N N . SER A 1 211 ? -15.912 15.039 43.081 1.00 86.25 211 SER A N 1
ATOM 1722 C CA . SER A 1 211 ? -15.923 16.509 43.007 1.00 86.25 211 SER A CA 1
ATOM 1723 C C . SER A 1 211 ? -15.222 17.182 44.186 1.00 86.25 211 SER A C 1
ATOM 1725 O O . SER A 1 211 ? -14.749 18.306 44.049 1.00 86.25 211 SER A O 1
ATOM 1727 N N . ASP A 1 212 ? -15.118 16.489 45.316 1.00 87.94 212 ASP A N 1
ATOM 1728 C CA . ASP A 1 212 ? -14.389 16.912 46.515 1.00 87.94 212 ASP A CA 1
ATOM 1729 C C . ASP A 1 212 ? -12.868 16.655 46.433 1.00 87.94 212 ASP A C 1
ATOM 1731 O O . ASP A 1 212 ? -12.132 16.969 47.366 1.00 87.94 212 ASP A O 1
ATOM 1735 N N . GLY A 1 213 ? -12.381 16.109 45.312 1.00 85.56 213 GLY A N 1
ATOM 1736 C CA . GLY A 1 213 ? -10.969 15.801 45.084 1.00 85.56 213 GLY A CA 1
ATOM 1737 C C . GLY A 1 213 ? -10.526 14.432 45.603 1.00 85.56 213 GLY A C 1
ATOM 1738 O O . GLY A 1 213 ? -9.363 14.067 45.411 1.00 85.56 213 GLY A O 1
ATOM 1739 N N . THR A 1 214 ? -11.423 13.659 46.215 1.00 90.69 214 THR A N 1
ATOM 1740 C CA . THR A 1 214 ? -11.130 12.304 46.689 1.00 90.69 214 THR A CA 1
ATOM 1741 C C . THR A 1 214 ? -11.167 11.280 45.550 1.00 90.69 214 THR A C 1
ATOM 1743 O O . THR A 1 214 ? -11.660 11.535 44.444 1.00 90.69 214 THR A O 1
ATOM 1746 N N . SER A 1 215 ? -10.580 10.109 45.812 1.00 91.44 215 SER A N 1
ATOM 1747 C CA . SER A 1 215 ? -10.685 8.938 44.940 1.00 91.44 215 SER A CA 1
ATOM 1748 C C . SER A 1 215 ? -11.431 7.835 45.677 1.00 91.44 215 SER A C 1
ATOM 1750 O O . SER A 1 215 ? -11.052 7.477 46.792 1.00 91.44 215 SER A O 1
ATOM 1752 N N . HIS A 1 216 ? -12.468 7.296 45.049 1.00 91.50 216 HIS A N 1
ATOM 1753 C CA . HIS A 1 216 ? -13.250 6.187 45.587 1.00 91.50 216 HIS A CA 1
ATOM 1754 C C . HIS A 1 216 ? -13.364 5.083 44.552 1.00 91.50 216 HIS A C 1
ATOM 1756 O O . HIS A 1 216 ? -13.149 5.322 43.367 1.00 91.50 216 HIS A O 1
ATOM 1762 N N . ARG A 1 217 ? -13.752 3.892 45.004 1.00 92.50 217 ARG A N 1
ATOM 1763 C CA . ARG A 1 217 ? -14.100 2.767 44.140 1.00 92.50 217 ARG A CA 1
ATOM 1764 C C . ARG A 1 217 ? -15.034 3.206 43.003 1.00 92.50 217 ARG A C 1
ATOM 1766 O O . ARG A 1 217 ? -15.947 4.001 43.240 1.00 92.50 217 ARG A O 1
ATOM 1773 N N . ILE A 1 218 ? -14.807 2.701 41.788 1.00 92.81 218 ILE A N 1
ATOM 1774 C CA . ILE A 1 218 ? -15.724 2.954 40.668 1.00 92.81 218 ILE A CA 1
ATOM 1775 C C . ILE A 1 218 ? -17.131 2.441 41.006 1.00 92.81 218 ILE A C 1
ATOM 1777 O O . ILE A 1 218 ? -17.292 1.339 41.520 1.00 92.81 218 ILE A O 1
ATOM 1781 N N . ALA A 1 219 ? -18.147 3.264 40.747 1.00 90.81 219 ALA A N 1
ATOM 1782 C CA . ALA A 1 219 ? -19.545 2.925 41.032 1.00 90.81 219 ALA A CA 1
ATOM 1783 C C . ALA A 1 219 ? -20.309 2.433 39.794 1.00 90.81 219 ALA A C 1
ATOM 1785 O O . ALA A 1 219 ? -21.318 1.753 39.934 1.00 90.81 219 ALA A O 1
ATOM 1786 N N . ASP A 1 220 ? -19.833 2.773 38.592 1.00 94.75 220 ASP A N 1
ATOM 1787 C CA . ASP A 1 220 ? -20.384 2.292 37.324 1.00 94.75 220 ASP A CA 1
ATOM 1788 C C . ASP A 1 220 ? -19.300 2.287 36.233 1.00 94.75 220 ASP A C 1
ATOM 1790 O O . ASP A 1 220 ? -18.386 3.124 36.264 1.00 94.75 220 ASP A O 1
ATOM 1794 N N . ILE A 1 221 ? -19.412 1.368 35.270 1.00 95.81 221 ILE A N 1
ATOM 1795 C CA . ILE A 1 221 ? -18.492 1.195 34.140 1.00 95.81 221 ILE A CA 1
ATOM 1796 C C . ILE A 1 221 ? -19.268 0.957 32.838 1.00 95.81 221 ILE A C 1
ATOM 1798 O O . ILE A 1 221 ? -20.228 0.186 32.779 1.00 95.81 221 ILE A O 1
ATOM 1802 N N . ASP A 1 222 ? -18.848 1.635 31.771 1.00 97.44 222 ASP A N 1
ATOM 1803 C CA . ASP A 1 222 ? -19.384 1.424 30.428 1.00 97.44 222 ASP A CA 1
ATOM 1804 C C . ASP A 1 222 ? -18.642 0.279 29.701 1.00 97.44 222 ASP A C 1
ATOM 1806 O O . ASP A 1 222 ? -17.481 -0.012 30.020 1.00 97.44 222 ASP A O 1
ATOM 1810 N N . PRO A 1 223 ? -19.270 -0.373 28.704 1.00 98.31 223 PRO A N 1
ATOM 1811 C CA . PRO A 1 223 ? -18.697 -1.567 28.089 1.00 98.31 223 PRO A CA 1
ATOM 1812 C C . PRO A 1 223 ? -17.407 -1.271 27.312 1.00 98.31 223 PRO A C 1
ATOM 1814 O O . PRO A 1 223 ? -16.500 -2.104 27.273 1.00 98.31 223 PRO A O 1
ATOM 1817 N N . PHE A 1 224 ? -17.278 -0.075 26.733 1.00 98.00 224 PHE A N 1
ATOM 1818 C CA . PHE A 1 224 ? -16.114 0.291 25.932 1.00 98.00 224 PHE A CA 1
ATOM 1819 C C . PHE A 1 224 ? -14.897 0.606 26.800 1.00 98.00 224 PHE A C 1
ATOM 1821 O O . PHE A 1 224 ? -13.783 0.239 26.430 1.00 98.00 224 PHE A O 1
ATOM 1828 N N . THR A 1 225 ? -15.088 1.218 27.974 1.00 96.69 225 THR A N 1
ATOM 1829 C CA . THR A 1 225 ? -14.013 1.389 28.966 1.00 96.69 225 THR A CA 1
ATOM 1830 C C . THR A 1 225 ? -13.475 0.046 29.449 1.00 96.69 225 THR A C 1
ATOM 1832 O O . THR A 1 225 ? -12.266 -0.089 29.622 1.00 96.69 225 THR A O 1
ATOM 1835 N N . LEU A 1 226 ? -14.327 -0.969 29.622 1.00 97.69 226 LEU A N 1
ATOM 1836 C CA . LEU A 1 226 ? -13.842 -2.303 29.974 1.00 97.69 226 LEU A CA 1
ATOM 1837 C C . LEU A 1 226 ? -13.070 -2.953 28.818 1.00 97.69 226 LEU A C 1
ATOM 1839 O O . LEU A 1 226 ? -11.961 -3.444 29.023 1.00 97.69 226 LEU A O 1
ATOM 1843 N N . MET A 1 227 ? -13.604 -2.907 27.592 1.00 98.06 227 MET A N 1
ATOM 1844 C CA . MET A 1 227 ? -12.894 -3.427 26.414 1.00 98.06 227 MET A CA 1
ATOM 1845 C C . MET A 1 227 ? -11.579 -2.682 26.138 1.00 98.06 227 MET A C 1
ATOM 1847 O O . MET A 1 227 ? -10.640 -3.257 25.585 1.00 98.06 227 MET A O 1
ATOM 1851 N N . SER A 1 228 ? -11.460 -1.418 26.555 1.00 95.62 228 SER A N 1
ATOM 1852 C CA . SER A 1 228 ? -10.223 -0.650 26.403 1.00 95.62 228 SER A CA 1
ATOM 1853 C C . SER A 1 228 ? -9.052 -1.253 27.188 1.00 95.62 228 SER A C 1
ATOM 1855 O O . SER A 1 228 ? -7.908 -1.070 26.776 1.00 95.62 228 SER A O 1
ATOM 1857 N N . ALA A 1 229 ? -9.312 -2.035 28.246 1.00 95.44 229 ALA A N 1
ATOM 1858 C CA . ALA A 1 229 ? -8.286 -2.662 29.084 1.00 95.44 229 ALA A CA 1
ATOM 1859 C C . ALA A 1 229 ? -7.268 -3.498 28.295 1.00 95.44 229 ALA A C 1
ATOM 1861 O O . ALA A 1 229 ? -6.086 -3.496 28.632 1.00 95.44 229 ALA A O 1
ATOM 1862 N N . PHE A 1 230 ? -7.701 -4.146 27.211 1.00 95.81 230 PHE A N 1
ATOM 1863 C CA . PHE A 1 230 ? -6.844 -4.927 26.311 1.00 95.81 230 PHE A CA 1
ATOM 1864 C C . PHE A 1 230 ? -6.666 -4.288 24.915 1.00 95.81 230 PHE A C 1
ATOM 1866 O O . PHE A 1 230 ? -6.082 -4.896 24.020 1.00 95.81 230 PHE A O 1
ATOM 1873 N N . ASN A 1 231 ? -7.094 -3.030 24.734 1.00 95.06 231 ASN A N 1
ATOM 1874 C CA . ASN A 1 231 ? -6.906 -2.218 23.514 1.00 95.06 231 ASN A CA 1
ATOM 1875 C C . ASN A 1 231 ? -6.085 -0.943 23.767 1.00 95.06 231 ASN A C 1
ATOM 1877 O O . ASN A 1 231 ? -6.217 0.071 23.079 1.00 95.06 231 ASN A O 1
ATOM 1881 N N . ARG A 1 232 ? -5.232 -0.988 24.786 1.00 92.06 232 ARG A N 1
ATOM 1882 C CA . ARG A 1 232 ? -4.270 0.059 25.131 1.00 92.06 232 ARG A CA 1
ATOM 1883 C C . ARG A 1 232 ? -2.964 -0.102 24.355 1.00 92.06 232 ARG A C 1
ATOM 1885 O O . ARG A 1 232 ? -2.649 -1.180 23.861 1.00 92.06 232 ARG A O 1
ATOM 1892 N N . GLN A 1 233 ? -2.184 0.976 24.285 1.00 87.06 233 GLN A N 1
ATOM 1893 C CA . GLN A 1 233 ? -0.843 0.982 23.692 1.00 87.06 233 GLN A CA 1
ATOM 1894 C C . GLN A 1 233 ? 0.159 0.283 24.622 1.00 87.06 233 GLN A C 1
ATOM 1896 O O . GLN A 1 233 ? 0.949 0.924 25.318 1.00 87.06 233 GLN A O 1
ATOM 1901 N N . THR A 1 234 ? 0.074 -1.041 24.677 1.00 91.12 234 THR A N 1
ATOM 1902 C CA . THR A 1 234 ? 0.989 -1.946 25.380 1.00 91.12 234 THR A CA 1
ATOM 1903 C C . THR A 1 234 ? 1.408 -3.072 24.438 1.00 91.12 234 THR A C 1
ATOM 1905 O O . THR A 1 234 ? 0.877 -3.177 23.337 1.00 91.12 234 THR A O 1
ATOM 1908 N N . THR A 1 235 ? 2.340 -3.926 24.863 1.00 94.19 235 THR A N 1
ATOM 1909 C CA . THR A 1 235 ? 2.749 -5.087 24.057 1.00 94.19 235 THR A CA 1
ATOM 1910 C C . THR A 1 235 ? 1.601 -6.080 23.873 1.00 94.19 235 THR A C 1
ATOM 1912 O O . THR A 1 235 ? 0.682 -6.133 24.699 1.00 94.19 235 THR A O 1
ATOM 1915 N N . ASP A 1 236 ? 1.666 -6.888 22.818 1.00 95.31 236 ASP A N 1
ATOM 1916 C CA . ASP A 1 236 ? 0.647 -7.896 22.532 1.00 95.31 236 ASP A CA 1
ATOM 1917 C C . ASP A 1 236 ? 0.594 -8.984 23.615 1.00 95.31 236 ASP A C 1
ATOM 1919 O O . ASP A 1 236 ? -0.493 -9.428 23.976 1.00 95.31 236 ASP A O 1
ATOM 1923 N N . GLU A 1 237 ? 1.717 -9.324 24.260 1.00 96.81 237 GLU A N 1
ATOM 1924 C CA . GLU A 1 237 ? 1.729 -10.233 25.417 1.00 96.81 237 GLU A CA 1
ATOM 1925 C C . GLU A 1 237 ? 0.937 -9.660 26.596 1.00 96.81 237 GLU A C 1
ATOM 1927 O O . GLU A 1 237 ? 0.178 -10.373 27.255 1.00 96.81 237 GLU A O 1
ATOM 1932 N N . ASN A 1 238 ? 1.082 -8.357 26.851 1.00 96.25 238 ASN A N 1
ATOM 1933 C CA . ASN A 1 238 ? 0.346 -7.670 27.907 1.00 96.25 238 ASN A CA 1
ATOM 1934 C C . ASN A 1 238 ? -1.153 -7.611 27.590 1.00 96.25 238 ASN A C 1
ATOM 1936 O O . ASN A 1 238 ? -1.980 -7.854 28.469 1.00 96.25 238 ASN A O 1
ATOM 1940 N N . ARG A 1 239 ? -1.512 -7.343 26.330 1.00 96.88 239 ARG A N 1
ATOM 1941 C CA . ARG A 1 239 ? -2.912 -7.334 25.878 1.00 96.88 239 ARG A CA 1
ATOM 1942 C C . ARG A 1 239 ? -3.534 -8.722 25.981 1.00 96.88 239 ARG A C 1
ATOM 1944 O O . ARG A 1 239 ? -4.621 -8.849 26.539 1.00 96.88 239 ARG A O 1
ATOM 1951 N N . HIS A 1 240 ? -2.819 -9.756 25.541 1.00 97.38 240 HIS A N 1
ATOM 1952 C CA . HIS A 1 240 ? -3.213 -11.155 25.691 1.00 97.38 240 HIS A CA 1
ATOM 1953 C C . HIS A 1 240 ? -3.435 -11.527 27.162 1.00 97.38 240 HIS A C 1
ATOM 1955 O O . HIS A 1 240 ? -4.447 -12.147 27.496 1.00 97.38 240 HIS A O 1
ATOM 1961 N N . ALA A 1 241 ? -2.534 -11.120 28.061 1.00 97.88 241 ALA A N 1
ATOM 1962 C CA . ALA A 1 241 ? -2.646 -11.404 29.490 1.00 97.88 241 ALA A CA 1
ATOM 1963 C C . ALA A 1 241 ? -3.876 -10.738 30.132 1.00 97.88 241 ALA A C 1
ATOM 1965 O O . ALA A 1 241 ? -4.585 -11.384 30.906 1.00 97.88 241 ALA A O 1
ATOM 1966 N N . VAL A 1 242 ? -4.154 -9.469 29.808 1.00 97.56 242 VAL A N 1
ATOM 1967 C CA . VAL A 1 242 ? -5.350 -8.758 30.297 1.00 97.56 242 VAL A CA 1
ATOM 1968 C C . VAL A 1 242 ? -6.625 -9.390 29.734 1.00 97.56 242 VAL A C 1
ATOM 1970 O O . VAL A 1 242 ? -7.537 -9.708 30.497 1.00 97.56 242 VAL A O 1
ATOM 1973 N N . ALA A 1 243 ? -6.670 -9.626 28.420 1.00 97.88 243 ALA A N 1
ATOM 1974 C CA . ALA A 1 243 ? -7.805 -10.251 27.746 1.00 97.88 243 ALA A CA 1
ATOM 1975 C C . ALA A 1 243 ? -8.114 -11.641 28.321 1.00 97.88 243 ALA A C 1
ATOM 1977 O O . ALA A 1 243 ? -9.273 -11.947 28.581 1.00 97.88 243 ALA A O 1
ATOM 1978 N N . SER A 1 244 ? -7.086 -12.452 28.592 1.00 97.94 244 SER A N 1
ATOM 1979 C CA . SER A 1 244 ? -7.239 -13.798 29.159 1.00 97.94 244 SER A CA 1
ATOM 1980 C C . SER A 1 244 ? -7.853 -13.783 30.559 1.00 97.94 244 SER A C 1
ATOM 1982 O O . SER A 1 244 ? -8.750 -14.574 30.839 1.00 97.94 244 SER A O 1
ATOM 1984 N N . GLN A 1 245 ? -7.404 -12.881 31.442 1.00 98.00 245 GLN A N 1
ATOM 1985 C CA . GLN A 1 245 ? -7.942 -12.805 32.807 1.00 98.00 245 GLN A CA 1
ATOM 1986 C C . GLN A 1 245 ? -9.387 -12.295 32.824 1.00 98.00 245 GLN A C 1
ATOM 1988 O O . GLN A 1 245 ? -10.229 -12.851 33.527 1.00 98.00 245 GLN A O 1
ATOM 1993 N N . LEU A 1 246 ? -9.697 -11.284 32.007 1.00 98.06 246 LEU A N 1
ATOM 1994 C CA . LEU A 1 246 ? -11.069 -10.802 31.849 1.00 98.06 246 LEU A CA 1
ATOM 1995 C C . LEU A 1 246 ? -11.984 -11.867 31.234 1.00 98.06 246 LEU A C 1
ATOM 1997 O O . LEU A 1 246 ? -13.110 -12.040 31.691 1.00 98.06 246 LEU A O 1
ATOM 2001 N N . ALA A 1 247 ? -11.502 -12.602 30.231 1.00 97.94 247 ALA A N 1
ATOM 2002 C CA . ALA A 1 247 ? -12.235 -13.707 29.624 1.00 97.94 247 ALA A CA 1
ATOM 2003 C C . ALA A 1 247 ? -12.550 -14.804 30.643 1.00 97.94 247 ALA A C 1
ATOM 2005 O O . ALA A 1 247 ? -13.681 -15.270 30.696 1.00 97.94 247 ALA A O 1
ATOM 2006 N N . GLN A 1 248 ? -11.586 -15.169 31.492 1.00 97.81 248 GLN A N 1
ATOM 2007 C CA . GLN A 1 248 ? -11.812 -16.128 32.570 1.00 97.81 248 GLN A CA 1
ATOM 2008 C C . GLN A 1 248 ? -12.872 -15.631 33.562 1.00 97.81 248 GLN A C 1
ATOM 2010 O O . GLN A 1 248 ? -13.771 -16.392 33.910 1.00 97.81 248 GLN A O 1
ATOM 2015 N N . ALA A 1 249 ? -12.790 -14.368 33.990 1.00 97.19 249 ALA A N 1
ATOM 2016 C CA . ALA A 1 249 ? -13.738 -13.776 34.936 1.00 97.19 249 ALA A CA 1
ATOM 2017 C C . ALA A 1 249 ? -15.165 -13.671 34.371 1.00 97.19 249 ALA A C 1
ATOM 2019 O O . ALA A 1 249 ? -16.131 -13.819 35.111 1.00 97.19 249 ALA A O 1
ATOM 2020 N N . LEU A 1 250 ? -15.295 -13.436 33.064 1.00 97.12 250 LEU A N 1
ATOM 2021 C CA . LEU A 1 250 ? -16.579 -13.356 32.364 1.00 97.12 250 LEU A CA 1
ATOM 2022 C C . LEU A 1 250 ? -17.037 -14.701 31.778 1.00 97.12 250 LEU A C 1
ATOM 2024 O O . LEU A 1 250 ? -18.091 -14.749 31.155 1.00 97.12 250 LEU A O 1
ATOM 2028 N N . GLU A 1 251 ? -16.278 -15.785 31.961 1.00 97.50 251 GLU A N 1
ATOM 2029 C CA . GLU A 1 251 ? -16.559 -17.119 31.403 1.00 97.50 251 GLU A CA 1
ATOM 2030 C C . GLU A 1 251 ? -16.627 -17.156 29.860 1.00 97.50 251 GLU A C 1
ATOM 2032 O O . GLU A 1 251 ? -17.405 -17.890 29.253 1.00 97.50 251 GLU A O 1
ATOM 2037 N N . VAL A 1 252 ? -15.785 -16.367 29.191 1.00 98.19 252 VAL A N 1
ATOM 2038 C CA . VAL A 1 252 ? -15.606 -16.414 27.735 1.00 98.19 252 VAL A CA 1
ATOM 2039 C C . VAL A 1 252 ? -14.679 -17.579 27.385 1.00 98.19 252 VAL A C 1
ATOM 2041 O O . VAL A 1 252 ? -13.493 -17.566 27.705 1.00 98.19 252 VAL A O 1
ATOM 2044 N N . HIS A 1 253 ? -15.214 -18.598 26.711 1.00 96.38 253 HIS A N 1
ATOM 2045 C CA . HIS A 1 253 ? -14.472 -19.825 26.385 1.00 96.38 253 HIS A CA 1
ATOM 2046 C C . HIS A 1 253 ? -13.620 -19.745 25.112 1.00 96.38 253 HIS A C 1
ATOM 2048 O O . HIS A 1 253 ? -12.806 -20.635 24.861 1.00 96.38 253 HIS A O 1
ATOM 2054 N N . VAL A 1 254 ? -13.797 -18.702 24.299 1.00 97.56 254 VAL A N 1
ATOM 2055 C CA . VAL A 1 254 ? -12.931 -18.464 23.140 1.00 97.56 254 VAL A CA 1
ATOM 2056 C C . VAL A 1 254 ? -11.547 -18.042 23.651 1.00 97.56 254 VAL A C 1
ATOM 2058 O O . VAL A 1 254 ? -11.476 -17.126 24.472 1.00 97.56 254 VAL A O 1
ATOM 2061 N N . PRO A 1 255 ? -10.445 -18.676 23.206 1.00 96.56 255 PRO A N 1
ATOM 2062 C CA . PRO A 1 255 ? -9.105 -18.293 23.638 1.00 96.56 255 PRO A CA 1
ATOM 2063 C C . PRO A 1 255 ? -8.790 -16.833 23.302 1.00 96.56 255 PRO A C 1
ATOM 2065 O O . PRO A 1 255 ? -9.097 -16.366 22.206 1.00 96.56 255 PRO A O 1
ATOM 2068 N N . ALA A 1 256 ? -8.134 -16.128 24.226 1.00 96.75 256 ALA A N 1
ATOM 2069 C CA . ALA A 1 256 ? -7.653 -14.779 23.961 1.00 96.75 256 ALA A CA 1
ATOM 2070 C C . ALA A 1 256 ? -6.609 -14.791 22.826 1.00 96.75 256 ALA A C 1
ATOM 2072 O O . ALA A 1 256 ? -5.738 -15.672 22.801 1.00 96.75 256 ALA A O 1
ATOM 2073 N N . PRO A 1 257 ? -6.655 -13.815 21.906 1.00 96.00 257 PRO A N 1
ATOM 2074 C CA . PRO A 1 257 ? -5.781 -13.779 20.743 1.00 96.00 257 PRO A CA 1
ATOM 2075 C C . PRO A 1 257 ? -4.338 -13.466 21.132 1.00 96.00 257 PRO A C 1
ATOM 2077 O O . PRO A 1 257 ? -4.075 -12.913 22.204 1.00 96.00 257 PRO A O 1
ATOM 2080 N N . ARG A 1 258 ? -3.403 -13.830 20.250 1.00 94.75 258 ARG A N 1
ATOM 2081 C CA . ARG A 1 258 ? -1.981 -13.469 20.369 1.00 94.75 258 ARG A CA 1
ATOM 2082 C C . ARG A 1 258 ? -1.558 -12.400 19.366 1.00 94.75 258 ARG A C 1
ATOM 2084 O O . ARG A 1 258 ? -0.657 -11.638 19.690 1.00 94.75 258 ARG A O 1
ATOM 2091 N N . GLY A 1 259 ? -2.203 -12.341 18.201 1.00 92.94 259 GLY A N 1
ATOM 2092 C CA . GLY A 1 259 ? -2.080 -11.249 17.242 1.00 92.94 259 GLY A CA 1
ATOM 2093 C C . GLY A 1 259 ? -3.248 -10.272 17.352 1.00 92.94 259 GLY A C 1
ATOM 2094 O O . GLY A 1 259 ? -4.367 -10.639 17.714 1.00 92.94 259 GLY A O 1
ATOM 2095 N N . PHE A 1 260 ? -2.977 -9.007 17.051 1.00 95.19 260 PHE A N 1
ATOM 2096 C CA . PHE A 1 260 ? -3.942 -7.915 17.173 1.00 95.19 260 PHE A CA 1
ATOM 2097 C C . PHE A 1 260 ? -3.900 -6.980 15.956 1.00 95.19 260 PHE A C 1
ATOM 2099 O O . PHE A 1 260 ? -4.130 -5.771 16.077 1.00 95.19 260 PHE A O 1
ATOM 2106 N N . ASP A 1 261 ? -3.570 -7.532 14.789 1.00 94.94 261 ASP A N 1
ATOM 2107 C CA . ASP A 1 261 ? -3.394 -6.768 13.560 1.00 94.94 261 ASP A CA 1
ATOM 2108 C C . ASP A 1 261 ? -4.677 -6.024 13.180 1.00 94.94 261 ASP A C 1
ATOM 2110 O O . ASP A 1 261 ? -5.777 -6.576 13.186 1.00 94.94 261 ASP A O 1
ATOM 2114 N N . GLY A 1 262 ? -4.535 -4.738 12.854 1.00 92.81 262 GLY A N 1
ATOM 2115 C CA . GLY A 1 262 ? -5.640 -3.895 12.398 1.00 92.81 262 GLY A CA 1
ATOM 2116 C C . GLY A 1 262 ? -6.547 -3.366 13.510 1.00 92.81 262 GLY A C 1
ATOM 2117 O O . GLY A 1 262 ? -7.505 -2.658 13.209 1.00 92.81 262 GLY A O 1
ATOM 2118 N N . LEU A 1 263 ? -6.265 -3.640 14.787 1.00 94.50 263 LEU A N 1
ATOM 2119 C CA . LEU A 1 263 ? -7.041 -3.073 15.890 1.00 94.50 263 LEU A CA 1
ATOM 2120 C C . LEU A 1 263 ? -6.642 -1.619 16.192 1.00 94.50 263 LEU A C 1
ATOM 2122 O O . LEU A 1 263 ? -5.476 -1.356 16.500 1.00 94.50 263 LEU A O 1
ATOM 2126 N N . PRO A 1 264 ? -7.594 -0.667 16.201 1.00 91.88 264 PRO A N 1
ATOM 2127 C CA . PRO A 1 264 ? -7.322 0.677 16.684 1.00 91.88 264 PRO A CA 1
ATOM 2128 C C . PRO A 1 264 ? -7.104 0.649 18.201 1.00 91.88 264 PRO A C 1
ATOM 2130 O O . PRO A 1 264 ? -7.810 -0.050 18.933 1.00 91.88 264 PRO A O 1
ATOM 2133 N N . LEU A 1 265 ? -6.127 1.428 18.668 1.00 90.00 265 LEU A N 1
ATOM 2134 C CA . LEU A 1 265 ? -5.722 1.485 20.072 1.00 90.00 265 LEU A CA 1
ATOM 2135 C C . LEU A 1 265 ? -6.117 2.813 20.715 1.00 90.00 265 LEU A C 1
ATOM 2137 O O . LEU A 1 265 ? -6.037 3.877 20.095 1.00 90.00 265 LEU A O 1
ATOM 2141 N N . VAL A 1 266 ? -6.449 2.768 22.004 1.00 83.44 266 VAL A N 1
ATOM 2142 C CA . VAL A 1 266 ? -6.679 3.977 22.799 1.00 83.44 266 VAL A CA 1
ATOM 2143 C C . VAL A 1 266 ? -5.400 4.504 23.431 1.00 83.44 266 VAL A C 1
ATOM 2145 O O . VAL A 1 266 ? -4.476 3.766 23.774 1.00 83.44 266 VAL A O 1
ATOM 2148 N N . ASN A 1 267 ? -5.380 5.818 23.657 1.00 75.38 267 ASN A N 1
ATOM 2149 C CA . ASN A 1 267 ? -4.336 6.456 24.443 1.00 75.38 267 ASN A CA 1
ATOM 2150 C C . ASN A 1 267 ? -4.401 5.958 25.900 1.00 75.38 267 ASN A C 1
ATOM 2152 O O . ASN A 1 267 ? -5.441 6.042 26.558 1.00 75.38 267 ASN A O 1
ATOM 2156 N N . ASN A 1 268 ? -3.264 5.498 26.419 1.00 81.31 268 ASN A N 1
ATOM 2157 C CA . ASN A 1 268 ? -3.101 4.998 27.787 1.00 81.31 268 ASN A CA 1
ATOM 2158 C C . ASN A 1 268 ? -3.483 6.012 28.880 1.00 81.31 268 ASN A C 1
ATOM 2160 O O . ASN A 1 268 ? -3.834 5.616 29.988 1.00 81.31 268 ASN A O 1
ATOM 2164 N N . GLN A 1 269 ? -3.398 7.312 28.589 1.00 71.00 269 GLN A N 1
ATOM 2165 C CA . GLN A 1 269 ? -3.771 8.388 29.513 1.00 71.00 269 GLN A CA 1
ATOM 2166 C C . GLN A 1 269 ? -5.266 8.736 29.458 1.00 71.00 269 GLN A C 1
ATOM 2168 O O . GLN A 1 269 ? -5.765 9.428 30.343 1.00 71.00 269 GLN A O 1
ATOM 2173 N N . ASN A 1 270 ? -5.978 8.274 28.426 1.00 76.62 270 ASN A N 1
ATOM 2174 C CA . ASN A 1 270 ? -7.389 8.572 28.191 1.00 76.62 270 ASN A CA 1
ATOM 2175 C C . ASN A 1 270 ? -8.136 7.324 27.697 1.00 76.62 270 ASN A C 1
ATOM 2177 O O . ASN A 1 270 ? -8.683 7.302 26.597 1.00 76.62 270 ASN A O 1
ATOM 2181 N N . SER A 1 271 ? -8.093 6.259 28.500 1.00 84.38 271 SER A N 1
ATOM 2182 C CA . SER A 1 271 ? -8.675 4.954 28.154 1.00 84.38 271 SER A CA 1
ATOM 2183 C C . SER A 1 271 ? -10.130 4.783 28.618 1.00 84.38 271 SER A C 1
ATOM 2185 O O . SER A 1 271 ? -10.721 3.735 28.378 1.00 84.38 271 SER A O 1
ATOM 2187 N N . TRP A 1 272 ? -10.708 5.782 29.293 1.00 91.88 272 TRP A N 1
ATOM 2188 C CA . TRP A 1 272 ? -12.112 5.772 29.711 1.00 91.88 272 TRP A CA 1
ATOM 2189 C C . TRP A 1 272 ? -12.967 6.499 28.672 1.00 91.88 272 TRP A C 1
ATOM 2191 O O . TRP A 1 272 ? -12.619 7.594 28.227 1.00 91.88 272 TRP A O 1
ATOM 2201 N N . PHE A 1 273 ? -14.083 5.891 28.284 1.00 92.50 273 PHE A N 1
ATOM 2202 C CA . PHE A 1 273 ? -15.064 6.479 27.372 1.00 92.50 273 PHE A CA 1
ATOM 2203 C C . PHE A 1 273 ? -16.004 7.439 28.103 1.00 92.50 273 PHE A C 1
ATOM 2205 O O . PHE A 1 273 ? -16.488 8.398 27.503 1.00 92.50 273 PHE A O 1
ATOM 2212 N N . VAL A 1 274 ? -16.204 7.224 29.404 1.00 91.75 274 VAL A N 1
ATOM 2213 C CA . VAL A 1 274 ? -16.906 8.147 30.299 1.00 91.75 274 VAL A CA 1
ATOM 2214 C C . VAL A 1 274 ? -15.944 9.030 31.082 1.00 91.75 274 VAL A C 1
ATOM 2216 O O . VAL A 1 274 ? -14.835 8.642 31.444 1.00 91.75 274 VAL A O 1
ATOM 2219 N N . SER A 1 275 ? -16.402 10.238 31.402 1.00 87.94 275 SER A N 1
ATOM 2220 C CA . SER A 1 275 ? -15.681 11.138 32.304 1.00 87.94 275 SER A CA 1
ATOM 2221 C C . SER A 1 275 ? -15.656 10.596 33.743 1.00 87.94 275 SER A C 1
ATOM 2223 O O . SER A 1 275 ? -16.519 9.815 34.137 1.00 87.94 275 SER A O 1
ATOM 2225 N N . TYR A 1 276 ? -14.694 11.041 34.556 1.00 88.69 276 TYR A N 1
ATOM 2226 C CA . TYR A 1 276 ? -14.708 10.796 36.008 1.00 88.69 276 TYR A CA 1
ATOM 2227 C C . TYR A 1 276 ? -15.997 11.316 36.660 1.00 88.69 276 TYR A C 1
ATOM 2229 O O . TYR A 1 276 ? -16.545 12.307 36.172 1.00 88.69 276 TYR A O 1
ATOM 2237 N N . THR A 1 277 ? -16.415 10.740 37.791 1.00 90.88 277 THR A N 1
ATOM 2238 C CA . THR A 1 277 ? -17.643 11.100 38.531 1.00 90.88 277 THR A CA 1
ATOM 2239 C C . THR A 1 277 ? -17.816 12.607 38.707 1.00 90.88 277 THR A C 1
ATOM 2241 O O . THR A 1 277 ? -18.886 13.138 38.435 1.00 90.88 277 THR A O 1
ATOM 2244 N N . ARG A 1 278 ? -16.747 13.340 39.048 1.00 88.56 278 ARG A N 1
ATOM 2245 C CA . ARG A 1 278 ? -16.778 14.813 39.190 1.00 88.56 278 ARG A CA 1
ATOM 2246 C C . ARG A 1 278 ? -17.268 15.594 37.958 1.00 88.56 278 ARG A C 1
ATOM 2248 O O . ARG A 1 278 ? -17.587 16.769 38.077 1.00 88.56 278 ARG A O 1
ATOM 2255 N N . ASN A 1 279 ? -17.227 14.978 36.778 1.00 86.25 279 ASN A N 1
ATOM 2256 C CA . ASN A 1 279 ? -17.513 15.575 35.472 1.00 86.25 279 ASN A CA 1
ATOM 2257 C C . ASN A 1 279 ? -18.527 14.753 34.650 1.00 86.25 279 ASN A C 1
ATOM 2259 O O . ASN A 1 279 ? -18.727 15.079 33.477 1.00 86.25 279 ASN A O 1
ATOM 2263 N N . ARG A 1 280 ? -19.080 13.672 35.216 1.00 91.31 280 ARG A N 1
ATOM 2264 C CA . ARG A 1 280 ? -19.962 12.707 34.544 1.00 91.31 280 ARG A CA 1
ATOM 2265 C C . ARG A 1 280 ? -21.423 13.072 34.791 1.00 91.31 280 ARG A C 1
ATOM 2267 O O . ARG A 1 280 ? -21.779 13.445 35.906 1.00 91.31 280 ARG A O 1
ATOM 2274 N N . SER A 1 281 ? -22.262 12.930 33.771 1.00 92.38 281 SER A N 1
ATOM 2275 C CA . SER A 1 281 ? -23.717 13.061 33.903 1.00 92.38 281 SER A CA 1
ATOM 2276 C C . SER A 1 281 ? -24.351 11.709 34.249 1.00 92.38 281 SER A C 1
ATOM 2278 O O . SER A 1 281 ? -23.860 10.666 33.823 1.00 92.38 281 SER A O 1
ATOM 2280 N N . GLU A 1 282 ? -25.475 11.714 34.969 1.00 90.00 282 GLU A N 1
ATOM 2281 C CA . GLU A 1 282 ? -26.151 10.498 35.465 1.00 90.00 282 GLU A CA 1
ATOM 2282 C C . GLU A 1 282 ? -26.522 9.491 34.353 1.00 90.00 282 GLU A C 1
ATOM 2284 O O . GLU A 1 282 ? -26.468 8.285 34.565 1.00 90.00 282 GLU A O 1
ATOM 2289 N N . GLY A 1 283 ? -26.820 9.966 33.136 1.00 95.50 283 GLY A N 1
ATOM 2290 C CA . GLY A 1 283 ? -27.174 9.120 31.987 1.00 95.50 283 GLY A CA 1
ATOM 2291 C C . GLY A 1 283 ? -26.012 8.683 31.086 1.00 95.50 283 GLY A C 1
ATOM 2292 O O . GLY A 1 283 ? -26.245 7.944 30.130 1.00 95.50 283 GLY A O 1
ATOM 2293 N N . ASP A 1 284 ? -24.775 9.122 31.346 1.00 96.44 284 ASP A N 1
ATOM 2294 C CA . ASP A 1 284 ? -23.656 8.928 30.408 1.00 96.44 284 ASP A CA 1
ATOM 2295 C C . ASP A 1 284 ? -23.301 7.442 30.220 1.00 96.44 284 ASP A C 1
ATOM 2297 O O . ASP A 1 284 ? -23.091 6.983 29.095 1.00 96.44 284 ASP A O 1
ATOM 2301 N N . VAL A 1 285 ? -23.270 6.667 31.311 1.00 97.44 285 VAL A N 1
ATOM 2302 C CA . VAL A 1 285 ? -22.955 5.227 31.258 1.00 97.44 285 VAL A CA 1
ATOM 2303 C C . VAL A 1 285 ? -24.083 4.453 30.569 1.00 97.44 285 VAL A C 1
ATOM 2305 O O . VAL A 1 285 ? -23.823 3.596 29.724 1.00 97.44 285 VAL A O 1
ATOM 2308 N N . GLU A 1 286 ? -25.345 4.794 30.854 1.00 98.25 286 GLU A N 1
ATOM 2309 C CA . GLU A 1 286 ? -26.511 4.176 30.210 1.00 98.25 286 GLU A CA 1
ATOM 2310 C C . GLU A 1 286 ? -26.550 4.439 28.699 1.00 98.25 286 GLU A C 1
ATOM 2312 O O . GLU A 1 286 ? -26.894 3.541 27.926 1.00 98.25 286 GLU A O 1
ATOM 2317 N N . ALA A 1 287 ? -26.171 5.641 28.255 1.00 98.50 287 ALA A N 1
ATOM 2318 C CA . ALA A 1 287 ? -26.103 5.971 26.833 1.00 98.50 287 ALA A CA 1
ATOM 2319 C C . ALA A 1 287 ? -25.100 5.067 26.091 1.00 98.50 287 ALA A C 1
ATOM 2321 O O . ALA A 1 287 ? -25.398 4.565 25.004 1.00 98.50 287 ALA A O 1
ATOM 2322 N N . LEU A 1 288 ? -23.946 4.783 26.705 1.00 98.69 288 LEU A N 1
ATOM 2323 C CA . LEU A 1 288 ? -22.934 3.890 26.137 1.00 98.69 288 LEU A CA 1
ATOM 2324 C C . LEU A 1 288 ? -23.362 2.417 26.140 1.00 98.69 288 LEU A C 1
ATOM 2326 O O . LEU A 1 288 ? -23.176 1.722 25.140 1.00 98.69 288 LEU A O 1
ATOM 2330 N N . TRP A 1 289 ? -24.013 1.941 27.204 1.00 98.75 289 TRP A N 1
ATOM 2331 C CA . TRP A 1 289 ? -24.635 0.610 27.206 1.00 98.75 289 TRP A CA 1
ATOM 2332 C C . TRP A 1 289 ? -25.761 0.485 26.172 1.00 98.75 289 TRP A C 1
ATOM 2334 O O . TRP A 1 289 ? -25.944 -0.579 25.572 1.00 98.75 289 TRP A O 1
ATOM 2344 N N . SER A 1 290 ? -26.509 1.566 25.940 1.00 98.81 290 SER A N 1
ATOM 2345 C CA . SER A 1 290 ? -27.593 1.612 24.959 1.00 98.81 290 SER A CA 1
ATOM 2346 C C . SER A 1 290 ? -27.087 1.436 23.537 1.00 98.81 290 SER A C 1
ATOM 2348 O O . SER A 1 290 ? -27.601 0.568 22.829 1.00 98.81 290 SER A O 1
ATOM 2350 N N . VAL A 1 291 ? -26.060 2.190 23.133 1.00 98.88 291 VAL A N 1
ATOM 2351 C CA . VAL A 1 291 ? -25.481 2.048 21.789 1.00 98.88 291 VAL A CA 1
ATOM 2352 C C . VAL A 1 291 ? -24.763 0.710 21.623 1.00 98.88 291 VAL A C 1
ATOM 2354 O O . VAL A 1 291 ? -24.918 0.086 20.580 1.00 98.88 291 VAL A O 1
ATOM 2357 N N . PHE A 1 292 ? -24.075 0.205 22.654 1.00 98.88 292 PHE A N 1
ATOM 2358 C CA . PHE A 1 292 ? -23.449 -1.120 22.624 1.00 98.88 292 PHE A CA 1
ATOM 2359 C C . PHE A 1 292 ? -24.481 -2.222 22.345 1.00 98.88 292 PHE A C 1
ATOM 2361 O O . PHE A 1 292 ? -24.348 -2.988 21.394 1.00 98.88 292 PHE A O 1
ATOM 2368 N N . ALA A 1 293 ? -25.583 -2.252 23.097 1.00 98.88 293 ALA A N 1
ATOM 2369 C CA . ALA A 1 293 ? -26.635 -3.243 22.882 1.00 98.88 293 ALA A CA 1
ATOM 2370 C C . ALA A 1 293 ? -27.358 -3.083 21.535 1.00 98.88 293 ALA A C 1
ATOM 2372 O O . ALA A 1 293 ? -27.752 -4.078 20.927 1.00 98.88 293 ALA A O 1
ATOM 2373 N N . ALA A 1 294 ? -27.580 -1.844 21.080 1.00 98.88 294 ALA A N 1
ATOM 2374 C CA . ALA A 1 294 ? -28.194 -1.588 19.779 1.00 98.88 294 ALA A CA 1
ATOM 2375 C C . ALA A 1 294 ? -27.283 -2.057 18.635 1.00 98.88 294 ALA A C 1
ATOM 2377 O O . ALA A 1 294 ? -27.765 -2.659 17.680 1.00 98.88 294 ALA A O 1
ATOM 2378 N N . ALA A 1 295 ? -25.970 -1.856 18.769 1.00 98.81 295 ALA A N 1
ATOM 2379 C CA . ALA A 1 295 ? -24.965 -2.307 17.816 1.00 98.81 295 ALA A CA 1
ATOM 2380 C C . ALA A 1 295 ? -24.912 -3.836 17.706 1.00 98.81 295 ALA A C 1
ATOM 2382 O O . ALA A 1 295 ? -24.963 -4.371 16.600 1.00 98.81 295 ALA A O 1
ATOM 2383 N N . LEU A 1 296 ? -24.875 -4.543 18.842 1.00 98.81 296 LEU A N 1
ATOM 2384 C CA . LEU A 1 296 ? -24.873 -6.009 18.872 1.00 98.81 296 LEU A CA 1
ATOM 2385 C C . LEU A 1 296 ? -26.138 -6.591 18.230 1.00 98.81 296 LEU A C 1
ATOM 2387 O O . LEU A 1 296 ? -26.049 -7.511 17.423 1.00 98.81 296 LEU A O 1
ATOM 2391 N N . ARG A 1 297 ? -27.301 -6.004 18.531 1.00 98.62 297 ARG A N 1
ATOM 2392 C CA . ARG A 1 297 ? -28.591 -6.407 17.957 1.00 98.62 297 ARG A CA 1
ATOM 2393 C C . ARG A 1 297 ? -28.680 -6.143 16.457 1.00 98.62 297 ARG A C 1
ATOM 2395 O O . ARG A 1 297 ? -29.236 -6.957 15.731 1.00 98.62 297 ARG A O 1
ATOM 2402 N N . LEU A 1 298 ? -28.149 -5.010 15.994 1.00 98.56 298 LEU A N 1
ATOM 2403 C CA . LEU A 1 298 ? -28.090 -4.692 14.569 1.00 98.56 298 LEU A CA 1
ATOM 2404 C C . LEU A 1 298 ? -27.167 -5.662 13.819 1.00 98.56 298 LEU A C 1
ATOM 2406 O O . LEU A 1 298 ? -27.503 -6.082 12.719 1.00 98.56 298 LEU A O 1
ATOM 2410 N N . ALA A 1 299 ? -26.030 -6.031 14.416 1.00 97.88 299 ALA A N 1
ATOM 2411 C CA . ALA A 1 299 ? -25.111 -7.006 13.835 1.00 97.88 299 ALA A CA 1
ATOM 2412 C C . ALA A 1 299 ? -25.711 -8.421 13.769 1.00 97.88 299 ALA A C 1
ATOM 2414 O O . ALA A 1 299 ? -25.469 -9.132 12.802 1.00 97.88 299 ALA A O 1
ATOM 2415 N N . GLU A 1 300 ? -26.500 -8.817 14.771 1.00 97.25 300 GLU A N 1
ATOM 2416 C CA . GLU A 1 300 ? -27.202 -10.107 14.790 1.00 97.25 300 GLU A CA 1
ATOM 2417 C C . GLU A 1 300 ? -28.384 -10.141 13.810 1.00 97.25 300 GLU A C 1
ATOM 2419 O O . GLU A 1 300 ? -28.615 -11.147 13.139 1.00 97.25 300 GLU A O 1
ATOM 2424 N N . GLN A 1 301 ? -29.129 -9.037 13.702 1.00 97.44 301 GLN A N 1
ATOM 2425 C CA . GLN A 1 301 ? -30.286 -8.940 12.823 1.00 97.44 301 GLN A CA 1
ATOM 2426 C C . GLN A 1 301 ? -30.398 -7.552 12.183 1.00 97.44 301 GLN A C 1
ATOM 2428 O O . GLN A 1 301 ? -30.833 -6.578 12.806 1.00 97.44 301 GLN A O 1
ATOM 2433 N N . GLU A 1 302 ? -30.124 -7.481 10.882 1.00 95.38 302 GLU A N 1
ATOM 2434 C CA . GLU A 1 302 ? -30.345 -6.270 10.096 1.00 95.38 302 GLU A CA 1
ATOM 2435 C C . GLU A 1 302 ? -31.854 -6.051 9.874 1.00 95.38 302 GLU A C 1
ATOM 2437 O O . GLU A 1 302 ? -32.545 -6.870 9.266 1.00 95.38 302 GLU A O 1
ATOM 2442 N N . SER A 1 303 ? -32.394 -4.939 10.376 1.00 97.69 303 SER A N 1
ATOM 2443 C CA . SER A 1 303 ? -33.785 -4.536 10.141 1.00 97.69 303 SER A CA 1
ATOM 2444 C C . SER A 1 303 ? -33.941 -3.022 10.254 1.00 97.69 303 SER A C 1
ATOM 2446 O O . SER A 1 303 ? -33.159 -2.367 10.943 1.00 97.69 303 SER A O 1
ATOM 2448 N N . GLY A 1 304 ? -34.978 -2.454 9.625 1.00 97.88 304 GLY A N 1
ATOM 2449 C CA . GLY A 1 304 ? -35.263 -1.016 9.725 1.00 97.88 304 GLY A CA 1
ATOM 2450 C C . GLY A 1 304 ? -35.406 -0.536 11.176 1.00 97.88 304 GLY A C 1
ATOM 2451 O O . GLY A 1 304 ? -34.833 0.486 11.539 1.00 97.88 304 GLY A O 1
ATOM 2452 N N . ALA A 1 305 ? -36.067 -1.329 12.026 1.00 98.31 305 ALA A N 1
ATOM 2453 C CA . ALA A 1 305 ? -36.231 -1.026 13.447 1.00 98.31 305 ALA A CA 1
ATOM 2454 C C . ALA A 1 305 ? -34.898 -1.046 14.219 1.00 98.31 305 ALA A C 1
ATOM 2456 O O . ALA A 1 305 ? -34.642 -0.163 15.038 1.00 98.31 305 ALA A O 1
ATOM 2457 N N . ASN A 1 306 ? -34.021 -2.020 13.948 1.00 98.56 306 ASN A N 1
ATOM 2458 C CA . ASN A 1 306 ? -32.710 -2.082 14.601 1.00 98.56 306 ASN A CA 1
ATOM 2459 C C . ASN A 1 306 ? -31.787 -0.950 14.132 1.00 98.56 306 ASN A C 1
ATOM 2461 O O . ASN A 1 306 ? -31.037 -0.413 14.945 1.00 98.56 306 ASN A O 1
ATOM 2465 N N . ARG A 1 307 ? -31.878 -0.538 12.860 1.00 98.69 307 ARG A N 1
ATOM 2466 C CA . ARG A 1 307 ? -31.157 0.636 12.344 1.00 98.69 307 ARG A CA 1
ATOM 2467 C C . ARG A 1 307 ? -31.621 1.917 13.030 1.00 98.69 307 ARG A C 1
ATOM 2469 O O . ARG A 1 307 ? -30.786 2.661 13.527 1.00 98.69 307 ARG A O 1
ATOM 2476 N N . GLU A 1 308 ? -32.929 2.148 13.121 1.00 98.69 308 GLU A N 1
ATOM 2477 C CA . GLU A 1 308 ? -33.486 3.315 13.820 1.00 98.69 308 GLU A CA 1
ATOM 2478 C C . GLU A 1 308 ? -33.070 3.335 15.300 1.00 98.69 308 GLU A C 1
ATOM 2480 O O . GLU A 1 308 ? -32.564 4.345 15.793 1.00 98.69 308 GLU A O 1
ATOM 2485 N N . SER A 1 309 ? -33.182 2.195 15.992 1.00 98.69 309 SER A N 1
ATOM 2486 C CA . SER A 1 309 ? -32.736 2.070 17.383 1.00 98.69 309 SER A CA 1
ATOM 2487 C C . SER A 1 309 ? -31.239 2.340 17.546 1.00 98.69 309 SER A C 1
ATOM 2489 O O . SER A 1 309 ? -30.841 2.925 18.554 1.00 98.69 309 SER A O 1
ATOM 2491 N N . PHE A 1 310 ? -30.408 1.906 16.595 1.00 98.88 310 PHE A N 1
ATOM 2492 C CA . PHE A 1 310 ? -28.977 2.187 16.606 1.00 98.88 310 PHE A CA 1
ATOM 2493 C C . PHE A 1 310 ? -28.702 3.678 16.419 1.00 98.88 310 PHE A C 1
ATOM 2495 O O . PHE A 1 310 ? -27.940 4.235 17.201 1.00 98.88 310 PHE A O 1
ATOM 2502 N N . VAL A 1 311 ? -29.345 4.333 15.446 1.00 98.81 311 VAL A N 1
ATOM 2503 C CA . VAL A 1 311 ? -29.165 5.772 15.179 1.00 98.81 311 VAL A CA 1
ATOM 2504 C C . VAL A 1 311 ? -29.499 6.597 16.420 1.00 98.81 311 VAL A C 1
ATOM 2506 O O . VAL A 1 311 ? -28.675 7.393 16.862 1.00 98.81 311 VAL A O 1
ATOM 2509 N N . VAL A 1 312 ? -30.652 6.340 17.047 1.00 98.75 312 VAL A N 1
ATOM 2510 C CA . VAL A 1 312 ? -31.064 7.041 18.275 1.00 98.75 312 VAL A CA 1
ATOM 2511 C C . VAL A 1 312 ? -30.040 6.850 19.398 1.00 98.75 312 VAL A C 1
ATOM 2513 O O . VAL A 1 312 ? -29.664 7.813 20.069 1.00 98.75 312 VAL A O 1
ATOM 2516 N N . ALA A 1 313 ? -29.570 5.617 19.607 1.00 98.81 313 ALA A N 1
ATOM 2517 C CA . ALA A 1 313 ? -28.604 5.320 20.660 1.00 98.81 313 ALA A CA 1
ATOM 2518 C C . ALA A 1 313 ? -27.218 5.923 20.370 1.00 98.81 313 ALA A C 1
ATOM 2520 O O . ALA A 1 313 ? -26.572 6.443 21.279 1.00 98.81 313 ALA A O 1
ATOM 2521 N N . TYR A 1 314 ? -26.778 5.897 19.112 1.00 98.69 314 TYR A N 1
ATOM 2522 C CA . TYR A 1 314 ? -25.523 6.492 18.664 1.00 98.69 314 TYR A CA 1
ATOM 2523 C C . TYR A 1 314 ? -25.528 8.010 18.869 1.00 98.69 314 TYR A C 1
ATOM 2525 O O . TYR A 1 314 ? -24.610 8.548 19.487 1.00 98.69 314 TYR A O 1
ATOM 2533 N N . ASP A 1 315 ? -26.592 8.693 18.441 1.00 98.31 315 ASP A N 1
ATOM 2534 C CA . ASP A 1 315 ? -26.733 10.149 18.563 1.00 98.31 315 ASP A CA 1
ATOM 2535 C C . ASP A 1 315 ? -26.823 10.618 20.022 1.00 98.31 315 ASP A C 1
ATOM 2537 O O . ASP A 1 315 ? -26.453 11.750 20.349 1.00 98.31 315 ASP A O 1
ATOM 2541 N N . ALA A 1 316 ? -27.304 9.756 20.922 1.00 98.19 316 ALA A N 1
ATOM 2542 C CA . ALA A 1 316 ? -27.224 9.981 22.361 1.00 98.19 316 ALA A CA 1
ATOM 2543 C C . ALA A 1 316 ? -25.792 9.775 22.885 1.00 98.19 316 ALA A C 1
ATOM 2545 O O . ALA A 1 316 ? -25.276 10.625 23.611 1.00 98.19 316 ALA A O 1
ATOM 2546 N N . ALA A 1 317 ? -25.125 8.689 22.485 1.00 97.88 317 ALA A N 1
ATOM 2547 C CA . ALA A 1 317 ? -23.778 8.346 22.936 1.00 97.88 317 ALA A CA 1
ATOM 2548 C C . ALA A 1 317 ? -22.716 9.380 22.525 1.00 97.88 317 ALA A C 1
ATOM 2550 O O . ALA A 1 317 ? -21.853 9.716 23.331 1.00 97.88 317 ALA A O 1
ATOM 2551 N N . VAL A 1 318 ? -22.789 9.954 21.319 1.00 93.00 318 VAL A N 1
ATOM 2552 C CA . VAL A 1 318 ? -21.833 10.992 20.870 1.00 93.00 318 VAL A CA 1
ATOM 2553 C C . VAL A 1 318 ? -21.933 12.307 21.652 1.00 93.00 318 VAL A C 1
ATOM 2555 O O . VAL A 1 318 ? -21.024 13.132 21.582 1.00 93.00 318 VAL A O 1
ATOM 2558 N N . LYS A 1 319 ? -23.018 12.518 22.410 1.00 93.25 319 LYS A N 1
ATOM 2559 C CA . LYS A 1 319 ? -23.179 13.684 23.297 1.00 93.25 319 LYS A CA 1
ATOM 2560 C C . LYS A 1 319 ? -22.495 13.486 24.653 1.00 93.25 319 LYS A C 1
ATOM 2562 O O . LYS A 1 319 ? -22.313 14.467 25.375 1.00 93.25 319 LYS A O 1
ATOM 2567 N N . VAL A 1 320 ? -22.100 12.257 24.995 1.00 91.94 320 VAL A N 1
ATOM 2568 C CA . VAL A 1 320 ? -21.382 11.953 26.239 1.00 91.94 320 VAL A CA 1
ATOM 2569 C C . VAL A 1 320 ? -20.005 12.616 26.218 1.00 91.94 320 VAL A C 1
ATOM 2571 O O . VAL A 1 320 ? -19.249 12.548 25.245 1.00 91.94 320 VAL A O 1
ATOM 2574 N N . ARG A 1 321 ? -19.645 13.277 27.321 1.00 86.44 321 ARG A N 1
ATOM 2575 C CA . ARG A 1 321 ? -18.390 14.027 27.413 1.00 86.44 321 ARG A CA 1
ATOM 2576 C C . ARG A 1 321 ? -17.177 13.103 27.280 1.00 86.44 321 ARG A C 1
ATOM 2578 O O . ARG A 1 321 ? -16.923 12.278 28.151 1.00 86.44 321 ARG A O 1
ATOM 2585 N N . GLY A 1 322 ? -16.365 13.356 26.253 1.00 78.75 322 GLY A N 1
ATOM 2586 C CA . GLY A 1 322 ? -15.153 12.582 25.951 1.00 78.75 322 GLY A CA 1
ATOM 2587 C C . GLY A 1 322 ? -15.348 11.566 24.826 1.00 78.75 322 GLY A C 1
ATOM 2588 O O . GLY A 1 322 ? -14.361 11.080 24.277 1.00 78.75 322 GLY A O 1
ATOM 2589 N N . VAL A 1 323 ? -16.596 11.325 24.419 1.00 87.00 323 VAL A N 1
ATOM 2590 C CA . VAL A 1 323 ? -16.941 10.449 23.303 1.00 87.00 323 VAL A CA 1
ATOM 2591 C C . VAL A 1 323 ? -16.850 11.219 21.988 1.00 87.00 323 VAL A C 1
ATOM 2593 O O . VAL A 1 323 ? -17.400 12.306 21.825 1.00 87.00 323 VAL A O 1
ATOM 2596 N N . ARG A 1 324 ? -16.075 10.667 21.058 1.00 83.31 324 ARG A N 1
ATOM 2597 C CA . ARG A 1 324 ? -15.842 11.137 19.687 1.00 83.31 324 ARG A CA 1
ATOM 2598 C C . ARG A 1 324 ? -15.613 9.901 18.805 1.00 83.31 324 ARG A C 1
ATOM 2600 O O . ARG A 1 324 ? -16.370 8.940 18.861 1.00 83.31 324 ARG A O 1
ATOM 2607 N N . TRP A 1 325 ? -14.510 9.876 18.057 1.00 86.81 325 TRP A N 1
ATOM 2608 C CA . TRP A 1 325 ? -14.088 8.755 17.214 1.00 86.81 325 TRP A CA 1
ATOM 2609 C C . TRP A 1 325 ? -13.767 7.471 17.983 1.00 86.81 325 TRP A C 1
ATOM 2611 O O . TRP A 1 325 ? -13.827 6.391 17.402 1.00 86.81 325 TRP A O 1
ATOM 2621 N N . ASN A 1 326 ? -13.477 7.556 19.284 1.00 87.25 326 ASN A N 1
ATOM 2622 C CA . ASN A 1 326 ? -13.344 6.368 20.127 1.00 87.25 326 ASN A CA 1
ATOM 2623 C C . ASN A 1 326 ? -14.631 5.531 20.144 1.00 87.25 326 ASN A C 1
ATOM 2625 O O . ASN A 1 326 ? -14.518 4.313 20.193 1.00 87.25 326 ASN A O 1
ATOM 2629 N N . LEU A 1 327 ? -15.823 6.133 19.997 1.00 95.44 327 LEU A N 1
ATOM 2630 C CA . LEU A 1 327 ? -17.076 5.374 19.893 1.00 95.44 327 LEU A CA 1
ATOM 2631 C C . LEU A 1 327 ? -17.019 4.353 18.755 1.00 95.44 327 LEU A C 1
ATOM 2633 O O . LEU A 1 327 ? -17.244 3.171 18.977 1.00 95.44 327 LEU A O 1
ATOM 2637 N N . THR A 1 328 ? -16.644 4.794 17.554 1.00 96.50 328 THR A N 1
ATOM 2638 C CA . THR A 1 328 ? -16.534 3.909 16.382 1.00 96.50 328 THR A CA 1
ATOM 2639 C C . THR A 1 328 ? -15.441 2.849 16.531 1.00 96.50 328 THR A C 1
ATOM 2641 O O . THR A 1 328 ? -15.609 1.745 16.029 1.00 96.50 328 THR A O 1
ATOM 2644 N N . GLN A 1 329 ? -14.359 3.135 17.270 1.00 95.38 329 GLN A N 1
ATOM 2645 C CA . GLN A 1 329 ? -13.350 2.123 17.617 1.00 95.38 329 GLN A CA 1
ATOM 2646 C C . GLN A 1 329 ? -13.950 1.055 18.536 1.00 95.38 329 GLN A C 1
ATOM 2648 O O . GLN A 1 329 ? -13.795 -0.130 18.275 1.00 95.38 329 GLN A O 1
ATOM 2653 N N . GLY A 1 330 ? -14.696 1.470 19.563 1.00 97.50 330 GLY A N 1
ATOM 2654 C CA . GLY A 1 330 ? -15.393 0.560 20.468 1.00 97.50 330 GLY A CA 1
ATOM 2655 C C . GLY A 1 330 ? -16.452 -0.297 19.773 1.00 97.50 330 GLY A C 1
ATOM 2656 O O . GLY A 1 330 ? -16.568 -1.487 20.057 1.00 97.50 330 GLY A O 1
ATOM 2657 N N . LEU A 1 331 ? -17.200 0.283 18.831 1.00 98.69 331 LEU A N 1
ATOM 2658 C CA . LEU A 1 331 ? -18.167 -0.447 18.006 1.00 98.69 331 LEU A CA 1
ATOM 2659 C C . LEU A 1 331 ? -17.478 -1.470 17.096 1.00 98.69 331 LEU A C 1
ATOM 2661 O O . LEU A 1 331 ? -17.941 -2.607 17.008 1.00 98.69 331 LEU A O 1
ATOM 2665 N N . PHE A 1 332 ? -16.357 -1.089 16.476 1.00 98.56 332 PHE A N 1
ATOM 2666 C CA . PHE A 1 332 ? -15.526 -1.999 15.691 1.00 98.56 332 PHE A CA 1
ATOM 2667 C C . PHE A 1 332 ? -14.975 -3.143 16.543 1.00 98.56 332 PHE A C 1
ATOM 2669 O O . PHE A 1 332 ? -15.080 -4.291 16.141 1.00 98.56 332 PHE A O 1
ATOM 2676 N N . TRP A 1 333 ? -14.472 -2.871 17.750 1.00 98.31 333 TRP A N 1
ATOM 2677 C CA . TRP A 1 333 ? -14.053 -3.938 18.661 1.00 98.31 333 TRP A CA 1
ATOM 2678 C C . TRP A 1 333 ? -15.200 -4.903 18.962 1.00 98.31 333 TRP A C 1
ATOM 2680 O O . TRP A 1 333 ? -14.990 -6.104 18.999 1.00 98.31 333 TRP A O 1
ATOM 2690 N N . ALA A 1 334 ? -16.412 -4.403 19.190 1.00 98.50 334 ALA A N 1
ATOM 2691 C CA . ALA A 1 334 ? -17.531 -5.247 19.594 1.00 98.50 334 ALA A CA 1
ATOM 2692 C C . ALA A 1 334 ? -18.072 -6.142 18.462 1.00 98.50 334 ALA A C 1
ATOM 2694 O O . ALA A 1 334 ? -18.520 -7.263 18.728 1.00 98.50 334 ALA A O 1
ATOM 2695 N N . ARG A 1 335 ? -18.087 -5.631 17.224 1.00 98.50 335 ARG A N 1
ATOM 2696 C CA . ARG A 1 335 ? -18.598 -6.306 16.016 1.00 98.50 335 ARG A CA 1
ATOM 2697 C C . ARG A 1 335 ? -17.787 -5.869 14.782 1.00 98.50 335 ARG A C 1
ATOM 2699 O O . ARG A 1 335 ? -18.272 -5.040 14.000 1.00 98.50 335 ARG A O 1
ATOM 2706 N N . PRO A 1 336 ? -16.563 -6.394 14.604 1.00 97.56 336 PRO A N 1
ATOM 2707 C CA . PRO A 1 336 ? -15.626 -5.926 13.585 1.00 97.56 336 PRO A CA 1
ATOM 2708 C C . PRO A 1 336 ? -16.061 -6.233 12.151 1.00 97.56 336 PRO A C 1
ATOM 2710 O O . PRO A 1 336 ? -15.673 -5.512 11.242 1.00 97.56 336 PRO A O 1
ATOM 2713 N N . GLU A 1 337 ? -16.928 -7.226 11.946 1.00 96.19 337 GLU A N 1
ATOM 2714 C CA . GLU A 1 337 ? -17.527 -7.529 10.637 1.00 96.19 337 GLU A CA 1
ATOM 2715 C C . GLU A 1 337 ? -18.720 -6.609 10.292 1.00 96.19 337 GLU A C 1
ATOM 2717 O O . GLU A 1 337 ? -19.202 -6.560 9.151 1.00 96.19 337 GLU A O 1
ATOM 2722 N N . ARG A 1 338 ? -19.245 -5.856 11.276 1.00 97.19 338 ARG A N 1
ATOM 2723 C CA . ARG A 1 338 ? -20.393 -4.951 11.076 1.00 97.19 338 ARG A CA 1
ATOM 2724 C C . ARG A 1 338 ? -20.013 -3.485 11.040 1.00 97.19 338 ARG A C 1
ATOM 2726 O O . ARG A 1 338 ? -20.604 -2.756 10.250 1.00 97.19 338 ARG A O 1
ATOM 2733 N N . PHE A 1 339 ? -19.108 -3.047 11.902 1.00 98.44 339 PHE A N 1
ATOM 2734 C CA . PHE A 1 339 ? -18.792 -1.632 12.089 1.00 98.44 339 PHE A CA 1
ATOM 2735 C C . PHE A 1 339 ? -17.358 -1.348 11.676 1.00 98.44 339 PHE A C 1
ATOM 2737 O O . PHE A 1 339 ? -16.521 -2.223 11.765 1.00 98.44 339 PHE A O 1
ATOM 2744 N N . ALA A 1 340 ? -17.066 -0.131 11.233 1.00 97.56 340 ALA A N 1
ATOM 2745 C CA . ALA A 1 340 ? -15.723 0.290 10.844 1.00 97.56 340 ALA A CA 1
ATOM 2746 C C . ALA A 1 340 ? -15.229 1.379 11.803 1.00 97.56 340 ALA A C 1
ATOM 2748 O O . ALA A 1 340 ? -16.029 2.248 12.190 1.00 97.56 340 ALA A O 1
ATOM 2749 N N . PRO A 1 341 ? -13.941 1.386 12.184 1.00 96.25 341 PRO A N 1
ATOM 2750 C CA . PRO A 1 341 ? -13.400 2.463 12.989 1.00 96.25 341 PRO A CA 1
ATOM 2751 C C . PRO A 1 341 ? -13.270 3.737 12.148 1.00 96.25 341 PRO A C 1
ATOM 2753 O O . PRO A 1 341 ? -12.981 3.708 10.955 1.00 96.25 341 PRO A O 1
ATOM 2756 N N . MET A 1 342 ? -13.477 4.881 12.791 1.00 93.62 342 MET A N 1
ATOM 2757 C CA . MET A 1 342 ? -13.319 6.209 12.195 1.00 93.62 342 MET A CA 1
ATOM 2758 C C . MET A 1 342 ? -12.266 7.010 12.970 1.00 93.62 342 MET A C 1
ATOM 2760 O O . MET A 1 342 ? -12.388 8.218 13.169 1.00 93.62 342 MET A O 1
ATOM 2764 N N . ASP A 1 343 ? -11.216 6.341 13.452 1.00 89.31 343 ASP A N 1
ATOM 2765 C CA . ASP A 1 343 ? -10.042 7.001 14.017 1.00 89.31 343 ASP A CA 1
ATOM 2766 C C . ASP A 1 343 ? -9.278 7.800 12.936 1.00 89.31 343 ASP A C 1
ATOM 2768 O O . ASP A 1 343 ? -9.746 7.997 11.812 1.00 89.31 343 ASP A O 1
ATOM 2772 N N . ASN A 1 344 ? -8.125 8.370 13.282 1.00 86.31 344 ASN A N 1
ATOM 2773 C CA . ASN A 1 344 ? -7.392 9.206 12.335 1.00 86.31 344 ASN A CA 1
ATOM 2774 C C . ASN A 1 344 ? -6.879 8.426 11.117 1.00 86.31 344 ASN A C 1
ATOM 2776 O O . ASN A 1 344 ? -7.011 8.927 10.004 1.00 86.31 344 ASN A O 1
ATOM 2780 N N . LEU A 1 345 ? -6.318 7.232 11.323 1.00 91.44 345 LEU A N 1
ATOM 2781 C CA . LEU A 1 345 ? -5.711 6.447 10.247 1.00 91.44 345 LEU A CA 1
ATOM 2782 C C . LEU A 1 345 ? -6.790 5.985 9.271 1.00 91.44 345 LEU A C 1
ATOM 2784 O O . LEU A 1 345 ? -6.698 6.252 8.074 1.00 91.44 345 LEU A O 1
ATOM 2788 N N . SER A 1 346 ? -7.866 5.414 9.812 1.00 93.44 346 SER A N 1
ATOM 2789 C CA . SER A 1 346 ? -9.006 4.939 9.032 1.00 93.44 346 SER A CA 1
ATOM 2790 C C . SER A 1 346 ? -9.649 6.067 8.224 1.00 93.44 346 SER A C 1
ATOM 2792 O O . SER A 1 346 ? -9.812 5.936 7.018 1.00 93.44 346 SER A O 1
ATOM 2794 N N . ARG A 1 347 ? -9.934 7.234 8.823 1.00 93.19 347 ARG A N 1
ATOM 2795 C CA . ARG A 1 347 ? -10.557 8.355 8.085 1.00 93.19 347 ARG A CA 1
ATOM 2796 C C . ARG A 1 347 ? -9.670 8.931 6.985 1.00 93.19 347 ARG A C 1
ATOM 2798 O O . ARG A 1 347 ? -10.187 9.310 5.938 1.00 93.19 347 ARG A O 1
ATOM 2805 N N . VAL A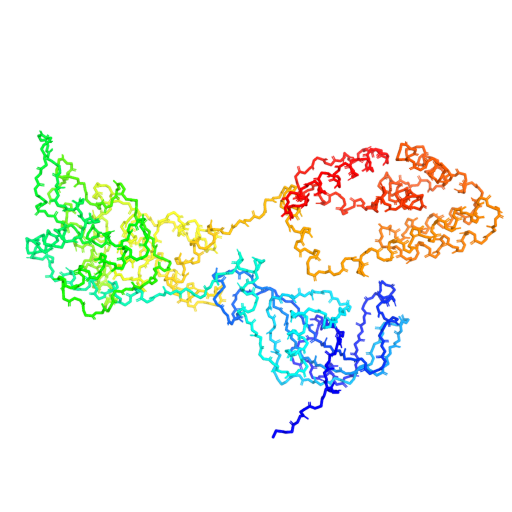 1 348 ? -8.363 9.048 7.228 1.00 89.94 348 VAL A N 1
ATOM 2806 C CA . VAL A 1 348 ? -7.410 9.520 6.211 1.00 89.94 348 VAL A CA 1
ATOM 2807 C C . VAL A 1 348 ? -7.385 8.542 5.042 1.00 89.94 348 VAL A C 1
ATOM 2809 O O . VAL A 1 348 ? -7.592 8.959 3.905 1.00 89.94 348 VAL A O 1
ATOM 2812 N N . TYR A 1 349 ? -7.236 7.249 5.333 1.00 94.94 349 TYR A N 1
ATOM 2813 C CA . TYR A 1 349 ? -7.219 6.205 4.319 1.00 94.94 349 TYR A CA 1
ATOM 2814 C C . TYR A 1 349 ? -8.524 6.158 3.519 1.00 94.94 349 TYR A C 1
ATOM 2816 O O . TYR A 1 349 ? -8.492 6.214 2.297 1.00 94.94 349 TYR A O 1
ATOM 2824 N N . LEU A 1 350 ? -9.678 6.143 4.190 1.00 96.00 350 LEU A N 1
ATOM 2825 C CA . LEU A 1 350 ? -10.995 6.111 3.550 1.00 96.00 350 LEU A CA 1
ATOM 2826 C C . LEU A 1 350 ? -11.233 7.305 2.618 1.00 96.00 350 LEU A C 1
ATOM 2828 O O . LEU A 1 350 ? -11.695 7.126 1.490 1.00 96.00 350 LEU A O 1
ATOM 2832 N N . ARG A 1 351 ? -10.864 8.515 3.052 1.00 94.44 351 ARG A N 1
ATOM 2833 C CA . ARG A 1 351 ? -10.959 9.722 2.225 1.00 94.44 351 ARG A CA 1
ATOM 2834 C C . ARG A 1 351 ? -10.055 9.627 0.999 1.00 94.44 351 ARG A C 1
ATOM 2836 O O . ARG A 1 351 ? -10.519 9.855 -0.113 1.00 94.44 351 ARG A O 1
ATOM 2843 N N . ASP A 1 352 ? -8.779 9.310 1.200 1.00 92.62 352 ASP A N 1
ATOM 2844 C CA . ASP A 1 352 ? -7.775 9.385 0.134 1.00 92.62 352 ASP A CA 1
ATOM 2845 C C . ASP A 1 352 ? -7.902 8.219 -0.855 1.00 92.62 352 ASP A C 1
ATOM 2847 O O . ASP A 1 352 ? -7.663 8.386 -2.052 1.00 92.62 352 ASP A O 1
ATOM 2851 N N . ARG A 1 353 ? -8.309 7.037 -0.374 1.00 93.50 353 ARG A N 1
ATOM 2852 C CA . ARG A 1 353 ? -8.435 5.826 -1.189 1.00 93.50 353 ARG A CA 1
ATOM 2853 C C . ARG A 1 353 ? -9.814 5.646 -1.818 1.00 93.50 353 ARG A C 1
ATOM 2855 O O . ARG A 1 353 ? -9.888 5.158 -2.950 1.00 93.50 353 ARG A O 1
ATOM 2862 N N . PHE A 1 354 ? -10.882 5.982 -1.102 1.00 95.38 354 PHE A N 1
ATOM 2863 C CA . PHE A 1 354 ? -12.254 5.672 -1.515 1.00 95.38 354 PHE A CA 1
ATOM 2864 C C . PHE A 1 354 ? -13.153 6.904 -1.657 1.00 95.38 354 PHE A C 1
ATOM 2866 O O . PHE A 1 354 ? -14.274 6.776 -2.129 1.00 95.38 354 PHE A O 1
ATOM 2873 N N . GLY A 1 355 ? -12.686 8.102 -1.285 1.00 95.56 355 GLY A N 1
ATOM 2874 C CA . GLY A 1 355 ? -13.513 9.312 -1.319 1.00 95.56 355 GLY A CA 1
ATOM 2875 C C . GLY A 1 355 ? -14.613 9.339 -0.253 1.00 95.56 355 GLY A C 1
ATOM 2876 O O . GLY A 1 355 ? -15.488 10.200 -0.306 1.00 95.56 355 GLY A O 1
ATOM 2877 N N . VAL A 1 356 ? -14.560 8.431 0.725 1.00 95.94 356 VAL A N 1
ATOM 2878 C CA . VAL A 1 356 ? -15.579 8.293 1.770 1.00 95.94 356 VAL A CA 1
ATOM 2879 C C . VAL A 1 356 ? -15.370 9.369 2.832 1.00 95.94 356 VAL A C 1
ATOM 2881 O O . VAL A 1 356 ? -14.298 9.489 3.434 1.00 95.94 356 VAL A O 1
ATOM 2884 N N . ALA A 1 357 ? -16.404 10.178 3.064 1.00 89.62 357 ALA A N 1
ATOM 2885 C CA . ALA A 1 357 ? -16.372 11.252 4.048 1.00 89.62 357 ALA A CA 1
ATOM 2886 C C . ALA A 1 357 ? -16.603 10.733 5.475 1.00 89.62 357 ALA A C 1
ATOM 2888 O O . ALA A 1 357 ? -17.254 9.716 5.705 1.00 89.62 357 ALA A O 1
ATOM 2889 N N . ALA A 1 358 ? -16.097 11.475 6.461 1.00 87.50 358 ALA A N 1
ATOM 2890 C CA . ALA A 1 358 ? -16.344 11.154 7.860 1.00 87.50 358 ALA A CA 1
ATOM 2891 C C . ALA A 1 358 ? -17.830 11.388 8.220 1.00 87.50 358 ALA A C 1
ATOM 2893 O O . ALA A 1 358 ? -18.382 12.426 7.845 1.00 87.50 358 ALA A O 1
ATOM 2894 N N . PRO A 1 359 ? -18.467 10.478 8.978 1.00 93.38 359 PRO A N 1
ATOM 2895 C CA . PRO A 1 359 ? -19.878 10.598 9.337 1.00 93.38 359 PRO A CA 1
ATOM 2896 C C . PRO A 1 359 ? -20.114 11.718 10.360 1.00 93.38 359 PRO A C 1
ATOM 2898 O O . PRO A 1 359 ? -19.269 11.978 11.220 1.00 93.38 359 PRO A O 1
ATOM 2901 N N . THR A 1 360 ? -21.282 12.358 10.291 1.00 90.00 360 THR A N 1
ATOM 2902 C CA . THR A 1 360 ? -21.690 13.449 11.197 1.00 90.00 360 THR A CA 1
ATOM 2903 C C . THR A 1 360 ? -22.535 12.986 12.382 1.00 90.00 360 THR A C 1
ATOM 2905 O O . THR A 1 360 ? -22.518 13.625 13.431 1.00 90.00 360 THR A O 1
ATOM 2908 N N . ASP A 1 361 ? -23.258 11.884 12.214 1.00 95.31 361 ASP A N 1
ATOM 2909 C CA . ASP A 1 361 ? -24.256 11.340 13.138 1.00 95.31 361 ASP A CA 1
ATOM 2910 C C . ASP A 1 361 ? -24.431 9.830 12.889 1.00 95.31 361 ASP A C 1
ATOM 2912 O O . ASP A 1 361 ? -23.737 9.239 12.053 1.00 95.31 361 ASP A O 1
ATOM 2916 N N . GLY A 1 362 ? -25.330 9.185 13.634 1.00 97.69 362 GLY A N 1
ATOM 2917 C CA . GLY A 1 362 ? -25.567 7.747 13.544 1.00 97.69 362 GLY A CA 1
ATOM 2918 C C . GLY A 1 362 ? -26.129 7.305 12.195 1.00 97.69 362 GLY A C 1
ATOM 2919 O O . GLY A 1 362 ? -25.771 6.229 11.712 1.00 97.69 362 GLY A O 1
ATOM 2920 N N . ALA A 1 363 ? -26.970 8.123 11.558 1.00 98.56 363 ALA A N 1
ATOM 2921 C CA . ALA A 1 363 ? -27.532 7.802 10.249 1.00 98.56 363 ALA A CA 1
ATOM 2922 C C . ALA A 1 363 ? -26.447 7.871 9.166 1.00 98.56 363 ALA A C 1
ATOM 2924 O O . ALA A 1 363 ? -26.292 6.928 8.390 1.00 98.56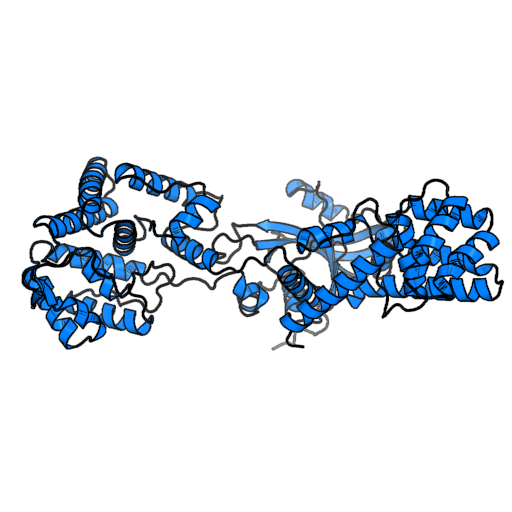 363 ALA A O 1
ATOM 2925 N N . ALA A 1 364 ? -25.645 8.939 9.171 1.00 98.25 364 ALA A N 1
ATOM 2926 C CA . ALA A 1 364 ? -24.486 9.081 8.300 1.00 98.25 364 ALA A CA 1
ATOM 2927 C C . ALA A 1 364 ? -23.464 7.956 8.524 1.00 98.25 364 ALA A C 1
ATOM 2929 O O . ALA A 1 364 ? -22.887 7.457 7.561 1.00 98.25 364 ALA A O 1
ATOM 2930 N N . TYR A 1 365 ? -23.264 7.514 9.771 1.00 98.50 365 TYR A N 1
ATOM 2931 C CA . TYR A 1 365 ? -22.374 6.393 10.065 1.00 98.50 365 TYR A CA 1
ATOM 2932 C C . TYR A 1 365 ? -22.858 5.093 9.423 1.00 98.50 365 TYR A C 1
ATOM 2934 O O . TYR A 1 365 ? -22.067 4.430 8.761 1.00 98.50 365 TYR A O 1
ATOM 2942 N N . LEU A 1 366 ? -24.145 4.751 9.539 1.00 98.62 366 LEU A N 1
ATOM 2943 C CA . LEU A 1 366 ? -24.675 3.558 8.873 1.00 98.62 366 LEU A CA 1
ATOM 2944 C C . LEU A 1 366 ? -24.572 3.643 7.343 1.00 98.62 366 LEU A C 1
ATOM 2946 O O . LEU A 1 366 ? -24.237 2.641 6.719 1.00 98.62 366 LEU A O 1
ATOM 2950 N N . THR A 1 367 ? -24.785 4.823 6.749 1.00 98.50 367 THR A N 1
ATOM 2951 C CA . THR A 1 367 ? -24.568 5.040 5.308 1.00 98.50 367 THR A CA 1
ATOM 2952 C C . THR A 1 367 ? -23.123 4.753 4.907 1.00 98.50 367 THR A C 1
ATOM 2954 O O . THR A 1 367 ? -22.900 4.036 3.937 1.00 98.50 367 THR A O 1
ATOM 2957 N N . VAL A 1 368 ? -22.146 5.248 5.677 1.00 98.38 368 VAL A N 1
ATOM 2958 C CA . VAL A 1 368 ? -20.724 4.949 5.445 1.00 98.38 368 VAL A CA 1
ATOM 2959 C C . VAL A 1 368 ? -20.470 3.445 5.514 1.00 98.38 368 VAL A C 1
ATOM 2961 O O . VAL A 1 368 ? -19.792 2.903 4.653 1.00 98.38 368 VAL A O 1
ATOM 2964 N N . ILE A 1 369 ? -21.030 2.738 6.498 1.00 98.38 369 ILE A N 1
ATOM 2965 C CA . ILE A 1 369 ? -20.850 1.284 6.591 1.00 98.38 369 ILE A CA 1
ATOM 2966 C C . ILE A 1 369 ? -21.434 0.549 5.376 1.00 98.38 369 ILE A C 1
ATOM 2968 O O . ILE A 1 369 ? -20.810 -0.386 4.876 1.00 98.38 369 ILE A O 1
ATOM 2972 N N . ASP A 1 370 ? -22.612 0.949 4.898 1.00 98.06 370 ASP A N 1
ATOM 2973 C CA . ASP A 1 370 ? -23.240 0.330 3.726 1.00 98.06 370 ASP A CA 1
ATOM 2974 C C . ASP A 1 370 ? -22.427 0.608 2.438 1.00 98.06 370 ASP A C 1
ATOM 2976 O O . ASP A 1 370 ? -22.262 -0.279 1.595 1.00 98.06 370 ASP A O 1
ATOM 2980 N N . GLU A 1 371 ? -21.845 1.806 2.317 1.00 98.19 371 GLU A N 1
ATOM 2981 C CA . GLU A 1 371 ? -20.910 2.163 1.241 1.00 98.19 371 GLU A CA 1
ATOM 2982 C C . GLU A 1 371 ? -19.630 1.318 1.297 1.00 98.19 371 GLU A C 1
ATOM 2984 O O . GLU A 1 371 ? -19.242 0.731 0.288 1.00 98.19 371 GLU A O 1
ATOM 2989 N N . LEU A 1 372 ? -19.008 1.176 2.474 1.00 98.12 372 LEU A N 1
ATOM 2990 C CA . LEU A 1 372 ? -17.806 0.353 2.641 1.00 98.12 372 LEU A CA 1
ATOM 2991 C C . LEU A 1 372 ? -18.058 -1.113 2.291 1.00 98.12 372 LEU A C 1
ATOM 2993 O O . LEU A 1 372 ? -17.217 -1.731 1.652 1.00 98.12 372 LEU A O 1
ATOM 2997 N N . ARG A 1 373 ? -19.218 -1.665 2.654 1.00 96.81 373 ARG A N 1
ATOM 2998 C CA . ARG A 1 373 ? -19.595 -3.032 2.261 1.00 96.81 373 ARG A CA 1
ATOM 2999 C C . ARG A 1 373 ? -19.701 -3.176 0.749 1.00 96.81 373 ARG A C 1
ATOM 3001 O O . ARG A 1 373 ? -19.126 -4.096 0.190 1.00 96.81 373 ARG A O 1
ATOM 3008 N N . THR A 1 374 ? -20.338 -2.210 0.088 1.00 97.56 374 THR A N 1
ATOM 3009 C CA . THR A 1 374 ? -20.422 -2.184 -1.380 1.00 97.56 374 THR A CA 1
ATOM 3010 C C . THR A 1 374 ? -19.034 -2.125 -2.026 1.00 97.56 374 THR A C 1
ATOM 3012 O O . THR A 1 374 ? -18.803 -2.771 -3.044 1.00 97.56 374 THR A O 1
ATOM 3015 N N . ILE A 1 375 ? -18.102 -1.369 -1.436 1.00 96.75 375 ILE A N 1
ATOM 3016 C CA . ILE A 1 375 ? -16.712 -1.287 -1.903 1.00 96.75 375 ILE A CA 1
ATOM 3017 C C . ILE A 1 375 ? -15.993 -2.630 -1.732 1.00 96.75 375 ILE A C 1
ATOM 3019 O O . ILE A 1 375 ? -15.332 -3.070 -2.668 1.00 96.75 375 ILE A O 1
ATOM 3023 N N . LEU A 1 376 ? -16.111 -3.263 -0.562 1.00 96.69 376 LEU A N 1
ATOM 3024 C CA . LEU A 1 376 ? -15.442 -4.531 -0.237 1.00 96.69 376 LEU A CA 1
ATOM 3025 C C . LEU A 1 376 ? -16.007 -5.729 -1.018 1.00 96.69 376 LEU A C 1
ATOM 3027 O O . LEU A 1 376 ? -15.279 -6.683 -1.273 1.00 96.69 376 LEU A O 1
ATOM 3031 N N . ASP A 1 377 ? -17.273 -5.662 -1.434 1.00 95.75 377 ASP A N 1
ATOM 3032 C CA . ASP A 1 377 ? -17.902 -6.649 -2.322 1.00 95.75 377 ASP A CA 1
ATOM 3033 C C . ASP A 1 377 ? -17.544 -6.426 -3.810 1.00 95.75 377 ASP A C 1
ATOM 3035 O O . ASP A 1 377 ? -17.913 -7.230 -4.670 1.00 95.75 377 ASP A O 1
ATOM 3039 N N . GLY A 1 378 ? -16.871 -5.317 -4.139 1.00 93.50 378 GLY A N 1
ATOM 3040 C CA . GLY A 1 378 ? -16.512 -4.931 -5.502 1.00 93.50 378 GLY A CA 1
ATOM 3041 C C . GLY A 1 378 ? -15.108 -5.370 -5.934 1.00 93.50 378 GLY A C 1
ATOM 3042 O O . GLY A 1 378 ? -14.240 -5.685 -5.129 1.00 93.50 378 GLY A O 1
ATOM 3043 N N . ASP A 1 379 ? -14.843 -5.299 -7.242 1.00 91.62 379 ASP A N 1
ATOM 3044 C CA . ASP A 1 379 ? -13.560 -5.718 -7.839 1.00 91.62 379 ASP A CA 1
ATOM 3045 C C . ASP A 1 379 ? -12.466 -4.621 -7.830 1.00 91.62 379 ASP A C 1
ATOM 3047 O O . ASP A 1 379 ? -11.349 -4.833 -8.319 1.00 91.62 379 ASP A O 1
ATOM 3051 N N . ASP A 1 380 ? -12.772 -3.432 -7.296 1.00 90.75 380 ASP A N 1
ATOM 3052 C CA . ASP A 1 380 ? -11.899 -2.244 -7.325 1.00 90.75 380 ASP A CA 1
ATOM 3053 C C . ASP A 1 380 ? -10.899 -2.175 -6.157 1.00 90.75 380 ASP A C 1
ATOM 3055 O O . ASP A 1 380 ? -10.040 -1.281 -6.112 1.00 90.75 380 ASP A O 1
ATOM 3059 N N . THR A 1 381 ? -10.991 -3.095 -5.199 1.00 95.31 381 THR A N 1
ATOM 3060 C CA . THR A 1 381 ? -10.091 -3.195 -4.047 1.00 95.31 381 THR A CA 1
ATOM 3061 C C . THR A 1 381 ? -9.674 -4.638 -3.803 1.00 95.31 381 THR A C 1
ATOM 3063 O O . THR A 1 381 ? -10.385 -5.575 -4.148 1.00 95.31 381 THR A O 1
ATOM 3066 N N . SER A 1 382 ? -8.482 -4.835 -3.239 1.00 95.31 382 SER A N 1
ATOM 3067 C CA . SER A 1 382 ? -8.037 -6.161 -2.799 1.00 95.31 382 SER A CA 1
ATOM 3068 C C . SER A 1 382 ? -8.580 -6.557 -1.424 1.00 95.31 382 SER A C 1
ATOM 3070 O O . SER A 1 382 ? -8.250 -7.638 -0.948 1.00 95.31 382 SER A O 1
ATOM 3072 N N . LEU A 1 383 ? -9.278 -5.645 -0.747 1.00 96.38 383 LEU A N 1
ATOM 3073 C CA . LEU A 1 383 ? -9.757 -5.811 0.619 1.00 96.38 383 LEU A CA 1
ATOM 3074 C C . LEU A 1 383 ? -11.146 -6.432 0.592 1.00 96.38 383 LEU A C 1
ATOM 3076 O O . LEU A 1 383 ? -12.001 -5.996 -0.170 1.00 96.38 383 LEU A O 1
ATOM 3080 N N . THR A 1 384 ? -11.371 -7.409 1.457 1.00 95.44 384 THR A N 1
ATOM 3081 C CA . THR A 1 384 ? -12.607 -8.202 1.492 1.00 95.44 384 THR A CA 1
ATOM 3082 C C . THR A 1 384 ? -13.359 -8.076 2.813 1.00 95.44 384 THR A C 1
ATOM 3084 O O . THR A 1 384 ? -14.486 -8.548 2.934 1.00 95.44 384 THR A O 1
ATOM 3087 N N . SER A 1 385 ? -12.762 -7.427 3.815 1.00 96.88 385 SER A N 1
ATOM 3088 C CA . SER A 1 385 ? -13.363 -7.266 5.138 1.00 96.88 385 SER A CA 1
ATOM 3089 C C . SER A 1 385 ? -12.987 -5.933 5.792 1.00 96.88 385 SER A C 1
ATOM 3091 O O . SER A 1 385 ? -12.010 -5.269 5.430 1.00 96.88 385 SER A O 1
ATOM 3093 N N . LEU A 1 386 ? -13.774 -5.521 6.789 1.00 97.81 386 LEU A N 1
ATOM 3094 C CA . LEU A 1 386 ? -13.490 -4.323 7.583 1.00 97.81 386 LEU A CA 1
ATOM 3095 C C . LEU A 1 386 ? -12.210 -4.464 8.441 1.00 97.81 386 LEU A C 1
ATOM 3097 O O . LEU A 1 386 ? -11.466 -3.482 8.526 1.00 97.81 386 LEU A O 1
ATOM 3101 N N . PRO A 1 387 ? -11.880 -5.642 9.020 1.00 97.88 387 PRO A N 1
ATOM 3102 C CA . PRO A 1 387 ? -10.559 -5.894 9.602 1.00 97.88 387 PRO A CA 1
ATOM 3103 C C . PRO A 1 387 ? -9.397 -5.669 8.631 1.00 97.88 387 PRO A C 1
ATOM 3105 O O . PRO A 1 387 ? -8.441 -4.970 8.978 1.00 97.88 387 PRO A O 1
ATOM 3108 N N . GLU A 1 388 ? -9.500 -6.182 7.400 1.00 97.50 388 GLU A N 1
ATOM 3109 C CA . GLU A 1 388 ? -8.491 -5.961 6.357 1.00 97.50 388 GLU A CA 1
ATOM 3110 C C . GLU A 1 388 ? -8.335 -4.479 6.021 1.00 97.50 388 GLU A C 1
ATOM 3112 O O . GLU A 1 388 ? -7.211 -3.994 5.894 1.00 97.50 388 GLU A O 1
ATOM 3117 N N . LEU A 1 389 ? -9.446 -3.744 5.935 1.00 97.56 389 LEU A N 1
ATOM 3118 C CA . LEU A 1 389 ? -9.438 -2.303 5.696 1.00 97.56 389 LEU A CA 1
ATOM 3119 C C . LEU A 1 389 ? -8.743 -1.536 6.819 1.00 97.56 389 LEU A C 1
ATOM 3121 O O . LEU A 1 389 ? -7.908 -0.672 6.546 1.00 97.56 389 LEU A O 1
ATOM 3125 N N . SER A 1 390 ? -9.055 -1.856 8.075 1.00 97.25 390 SER A N 1
ATOM 3126 C CA . SER A 1 390 ? -8.422 -1.218 9.233 1.00 97.25 390 SER A CA 1
ATOM 3127 C C . SER A 1 390 ? -6.912 -1.485 9.262 1.00 97.25 390 SER A C 1
ATOM 3129 O O . SER A 1 390 ? -6.109 -0.570 9.470 1.00 97.25 390 SER A O 1
ATOM 3131 N N . PHE A 1 391 ? -6.495 -2.720 8.961 1.00 97.12 391 PHE A N 1
ATOM 3132 C CA . PHE A 1 391 ? -5.078 -3.059 8.835 1.00 97.12 391 PHE A CA 1
ATOM 3133 C C . PHE A 1 391 ? -4.404 -2.352 7.652 1.00 97.12 391 PHE A C 1
ATOM 3135 O O . PHE A 1 391 ? -3.298 -1.832 7.802 1.00 97.12 391 PHE A O 1
ATOM 3142 N N . ALA A 1 392 ? -5.068 -2.258 6.498 1.00 96.19 392 ALA A N 1
ATOM 3143 C CA . ALA A 1 392 ? -4.546 -1.539 5.339 1.00 96.19 392 ALA A CA 1
ATOM 3144 C C . ALA A 1 392 ? -4.357 -0.042 5.627 1.00 96.19 392 ALA A C 1
ATOM 3146 O O . ALA A 1 392 ? -3.335 0.525 5.242 1.00 96.19 392 ALA A O 1
ATOM 3147 N N . ALA A 1 393 ? -5.278 0.584 6.366 1.00 95.38 393 ALA A N 1
ATOM 3148 C CA . ALA A 1 393 ? -5.145 1.971 6.807 1.00 95.38 393 ALA A CA 1
ATOM 3149 C C . ALA A 1 393 ? -3.935 2.173 7.736 1.00 95.38 393 ALA A C 1
ATOM 3151 O O . ALA A 1 393 ? -3.177 3.133 7.578 1.00 95.38 393 ALA A O 1
ATOM 3152 N N . PHE A 1 394 ? -3.722 1.250 8.679 1.00 93.94 394 PHE A N 1
ATOM 3153 C CA . PHE A 1 394 ? -2.548 1.252 9.551 1.00 93.94 394 PHE A CA 1
ATOM 3154 C C . PHE A 1 394 ? -1.246 1.080 8.762 1.00 93.94 394 PHE A C 1
ATOM 3156 O O . PHE A 1 394 ? -0.313 1.862 8.942 1.00 93.94 394 PHE A O 1
ATOM 3163 N N . PHE A 1 395 ? -1.196 0.104 7.856 1.00 92.56 395 PHE A N 1
ATOM 3164 C CA . PHE A 1 395 ? -0.014 -0.171 7.046 1.00 92.56 395 PHE A CA 1
ATOM 3165 C C . PHE A 1 395 ? 0.318 0.988 6.097 1.00 92.56 395 PHE A C 1
ATOM 3167 O O . PHE A 1 395 ? 1.472 1.402 6.006 1.00 92.56 395 PHE A O 1
ATOM 3174 N N . ALA A 1 396 ? -0.688 1.577 5.444 1.00 91.06 396 ALA A N 1
ATOM 3175 C CA . ALA A 1 396 ? -0.505 2.732 4.567 1.00 91.06 396 ALA A CA 1
ATOM 3176 C C . ALA A 1 396 ? 0.107 3.933 5.307 1.00 91.06 396 ALA A C 1
ATOM 3178 O O . ALA A 1 396 ? 0.947 4.632 4.749 1.00 91.06 396 ALA A O 1
ATOM 3179 N N . ALA A 1 397 ? -0.255 4.145 6.576 1.00 87.12 397 ALA A N 1
ATOM 3180 C CA . ALA A 1 397 ? 0.332 5.201 7.399 1.00 87.12 397 ALA A CA 1
ATOM 3181 C C . ALA A 1 397 ? 1.800 4.938 7.792 1.00 87.12 397 ALA A C 1
ATOM 3183 O O . ALA A 1 397 ? 2.505 5.874 8.166 1.00 87.12 397 ALA A O 1
ATOM 3184 N N . GLN A 1 398 ? 2.262 3.685 7.724 1.00 84.00 398 GLN A N 1
ATOM 3185 C CA . GLN A 1 398 ? 3.656 3.312 7.986 1.00 84.00 398 GLN A CA 1
ATOM 3186 C C . GLN A 1 398 ? 4.544 3.371 6.745 1.00 84.00 398 GLN A C 1
ATOM 3188 O O . GLN A 1 398 ? 5.761 3.522 6.878 1.00 84.00 398 GLN A O 1
ATOM 3193 N N . GLN A 1 399 ? 3.965 3.242 5.548 1.00 76.50 399 GLN A N 1
ATOM 3194 C CA . GLN A 1 399 ? 4.731 3.324 4.311 1.00 76.50 399 GLN A CA 1
ATOM 3195 C C . GLN A 1 399 ? 5.358 4.716 4.186 1.00 76.50 399 GLN A C 1
ATOM 3197 O O . GLN A 1 399 ? 4.677 5.720 3.968 1.00 76.50 399 GLN A O 1
ATOM 3202 N N . LYS A 1 400 ? 6.690 4.779 4.286 1.00 62.81 400 LYS A N 1
ATOM 3203 C CA . LYS A 1 400 ? 7.440 5.969 3.886 1.00 62.81 400 LYS A CA 1
ATOM 3204 C C . LYS A 1 400 ? 7.308 6.106 2.376 1.00 62.81 400 LYS A C 1
ATOM 3206 O O . LYS A 1 400 ? 7.876 5.311 1.633 1.00 62.81 400 LYS A O 1
ATOM 3211 N N . THR A 1 401 ? 6.573 7.111 1.920 1.00 65.94 401 THR A N 1
ATOM 3212 C CA . THR A 1 401 ? 6.685 7.551 0.529 1.00 65.94 401 THR A CA 1
ATOM 3213 C C . THR A 1 401 ? 8.001 8.316 0.430 1.00 65.94 401 THR A C 1
ATOM 3215 O O . THR A 1 401 ? 8.128 9.313 1.142 1.00 65.94 401 THR A O 1
ATOM 3218 N N . PRO A 1 402 ? 8.994 7.863 -0.365 1.00 72.44 402 PRO A N 1
ATOM 3219 C CA . PRO A 1 402 ? 10.201 8.650 -0.580 1.00 72.44 402 PRO A CA 1
ATOM 3220 C C . PRO A 1 402 ? 9.779 10.030 -1.076 1.00 72.44 402 PRO A C 1
ATOM 3222 O O . PRO A 1 402 ? 8.992 10.125 -2.024 1.00 72.44 402 PRO A O 1
ATOM 3225 N N . GLU A 1 403 ? 10.231 11.079 -0.397 1.00 80.00 403 GLU A N 1
ATOM 3226 C CA . GLU A 1 403 ? 9.880 12.440 -0.780 1.00 80.00 403 GLU A CA 1
ATOM 3227 C C . GLU A 1 403 ? 10.437 12.743 -2.179 1.00 80.00 403 GLU A C 1
ATOM 3229 O O . GLU A 1 403 ? 11.359 12.087 -2.669 1.00 80.00 403 GLU A O 1
ATOM 3234 N N . HIS A 1 404 ? 9.841 13.714 -2.871 1.00 84.44 404 HIS A N 1
ATOM 3235 C CA . HIS A 1 404 ? 10.387 14.213 -4.137 1.00 84.44 404 HIS A CA 1
ATOM 3236 C C . HIS A 1 404 ? 11.564 15.158 -3.859 1.00 84.44 404 HIS A C 1
ATOM 3238 O O . HIS A 1 404 ? 11.526 16.346 -4.183 1.00 84.44 404 HIS A O 1
ATOM 3244 N N . ASP A 1 405 ? 12.583 14.611 -3.206 1.00 90.81 405 ASP A N 1
ATOM 3245 C CA . ASP A 1 405 ? 13.815 15.269 -2.812 1.00 90.81 405 ASP A CA 1
ATOM 3246 C C . ASP A 1 405 ? 15.041 14.423 -3.216 1.00 90.81 405 ASP A C 1
ATOM 3248 O O . ASP A 1 405 ? 14.935 13.378 -3.873 1.00 90.81 405 ASP A O 1
ATOM 3252 N N . ILE A 1 406 ? 16.2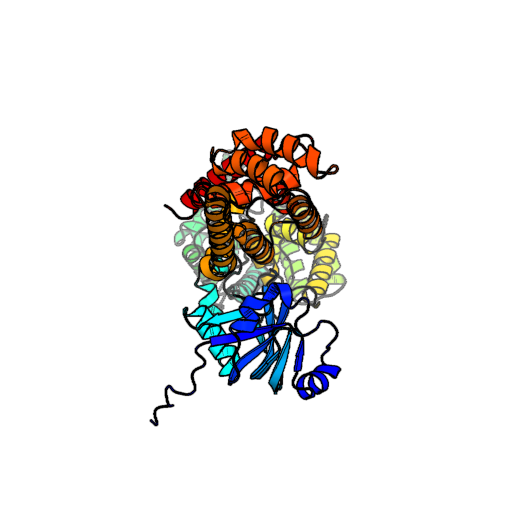40 14.901 -2.881 1.00 91.69 406 ILE A N 1
ATOM 3253 C CA . ILE A 1 406 ? 17.481 14.207 -3.244 1.00 91.69 406 ILE A CA 1
ATOM 3254 C C . ILE A 1 406 ? 17.649 12.867 -2.514 1.00 91.69 406 ILE A C 1
ATOM 3256 O O . ILE A 1 406 ? 18.208 11.933 -3.086 1.00 91.69 406 ILE A O 1
ATOM 3260 N N . GLU A 1 407 ? 17.124 12.745 -1.293 1.00 88.88 407 GLU A N 1
ATOM 3261 C CA . GLU A 1 407 ? 17.184 11.515 -0.497 1.00 88.88 407 GLU A CA 1
ATOM 3262 C C . GLU A 1 407 ? 16.233 10.453 -1.070 1.00 88.88 407 GLU A C 1
ATOM 3264 O O . GLU A 1 407 ? 16.601 9.287 -1.228 1.00 88.88 407 GLU A O 1
ATOM 3269 N N . GLY A 1 408 ? 15.030 10.852 -1.491 1.00 88.81 408 GLY A N 1
ATOM 3270 C CA . GLY A 1 408 ? 14.100 9.983 -2.198 1.00 88.81 408 GLY A CA 1
ATOM 3271 C C . GLY A 1 408 ? 14.635 9.533 -3.557 1.00 88.81 408 GLY A C 1
ATOM 3272 O O . GLY A 1 408 ? 14.475 8.367 -3.928 1.00 88.81 408 GLY A O 1
ATOM 3273 N N . MET A 1 409 ? 15.333 10.409 -4.288 1.00 91.06 409 MET A N 1
ATOM 3274 C CA . MET A 1 409 ? 16.020 10.020 -5.524 1.00 91.06 409 MET A CA 1
ATOM 3275 C C . MET A 1 409 ? 17.176 9.042 -5.265 1.00 91.06 409 MET A C 1
ATOM 3277 O O . MET A 1 409 ? 17.315 8.075 -6.017 1.00 91.06 409 MET A O 1
ATOM 3281 N N . ALA A 1 410 ? 17.958 9.238 -4.198 1.00 89.88 410 ALA A N 1
ATOM 3282 C CA . ALA A 1 410 ? 19.015 8.313 -3.788 1.00 89.88 410 ALA A CA 1
ATOM 3283 C C . ALA A 1 410 ? 18.456 6.929 -3.428 1.00 89.88 410 ALA A C 1
ATOM 3285 O O . ALA A 1 410 ? 18.958 5.921 -3.923 1.00 89.88 410 ALA A O 1
ATOM 3286 N N . TYR A 1 411 ? 17.351 6.874 -2.674 1.00 84.69 411 TYR A N 1
ATOM 3287 C CA . TYR A 1 411 ? 16.637 5.628 -2.381 1.00 84.69 411 TYR A CA 1
ATOM 3288 C C . TYR A 1 411 ? 16.292 4.849 -3.662 1.00 84.69 411 TYR A C 1
ATOM 3290 O O . TYR A 1 411 ? 16.558 3.648 -3.763 1.00 84.69 411 TYR A O 1
ATOM 3298 N N . TRP A 1 412 ? 15.735 5.528 -4.672 1.00 83.56 412 TRP A N 1
ATOM 3299 C CA . TRP A 1 412 ? 15.404 4.885 -5.947 1.00 83.56 412 TRP A CA 1
ATOM 3300 C C . TRP A 1 412 ? 16.637 4.492 -6.765 1.00 83.56 412 TRP A C 1
ATOM 3302 O O . TRP A 1 412 ? 16.586 3.476 -7.459 1.00 83.56 412 TRP A O 1
ATOM 3312 N N . ALA A 1 413 ? 17.728 5.258 -6.691 1.00 85.44 413 ALA A N 1
ATOM 3313 C CA . ALA A 1 413 ? 18.984 4.923 -7.356 1.00 85.44 413 ALA A CA 1
ATOM 3314 C C . ALA A 1 413 ? 19.589 3.624 -6.796 1.00 85.44 413 ALA A C 1
ATOM 3316 O O . ALA A 1 413 ? 19.904 2.728 -7.580 1.00 85.44 413 ALA A O 1
ATOM 3317 N N . CYS A 1 414 ? 19.655 3.478 -5.466 1.00 78.19 414 CYS A N 1
ATOM 3318 C CA . CYS A 1 414 ? 20.110 2.246 -4.810 1.00 78.19 414 CYS A CA 1
ATOM 3319 C C . CYS A 1 414 ? 19.235 1.051 -5.206 1.00 78.19 414 CYS A C 1
ATOM 3321 O O . CYS A 1 414 ? 19.737 0.039 -5.693 1.00 78.19 414 CYS A O 1
ATOM 3323 N N . ALA A 1 415 ? 17.912 1.213 -5.110 1.00 69.94 415 ALA A N 1
ATOM 3324 C CA . ALA A 1 415 ? 16.963 0.169 -5.482 1.00 69.94 415 ALA A CA 1
ATOM 3325 C C . ALA A 1 415 ? 17.089 -0.274 -6.951 1.00 69.94 415 ALA A C 1
ATOM 3327 O O . ALA A 1 415 ? 16.920 -1.451 -7.273 1.00 69.94 415 ALA A O 1
ATOM 3328 N N . LEU A 1 416 ? 17.346 0.663 -7.870 1.00 74.94 416 LEU A N 1
ATOM 3329 C CA . LEU A 1 416 ? 17.529 0.332 -9.281 1.00 74.94 416 LEU A CA 1
ATOM 3330 C C . LEU A 1 416 ? 18.837 -0.434 -9.509 1.00 74.94 416 LEU A C 1
ATOM 3332 O O . LEU A 1 416 ? 18.835 -1.384 -10.289 1.00 74.94 416 LEU A O 1
ATOM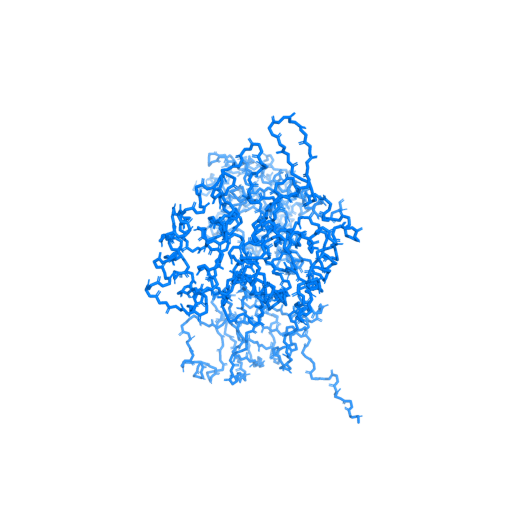 3336 N N . ASN A 1 417 ? 19.916 -0.042 -8.829 1.00 73.88 417 ASN A N 1
ATOM 3337 C CA . ASN A 1 417 ? 21.222 -0.692 -8.926 1.00 73.88 417 ASN A CA 1
ATOM 3338 C C . ASN A 1 417 ? 21.199 -2.149 -8.427 1.00 73.88 417 ASN A C 1
ATOM 3340 O O . ASN A 1 417 ? 21.875 -3.003 -8.986 1.00 73.88 417 ASN A O 1
ATOM 3344 N N . GLU A 1 418 ? 20.378 -2.462 -7.424 1.00 62.06 418 GLU A N 1
ATOM 3345 C CA . GLU A 1 418 ? 20.181 -3.843 -6.954 1.00 62.06 418 GLU A CA 1
ATOM 3346 C C . GLU A 1 418 ? 19.397 -4.705 -7.958 1.00 62.06 418 GLU A C 1
ATOM 3348 O O . GLU A 1 418 ? 19.638 -5.905 -8.105 1.00 62.06 418 GLU A O 1
ATOM 3353 N N . ALA A 1 419 ? 18.433 -4.101 -8.658 1.00 48.34 419 ALA A N 1
ATOM 3354 C CA . ALA A 1 419 ? 17.523 -4.816 -9.549 1.00 48.34 419 ALA A CA 1
ATOM 3355 C C . ALA A 1 419 ? 18.044 -4.951 -10.991 1.00 48.34 419 ALA A C 1
ATOM 3357 O O . ALA A 1 419 ? 17.592 -5.832 -11.731 1.00 48.34 419 ALA A O 1
ATOM 3358 N N . VAL A 1 420 ? 18.955 -4.070 -11.410 1.00 58.81 420 VAL A N 1
ATOM 3359 C CA . VAL A 1 420 ? 19.437 -3.944 -12.788 1.00 58.81 420 VAL A CA 1
ATOM 3360 C C . VAL A 1 420 ? 20.959 -3.909 -12.797 1.00 58.81 420 VAL A C 1
ATOM 3362 O O . VAL A 1 420 ? 21.566 -3.102 -12.106 1.00 58.81 420 VAL A O 1
ATOM 3365 N N . ASP A 1 421 ? 21.577 -4.732 -13.645 1.00 65.00 421 ASP A N 1
ATOM 3366 C CA . ASP A 1 421 ? 23.014 -4.644 -13.927 1.00 65.00 421 ASP A CA 1
ATOM 3367 C C . ASP A 1 421 ? 23.296 -3.378 -14.752 1.00 65.00 421 ASP A C 1
ATOM 3369 O O . ASP A 1 421 ? 23.297 -3.396 -15.985 1.00 65.00 421 ASP A O 1
ATOM 3373 N N . LEU A 1 422 ? 23.463 -2.246 -14.065 1.00 71.44 422 LEU A N 1
ATOM 3374 C CA . LEU A 1 422 ? 23.689 -0.949 -14.701 1.00 71.44 422 LEU A CA 1
ATOM 3375 C C . LEU A 1 422 ? 24.983 -0.926 -15.520 1.00 71.44 422 LEU A C 1
ATOM 3377 O O . LEU A 1 422 ? 25.044 -0.213 -16.525 1.00 71.44 422 LEU A O 1
ATOM 3381 N N . GLU A 1 423 ? 25.981 -1.735 -15.159 1.00 73.19 423 GLU A N 1
ATOM 3382 C CA . GLU A 1 423 ? 27.231 -1.808 -15.908 1.00 73.19 423 GLU A CA 1
ATOM 3383 C C . GLU A 1 423 ? 26.986 -2.396 -17.302 1.00 73.19 423 GLU A C 1
ATOM 3385 O O . GLU A 1 423 ? 27.316 -1.768 -18.314 1.00 73.19 423 GLU A O 1
ATOM 3390 N N . ALA A 1 424 ? 26.326 -3.555 -17.367 1.00 62.22 424 ALA A N 1
ATOM 3391 C CA . ALA A 1 424 ? 26.002 -4.200 -18.634 1.00 62.22 424 ALA A CA 1
ATOM 3392 C C . ALA A 1 424 ? 24.920 -3.453 -19.427 1.00 62.22 424 ALA A C 1
ATOM 3394 O O . ALA A 1 424 ? 24.963 -3.422 -20.661 1.00 62.22 424 ALA A O 1
ATOM 3395 N N . GLU A 1 425 ? 23.922 -2.885 -18.745 1.00 63.59 425 GLU A N 1
ATOM 3396 C CA . GLU A 1 425 ? 22.755 -2.302 -19.407 1.00 63.59 425 GLU A CA 1
ATOM 3397 C C . GLU A 1 425 ? 22.937 -0.840 -19.823 1.00 63.59 425 GLU A C 1
ATOM 3399 O O . GLU A 1 425 ? 22.392 -0.439 -20.854 1.00 63.59 425 GLU A O 1
ATOM 3404 N N . GLU A 1 426 ? 23.670 -0.043 -19.043 1.00 76.56 426 GLU A N 1
ATOM 3405 C CA . GLU A 1 426 ? 23.711 1.412 -19.198 1.00 76.56 426 GLU A CA 1
ATOM 3406 C C . GLU A 1 426 ? 25.124 2.007 -19.256 1.00 76.56 426 GLU A C 1
ATOM 3408 O O . GLU A 1 426 ? 25.274 3.064 -19.875 1.00 76.56 426 GLU A O 1
ATOM 3413 N N . HIS A 1 427 ? 26.153 1.396 -18.661 1.00 81.75 427 HIS A N 1
ATOM 3414 C CA . HIS A 1 427 ? 27.513 1.955 -18.675 1.00 81.75 427 HIS A CA 1
ATOM 3415 C C . HIS A 1 427 ? 28.331 1.497 -19.885 1.00 81.75 427 HIS A C 1
ATOM 3417 O O . HIS A 1 427 ? 28.954 2.335 -20.537 1.00 81.75 427 HIS A O 1
ATOM 3423 N N . ALA A 1 428 ? 28.289 0.208 -20.236 1.00 79.12 428 ALA A N 1
ATOM 3424 C CA . ALA A 1 428 ? 29.172 -0.384 -21.245 1.00 79.12 428 ALA A CA 1
ATOM 3425 C C . ALA A 1 428 ? 29.158 0.362 -22.593 1.00 79.12 428 ALA A C 1
ATOM 3427 O O . ALA A 1 428 ? 30.205 0.765 -23.096 1.00 79.12 428 ALA A O 1
ATOM 3428 N N . TYR A 1 429 ? 27.976 0.629 -23.159 1.00 79.00 429 TYR A N 1
ATOM 3429 C CA . TYR A 1 429 ? 27.874 1.316 -24.455 1.00 79.00 429 TYR A CA 1
ATOM 3430 C C . TYR A 1 429 ? 28.239 2.813 -24.377 1.00 79.00 429 TYR A C 1
ATOM 3432 O O . TYR A 1 429 ? 28.628 3.423 -25.379 1.00 79.00 429 TYR A O 1
ATOM 3440 N N . LYS A 1 430 ? 28.105 3.434 -23.195 1.00 86.38 430 LYS A N 1
ATOM 3441 C CA . LYS A 1 430 ? 28.504 4.832 -22.971 1.00 86.38 430 LYS A CA 1
ATOM 3442 C C . LYS A 1 430 ? 30.023 4.948 -22.876 1.00 86.38 430 LYS A C 1
ATOM 3444 O O . LYS A 1 430 ? 30.579 5.839 -23.512 1.00 86.38 430 LYS A O 1
ATOM 3449 N N . LYS A 1 431 ? 30.677 4.008 -22.185 1.00 87.56 431 LYS A N 1
ATOM 3450 C CA . LYS A 1 431 ? 32.141 3.867 -22.162 1.00 87.56 431 LYS A CA 1
ATOM 3451 C C . LYS A 1 431 ? 32.690 3.558 -23.558 1.00 87.56 431 LYS A C 1
ATOM 3453 O O . LYS A 1 431 ? 33.585 4.255 -24.015 1.00 87.56 431 LYS A O 1
ATOM 3458 N N . GLU A 1 432 ? 32.063 2.647 -24.313 1.00 88.19 432 GLU A N 1
ATOM 3459 C CA . GLU A 1 432 ? 32.444 2.393 -25.717 1.00 88.19 432 GLU A CA 1
ATOM 3460 C C . GLU A 1 432 ? 32.342 3.667 -26.576 1.00 88.19 432 GLU A C 1
ATOM 3462 O O . GLU A 1 432 ? 33.205 3.947 -27.409 1.00 88.19 432 GLU A O 1
ATOM 3467 N N . THR A 1 433 ? 31.296 4.473 -26.370 1.00 90.31 433 THR A N 1
ATOM 3468 C CA . THR A 1 433 ? 31.153 5.758 -27.068 1.00 90.31 433 THR A CA 1
ATOM 3469 C C . THR A 1 433 ? 32.292 6.718 -26.708 1.00 90.31 433 THR A C 1
ATOM 3471 O O . THR A 1 433 ? 32.863 7.331 -27.614 1.00 90.31 433 THR A O 1
ATOM 3474 N N . ALA A 1 434 ? 32.648 6.830 -25.424 1.00 93.25 434 ALA A N 1
ATOM 3475 C CA . ALA A 1 434 ? 33.768 7.650 -24.962 1.00 93.25 434 ALA A CA 1
ATOM 3476 C C . ALA A 1 434 ? 35.107 7.168 -25.549 1.00 93.25 434 ALA A C 1
ATOM 3478 O O . ALA A 1 434 ? 35.867 7.981 -26.073 1.00 93.25 434 ALA A O 1
ATOM 3479 N N . ASP A 1 435 ? 35.353 5.855 -25.582 1.00 94.50 435 ASP A N 1
ATOM 3480 C CA . ASP A 1 435 ? 36.546 5.250 -26.188 1.00 94.50 435 ASP A CA 1
ATOM 3481 C C . ASP A 1 435 ? 36.650 5.544 -27.689 1.00 94.50 435 ASP A C 1
ATOM 3483 O O . ASP A 1 435 ? 37.722 5.881 -28.202 1.00 94.50 435 ASP A O 1
ATOM 3487 N N . LEU A 1 436 ? 35.534 5.448 -28.418 1.00 95.75 436 LEU A N 1
ATOM 3488 C CA . LEU A 1 436 ? 35.492 5.786 -29.839 1.00 95.75 436 LEU A CA 1
ATOM 3489 C C . LEU A 1 436 ? 35.751 7.278 -30.071 1.00 95.75 436 LEU A C 1
ATOM 3491 O O . LEU A 1 436 ? 36.458 7.626 -31.017 1.00 95.75 436 LEU A O 1
ATOM 3495 N N . LEU A 1 437 ? 35.220 8.160 -29.223 1.00 96.19 437 LEU A N 1
ATOM 3496 C CA . LEU A 1 437 ? 35.503 9.594 -29.305 1.00 96.19 437 LEU A CA 1
ATOM 3497 C C . LEU A 1 437 ? 36.954 9.916 -28.953 1.00 96.19 437 LEU A C 1
ATOM 3499 O O . LEU A 1 437 ? 37.558 10.741 -29.635 1.00 96.19 437 LEU A O 1
ATOM 3503 N N . ARG A 1 438 ? 37.540 9.223 -27.973 1.00 96.44 438 ARG A N 1
ATOM 3504 C CA . ARG A 1 438 ? 38.959 9.343 -27.621 1.00 96.44 438 ARG A CA 1
ATOM 3505 C C . ARG A 1 438 ? 39.842 8.923 -28.791 1.00 96.44 438 ARG A C 1
ATOM 3507 O O . ARG A 1 438 ? 40.724 9.667 -29.203 1.00 96.44 438 ARG A O 1
ATOM 3514 N N . LYS A 1 439 ? 39.522 7.795 -29.429 1.00 97.12 439 LYS A N 1
ATOM 3515 C CA . LYS A 1 439 ? 40.203 7.352 -30.651 1.00 97.12 439 LYS A CA 1
ATOM 3516 C C . LYS A 1 439 ? 40.042 8.352 -31.799 1.00 97.12 439 LYS A C 1
ATOM 3518 O O . LYS A 1 439 ? 40.999 8.584 -32.533 1.00 97.12 439 LYS A O 1
ATOM 3523 N N . ALA A 1 440 ? 38.853 8.931 -31.977 1.00 96.88 440 ALA A N 1
ATOM 3524 C CA . ALA A 1 440 ? 38.621 9.943 -33.005 1.00 96.88 440 ALA A CA 1
ATOM 3525 C C . ALA A 1 440 ? 39.451 11.210 -32.744 1.00 96.88 440 ALA A C 1
ATOM 3527 O O . ALA A 1 440 ? 40.050 11.728 -33.682 1.00 96.88 440 ALA A O 1
ATOM 3528 N N . ARG A 1 441 ? 39.550 11.663 -31.488 1.00 96.19 441 ARG A N 1
ATOM 3529 C CA . ARG A 1 441 ? 40.440 12.758 -31.080 1.00 96.19 441 ARG A CA 1
ATOM 3530 C C . ARG A 1 441 ? 41.886 12.456 -31.450 1.00 96.19 441 ARG A C 1
ATOM 3532 O O . ARG A 1 441 ? 42.506 13.247 -32.150 1.00 96.19 441 ARG A O 1
ATOM 3539 N N . ASP A 1 442 ? 42.404 11.307 -31.027 1.00 96.38 442 ASP A N 1
ATOM 3540 C CA . ASP A 1 442 ? 43.810 10.954 -31.239 1.00 96.38 442 ASP A CA 1
ATOM 3541 C C . ASP A 1 442 ? 44.136 10.839 -32.742 1.00 96.38 442 ASP A C 1
ATOM 3543 O O . ASP A 1 442 ? 45.194 11.269 -33.198 1.00 96.38 442 ASP A O 1
ATOM 3547 N N . GLN A 1 443 ? 43.199 10.318 -33.545 1.00 96.88 443 GLN A N 1
ATOM 3548 C CA . GLN A 1 443 ? 43.311 10.299 -35.006 1.00 96.88 443 GLN A CA 1
ATOM 3549 C C . GLN A 1 443 ? 43.289 11.708 -35.611 1.00 96.88 443 GLN A C 1
ATOM 3551 O O . GLN A 1 443 ? 44.084 11.985 -36.506 1.00 96.88 443 GLN A O 1
ATOM 3556 N N . ALA A 1 444 ? 42.403 12.587 -35.137 1.00 93.19 444 ALA A N 1
ATOM 3557 C CA . ALA A 1 444 ? 42.309 13.964 -35.611 1.00 93.19 444 ALA A CA 1
ATOM 3558 C C . ALA A 1 444 ? 43.585 14.761 -35.297 1.00 93.19 444 ALA A C 1
ATOM 3560 O O . ALA A 1 444 ? 44.103 15.440 -36.175 1.00 93.19 444 ALA A O 1
ATOM 3561 N N . GLN A 1 445 ? 44.132 14.614 -34.087 1.00 91.44 445 GLN A N 1
ATOM 3562 C CA . GLN A 1 445 ? 45.380 15.259 -33.658 1.00 91.44 445 GLN A CA 1
ATOM 3563 C C . GLN A 1 445 ? 46.615 14.729 -34.401 1.00 91.44 445 GLN A C 1
ATOM 3565 O O . GLN A 1 445 ? 47.618 15.429 -34.514 1.00 91.44 445 GLN A O 1
ATOM 3570 N N . ALA A 1 446 ? 46.541 13.504 -34.927 1.00 93.88 446 ALA A N 1
ATOM 3571 C CA . ALA A 1 446 ? 47.552 12.916 -35.802 1.00 93.88 446 ALA A CA 1
ATOM 3572 C C . ALA A 1 446 ? 47.319 13.217 -37.299 1.00 93.88 446 ALA A C 1
ATOM 3574 O O . ALA A 1 446 ? 47.929 12.561 -38.145 1.00 93.88 446 ALA A O 1
ATOM 3575 N N . ASP A 1 447 ? 46.410 14.141 -37.636 1.00 91.50 447 ASP A N 1
ATOM 3576 C CA . ASP A 1 447 ? 46.002 14.479 -39.008 1.00 91.50 447 ASP A CA 1
ATOM 3577 C C . ASP A 1 447 ? 45.513 13.270 -39.843 1.00 91.50 447 ASP A C 1
ATOM 3579 O O . ASP A 1 447 ? 45.517 13.290 -41.078 1.00 91.50 447 ASP A O 1
ATOM 3583 N N . SER A 1 448 ? 45.060 12.194 -39.190 1.00 94.00 448 SER A N 1
ATOM 3584 C CA . SER A 1 448 ? 44.564 10.993 -39.866 1.00 94.00 448 SER A CA 1
ATOM 3585 C C . SER A 1 448 ? 43.118 11.179 -40.333 1.00 94.00 448 SER A C 1
ATOM 3587 O O . SER A 1 448 ? 42.242 11.396 -39.497 1.00 94.00 448 SER A O 1
ATOM 3589 N N . PRO A 1 449 ? 42.795 10.997 -41.629 1.00 89.31 449 PRO A N 1
ATOM 3590 C CA . PRO A 1 449 ? 41.438 11.187 -42.154 1.00 89.31 449 PRO A CA 1
ATOM 3591 C C . PRO A 1 449 ? 40.408 10.181 -41.603 1.00 89.31 449 PRO A C 1
ATOM 3593 O O . PRO A 1 449 ? 39.200 10.393 -41.741 1.00 89.31 449 PRO A O 1
ATOM 3596 N N . ASP A 1 450 ? 40.863 9.107 -40.950 1.00 94.31 450 ASP A N 1
ATOM 3597 C CA . ASP A 1 450 ? 40.009 8.063 -40.377 1.00 94.31 450 ASP A CA 1
ATOM 3598 C C . ASP A 1 450 ? 39.138 8.564 -39.215 1.00 94.31 450 ASP A C 1
ATOM 3600 O O . ASP A 1 450 ? 38.103 7.955 -38.914 1.00 94.31 450 ASP A O 1
ATOM 3604 N N . TRP A 1 451 ? 39.509 9.689 -38.588 1.00 95.88 451 TRP A N 1
ATOM 3605 C CA . TRP A 1 451 ? 38.800 10.250 -37.435 1.00 95.88 451 TRP A CA 1
ATOM 3606 C C . TRP A 1 451 ? 37.311 10.484 -37.716 1.00 95.88 451 TRP A C 1
ATOM 3608 O O . TRP A 1 451 ? 36.468 10.232 -36.856 1.00 95.88 451 TRP A O 1
ATOM 3618 N N . VAL A 1 452 ? 36.959 10.886 -38.944 1.00 94.50 452 VAL A N 1
ATOM 3619 C CA . VAL A 1 452 ? 35.568 11.134 -39.356 1.00 94.50 452 VAL A CA 1
ATOM 3620 C C . VAL A 1 452 ? 34.750 9.841 -39.316 1.00 94.50 452 VAL A C 1
ATOM 3622 O O . VAL A 1 452 ? 33.590 9.836 -38.894 1.00 94.50 452 VAL A O 1
ATOM 3625 N N . GLY A 1 453 ? 35.344 8.729 -39.755 1.00 93.50 453 GLY A N 1
ATOM 3626 C CA . GLY A 1 453 ? 34.723 7.407 -39.706 1.00 93.50 453 GLY A CA 1
ATOM 3627 C C . GLY A 1 453 ? 34.516 6.936 -38.268 1.00 93.50 453 GLY A C 1
ATOM 3628 O O . GLY A 1 453 ? 33.420 6.494 -37.913 1.00 93.50 453 GLY A O 1
ATOM 3629 N N . THR A 1 454 ? 35.535 7.104 -37.424 1.00 95.44 454 THR A N 1
ATOM 3630 C CA . THR A 1 454 ? 35.484 6.745 -36.001 1.00 95.44 454 THR A CA 1
ATOM 3631 C C . THR A 1 454 ? 34.460 7.587 -35.234 1.00 95.44 454 THR A C 1
ATOM 3633 O O . THR A 1 454 ? 33.625 7.029 -34.522 1.00 95.44 454 THR A O 1
ATOM 3636 N N . PHE A 1 455 ? 34.423 8.906 -35.452 1.00 94.75 455 PHE A N 1
ATOM 3637 C CA . PHE A 1 455 ? 33.428 9.803 -34.857 1.00 94.75 455 PHE A CA 1
ATOM 3638 C C . PHE A 1 455 ? 32.000 9.405 -35.252 1.00 94.75 455 PHE A C 1
ATOM 3640 O O . PHE A 1 455 ? 31.103 9.322 -34.413 1.00 94.75 455 PHE A O 1
ATOM 3647 N N . ARG A 1 456 ? 31.774 9.079 -36.533 1.00 91.50 456 ARG A N 1
ATOM 3648 C CA . ARG A 1 456 ? 30.469 8.583 -36.999 1.00 91.50 456 ARG A CA 1
ATOM 3649 C C . ARG A 1 456 ? 30.066 7.283 -36.313 1.00 91.50 456 ARG A C 1
ATOM 3651 O O . ARG A 1 456 ? 28.873 7.100 -36.079 1.00 91.50 456 ARG A O 1
ATOM 3658 N N . LYS A 1 457 ? 31.017 6.393 -36.013 1.00 90.31 457 LYS A N 1
ATOM 3659 C CA . LYS A 1 457 ? 30.752 5.167 -35.250 1.00 90.31 457 LYS A CA 1
ATOM 3660 C C . LYS A 1 457 ? 30.315 5.507 -33.821 1.00 90.31 457 LYS A C 1
ATOM 3662 O O . LYS A 1 457 ? 29.273 5.013 -33.405 1.00 90.31 457 LYS A O 1
ATOM 3667 N N . ALA A 1 458 ? 31.018 6.414 -33.140 1.00 90.50 458 ALA A N 1
ATOM 3668 C CA . ALA A 1 458 ? 30.650 6.876 -31.796 1.00 90.50 458 ALA A CA 1
ATOM 3669 C C . ALA A 1 458 ? 29.242 7.500 -31.749 1.00 90.50 458 ALA A C 1
ATOM 3671 O O . ALA A 1 458 ? 28.431 7.220 -30.872 1.00 90.50 458 ALA A O 1
ATOM 3672 N N . MET A 1 459 ? 28.890 8.311 -32.748 1.00 88.12 459 MET A N 1
ATOM 3673 C CA . MET A 1 459 ? 27.560 8.925 -32.807 1.00 88.12 459 MET A CA 1
ATOM 3674 C C . MET A 1 459 ? 26.426 7.923 -33.082 1.00 88.12 459 MET A C 1
ATOM 3676 O O . MET A 1 459 ? 25.265 8.253 -32.859 1.00 88.12 459 MET A O 1
ATOM 3680 N N . ARG A 1 460 ? 26.725 6.709 -33.570 1.00 81.31 460 ARG A N 1
ATOM 3681 C CA . ARG A 1 460 ? 25.728 5.633 -33.728 1.00 81.31 460 ARG A CA 1
ATOM 3682 C C . ARG A 1 460 ? 25.540 4.806 -32.456 1.00 81.31 460 ARG A C 1
ATOM 3684 O O . ARG A 1 460 ? 24.478 4.213 -32.305 1.00 81.31 460 ARG A O 1
ATOM 3691 N N . SER A 1 461 ? 26.541 4.748 -31.578 1.00 73.56 461 SER A N 1
ATOM 3692 C CA . SER A 1 461 ? 26.482 3.975 -30.331 1.00 73.56 461 SER A CA 1
ATOM 3693 C C . SER A 1 461 ? 25.776 4.720 -29.194 1.00 73.56 461 SER A C 1
ATOM 3695 O O . SER A 1 461 ? 25.344 4.092 -28.234 1.00 73.56 461 SER A O 1
ATOM 3697 N N . THR A 1 462 ? 25.601 6.042 -29.297 1.00 78.00 462 THR A N 1
ATOM 3698 C CA . THR A 1 462 ? 24.950 6.853 -28.257 1.00 78.00 462 THR A CA 1
ATOM 3699 C C . THR A 1 462 ? 23.443 7.023 -28.459 1.00 78.00 462 THR A C 1
ATOM 3701 O O . THR A 1 462 ? 22.945 7.194 -29.570 1.00 78.00 462 THR A O 1
ATOM 3704 N N . ASN A 1 463 ? 22.703 7.054 -27.348 1.00 76.12 463 ASN A N 1
ATOM 3705 C CA . ASN A 1 463 ? 21.277 7.397 -27.289 1.00 76.12 463 ASN A CA 1
ATOM 3706 C C . ASN A 1 463 ? 21.010 8.719 -26.538 1.00 76.12 463 ASN A C 1
ATOM 3708 O O . ASN A 1 463 ? 19.867 9.001 -26.163 1.00 76.12 463 ASN A O 1
ATOM 3712 N N . VAL A 1 464 ? 22.071 9.483 -26.257 1.00 78.19 464 VAL A N 1
ATOM 3713 C CA . VAL A 1 464 ? 22.036 10.700 -25.429 1.00 78.19 464 VAL A CA 1
ATOM 3714 C C . VAL A 1 464 ? 21.706 11.934 -26.275 1.00 78.19 464 VAL A C 1
ATOM 3716 O O . VAL A 1 464 ? 20.982 12.824 -25.826 1.00 78.19 464 VAL A O 1
ATOM 3719 N N . LEU A 1 465 ? 22.192 11.956 -27.519 1.00 84.69 465 LEU A N 1
ATOM 3720 C CA . LEU A 1 465 ? 22.035 13.056 -28.467 1.00 84.69 465 LEU A CA 1
ATOM 3721 C C . LEU A 1 465 ? 20.839 12.849 -29.407 1.00 84.69 465 LEU A C 1
ATOM 3723 O O . LEU A 1 465 ? 20.498 11.731 -29.791 1.00 84.69 465 LEU A O 1
ATOM 3727 N N . ASN A 1 466 ? 20.206 13.952 -29.816 1.00 83.38 466 ASN A N 1
ATOM 3728 C CA . ASN A 1 466 ? 19.130 13.921 -30.805 1.00 83.38 466 ASN A CA 1
ATOM 3729 C C . ASN A 1 466 ? 19.682 13.575 -32.201 1.00 83.38 466 ASN A C 1
ATOM 3731 O O . ASN A 1 466 ? 20.646 14.193 -32.650 1.00 83.38 466 ASN A O 1
ATOM 3735 N N . PHE A 1 467 ? 19.038 12.646 -32.916 1.00 82.06 467 PHE A N 1
ATOM 3736 C CA . PHE A 1 467 ? 19.519 12.182 -34.224 1.00 82.06 467 PHE A CA 1
ATOM 3737 C C . PHE A 1 467 ? 19.647 13.300 -35.274 1.00 82.06 467 PHE A C 1
ATOM 3739 O O . PHE A 1 467 ? 20.599 13.288 -36.045 1.00 82.06 467 PHE A O 1
ATOM 3746 N N . ARG A 1 468 ? 18.742 14.294 -35.278 1.00 86.94 468 ARG A N 1
ATOM 3747 C CA . ARG A 1 468 ? 18.805 15.420 -36.228 1.00 86.94 468 ARG A CA 1
ATOM 3748 C C . ARG A 1 468 ? 20.016 16.300 -35.958 1.00 86.94 468 ARG A C 1
ATOM 3750 O O . ARG A 1 468 ? 20.727 16.663 -36.882 1.00 86.94 468 ARG A O 1
ATOM 3757 N N . PHE A 1 469 ? 20.280 16.567 -34.681 1.00 91.00 469 PHE A N 1
ATOM 3758 C CA . PHE A 1 469 ? 21.451 17.333 -34.274 1.00 91.00 469 PHE A CA 1
ATOM 3759 C C . PHE A 1 469 ? 22.755 16.603 -34.623 1.00 91.00 469 PHE A C 1
ATOM 3761 O O . PHE A 1 469 ? 23.693 17.218 -35.121 1.00 91.00 469 PHE A O 1
ATOM 3768 N N . ILE A 1 470 ? 22.801 15.280 -34.437 1.00 90.31 470 ILE A N 1
ATOM 3769 C CA . ILE A 1 470 ? 23.932 14.462 -34.892 1.00 90.31 470 ILE A CA 1
ATOM 3770 C C . ILE A 1 470 ? 24.152 14.632 -36.406 1.00 90.31 470 ILE A C 1
ATOM 3772 O O . ILE A 1 470 ? 25.295 14.733 -36.850 1.00 90.31 470 ILE A O 1
ATOM 3776 N N . ASP A 1 471 ? 23.087 14.634 -37.207 1.00 89.19 471 ASP A N 1
ATOM 3777 C CA . ASP A 1 471 ? 23.200 14.781 -38.659 1.00 89.19 471 ASP A CA 1
ATOM 3778 C C . ASP A 1 471 ? 23.686 16.178 -39.067 1.00 89.19 471 ASP A C 1
ATOM 3780 O O . ASP A 1 471 ? 24.543 16.279 -39.945 1.00 89.19 471 ASP A O 1
ATOM 3784 N N . ASP A 1 472 ? 23.251 17.233 -38.375 1.00 93.31 472 ASP A N 1
ATOM 3785 C CA . ASP A 1 472 ? 23.769 18.593 -38.574 1.00 93.31 472 ASP A CA 1
ATOM 3786 C C . ASP A 1 472 ? 25.285 18.654 -38.317 1.00 93.31 472 ASP A C 1
ATOM 3788 O O . ASP A 1 472 ? 26.043 19.171 -39.141 1.00 93.31 472 ASP A O 1
ATOM 3792 N N . VAL A 1 473 ? 25.756 18.033 -37.228 1.00 94.56 473 VAL A N 1
ATOM 3793 C CA . VAL A 1 473 ? 27.190 17.939 -36.904 1.00 94.56 473 VAL A CA 1
ATOM 3794 C C . VAL A 1 473 ? 27.948 17.128 -37.961 1.00 94.56 473 VAL A C 1
ATOM 3796 O O . VAL A 1 473 ? 29.020 17.541 -38.402 1.00 94.56 473 VAL A O 1
ATOM 3799 N N . LYS A 1 474 ? 27.403 15.998 -38.434 1.00 92.88 474 LYS A N 1
ATOM 3800 C CA . LYS A 1 474 ? 28.030 15.202 -39.509 1.00 92.88 474 LYS A CA 1
ATOM 3801 C C . LYS A 1 474 ? 28.151 15.987 -40.814 1.00 92.88 474 LYS A C 1
ATOM 3803 O O . LYS A 1 474 ? 29.162 15.843 -41.503 1.00 92.88 474 LYS A O 1
ATOM 3808 N N . ASN A 1 475 ? 27.132 16.770 -41.163 1.00 93.44 475 ASN A N 1
ATOM 3809 C CA . ASN A 1 475 ? 27.130 17.600 -42.364 1.00 93.44 475 ASN A CA 1
ATOM 3810 C C . ASN A 1 475 ? 28.172 18.716 -42.252 1.00 93.44 475 ASN A C 1
ATOM 3812 O O . ASN A 1 475 ? 28.913 18.953 -43.203 1.00 93.44 475 ASN A O 1
ATOM 3816 N N . ALA A 1 476 ? 28.295 19.332 -41.076 1.00 95.44 476 ALA A N 1
ATOM 3817 C CA . ALA A 1 476 ? 29.327 20.324 -40.803 1.00 95.44 476 ALA A CA 1
ATOM 3818 C C . ALA A 1 476 ? 30.747 19.738 -40.884 1.00 95.44 476 ALA A C 1
ATOM 3820 O O . ALA A 1 476 ? 31.619 20.337 -41.510 1.00 95.44 476 ALA A O 1
ATOM 3821 N N . ILE A 1 477 ? 30.962 18.530 -40.346 1.00 95.62 477 ILE A N 1
ATOM 3822 C CA . ILE A 1 477 ? 32.233 17.798 -40.490 1.00 95.62 477 ILE A CA 1
ATOM 3823 C C . ILE A 1 477 ? 32.531 17.510 -41.962 1.00 95.62 477 ILE A C 1
ATOM 3825 O O . ILE A 1 477 ? 33.669 17.647 -42.389 1.00 95.62 477 ILE A O 1
ATOM 3829 N N . ALA A 1 478 ? 31.531 17.105 -42.748 1.00 92.81 478 ALA A N 1
ATOM 3830 C CA . ALA A 1 478 ? 31.725 16.839 -44.171 1.00 92.81 478 ALA A CA 1
ATOM 3831 C C . ALA A 1 478 ? 32.058 18.112 -44.970 1.00 92.81 478 ALA A C 1
ATOM 3833 O O . ALA A 1 478 ? 32.782 18.024 -45.959 1.00 92.81 478 ALA A O 1
ATOM 3834 N N . ALA A 1 479 ? 31.537 19.267 -44.549 1.00 95.00 479 ALA A N 1
ATOM 3835 C CA . ALA A 1 479 ? 31.770 20.550 -45.202 1.00 95.00 479 ALA A CA 1
ATOM 3836 C C . ALA A 1 479 ? 33.165 21.125 -44.904 1.00 95.00 479 ALA A C 1
ATOM 3838 O O . ALA A 1 479 ? 33.838 21.584 -45.824 1.00 95.00 479 ALA A O 1
ATOM 3839 N N . ASP A 1 480 ? 33.604 21.098 -43.642 1.00 95.38 480 ASP A N 1
ATOM 3840 C CA . ASP A 1 480 ? 34.923 21.594 -43.231 1.00 95.38 480 ASP A CA 1
ATOM 3841 C C . ASP A 1 480 ? 35.457 20.805 -42.015 1.00 95.38 480 ASP A C 1
ATOM 3843 O O . ASP A 1 480 ? 35.296 21.227 -40.863 1.00 95.38 480 ASP A O 1
ATOM 3847 N N . PRO A 1 481 ? 36.107 19.647 -42.252 1.00 93.56 481 PRO A N 1
ATOM 3848 C CA . PRO A 1 481 ? 36.612 18.790 -41.181 1.00 93.56 481 PRO A CA 1
ATOM 3849 C C . PRO A 1 481 ? 37.603 19.517 -40.266 1.00 93.56 481 PRO A C 1
ATOM 3851 O O . PRO A 1 481 ? 37.571 19.339 -39.052 1.00 93.56 481 PRO A O 1
ATOM 3854 N N . GLN A 1 482 ? 38.463 20.362 -40.840 1.00 92.69 482 GLN A N 1
ATOM 3855 C CA . GLN A 1 482 ? 39.528 21.055 -40.114 1.00 92.69 482 GLN A CA 1
ATOM 3856 C C . GLN A 1 482 ? 38.978 22.150 -39.201 1.00 92.69 482 GLN A C 1
ATOM 3858 O O . GLN A 1 482 ? 39.478 22.355 -38.094 1.00 92.69 482 GLN A O 1
ATOM 3863 N N . ARG A 1 483 ? 37.924 22.852 -39.631 1.00 95.50 483 ARG A N 1
ATOM 3864 C CA . ARG A 1 483 ? 37.225 23.799 -38.758 1.00 95.50 483 ARG A CA 1
ATOM 3865 C C . ARG A 1 483 ? 36.544 23.094 -37.594 1.00 95.50 483 ARG A C 1
ATOM 3867 O O . ARG A 1 483 ? 36.630 23.607 -36.485 1.00 95.50 483 ARG A O 1
ATOM 3874 N N . ILE A 1 484 ? 35.926 21.932 -37.814 1.00 96.56 484 ILE A N 1
ATOM 3875 C CA . ILE A 1 484 ? 35.302 21.181 -36.718 1.00 96.56 484 ILE A CA 1
ATOM 3876 C C . ILE A 1 484 ? 36.336 20.621 -35.739 1.00 96.56 484 ILE A C 1
ATOM 3878 O O . ILE A 1 484 ? 36.104 20.722 -34.538 1.00 96.56 484 ILE A O 1
ATOM 3882 N N . ILE A 1 485 ? 37.482 20.112 -36.209 1.00 95.38 485 ILE A N 1
ATOM 3883 C CA . ILE A 1 485 ? 38.570 19.673 -35.316 1.00 95.38 485 ILE A CA 1
ATOM 3884 C C . ILE A 1 485 ? 38.983 20.809 -34.380 1.00 95.38 485 ILE A C 1
ATOM 3886 O O . ILE A 1 485 ? 38.987 20.615 -33.172 1.00 95.38 485 ILE A O 1
ATOM 3890 N N . ARG A 1 486 ? 39.224 22.018 -34.911 1.00 94.94 486 ARG A N 1
ATOM 3891 C CA . ARG A 1 486 ? 39.595 23.180 -34.082 1.00 94.94 486 ARG A CA 1
ATOM 3892 C C . ARG A 1 486 ? 38.557 23.510 -33.008 1.00 94.94 486 ARG A C 1
ATOM 3894 O O . ARG A 1 486 ? 38.935 23.893 -31.906 1.00 94.94 486 ARG A O 1
ATOM 3901 N N . ILE A 1 487 ? 37.271 23.359 -33.330 1.00 97.19 487 ILE A N 1
ATOM 3902 C CA . ILE A 1 487 ? 36.171 23.573 -32.380 1.00 97.19 487 ILE A CA 1
ATOM 3903 C C . ILE A 1 487 ? 36.162 22.463 -31.323 1.00 97.19 487 ILE A C 1
ATOM 3905 O O . ILE A 1 487 ? 36.023 22.743 -30.138 1.00 97.19 487 ILE A O 1
ATOM 3909 N N . PHE A 1 488 ? 36.334 21.199 -31.720 1.00 97.31 488 PHE A N 1
ATOM 3910 C CA . PHE A 1 488 ? 36.361 20.067 -30.787 1.00 97.31 488 PHE A CA 1
ATOM 3911 C C . PHE A 1 488 ? 37.588 20.104 -29.870 1.00 97.31 488 PHE A C 1
ATOM 3913 O O . PHE A 1 488 ? 37.460 19.822 -28.680 1.00 97.31 488 PHE A O 1
ATOM 3920 N N . ASP A 1 489 ? 38.745 20.530 -30.381 1.00 95.19 489 ASP A N 1
ATOM 3921 C CA . ASP A 1 489 ? 39.981 20.690 -29.612 1.00 95.19 489 ASP A CA 1
ATOM 3922 C C . ASP A 1 489 ? 39.843 21.698 -28.469 1.00 95.19 489 ASP A C 1
ATOM 3924 O O . ASP A 1 489 ? 40.531 21.551 -27.460 1.00 95.19 489 ASP A O 1
ATOM 3928 N N . ARG A 1 490 ? 38.905 22.657 -28.550 1.00 94.19 490 ARG A N 1
ATOM 3929 C CA . ARG A 1 490 ? 38.566 23.523 -27.406 1.00 94.19 490 ARG A CA 1
ATOM 3930 C C . ARG A 1 490 ? 38.205 22.728 -26.165 1.00 94.19 490 ARG A C 1
ATOM 3932 O O . ARG A 1 490 ? 38.549 23.150 -25.074 1.00 94.19 490 ARG A O 1
ATOM 3939 N N . VAL A 1 491 ? 37.526 21.600 -26.350 1.00 96.88 491 VAL A N 1
ATOM 3940 C CA . VAL A 1 491 ? 37.058 20.733 -25.270 1.00 96.88 491 VAL A CA 1
ATOM 3941 C C . VAL A 1 491 ? 38.032 19.578 -25.045 1.00 96.88 491 VAL A C 1
ATOM 3943 O O . VAL A 1 491 ? 38.366 19.262 -23.909 1.00 96.88 491 VAL A O 1
ATOM 3946 N N . TRP A 1 492 ? 38.526 18.955 -26.117 1.00 95.38 492 TRP A N 1
ATOM 3947 C CA . TRP A 1 492 ? 39.416 17.795 -26.029 1.00 95.38 492 TRP A CA 1
ATOM 3948 C C . TRP A 1 492 ? 40.796 18.097 -25.447 1.00 95.38 492 TRP A C 1
ATOM 3950 O O . TRP A 1 492 ? 41.385 17.206 -24.835 1.00 95.38 492 TRP A O 1
ATOM 3960 N N . VAL A 1 493 ? 41.326 19.304 -25.668 1.00 92.31 493 VAL A N 1
ATOM 3961 C CA . VAL A 1 493 ? 42.647 19.699 -25.158 1.00 92.31 493 VAL A CA 1
ATOM 3962 C C . VAL A 1 493 ? 42.547 20.225 -23.735 1.00 92.31 493 VAL A C 1
ATOM 3964 O O . VAL A 1 493 ? 43.388 19.886 -22.908 1.00 92.31 493 VAL A O 1
ATOM 3967 N N . SER A 1 494 ? 41.545 21.056 -23.440 1.00 91.56 494 SER A N 1
ATOM 3968 C CA . SER A 1 494 ? 41.413 21.639 -22.106 1.00 91.56 494 SER A CA 1
ATOM 3969 C C . SER A 1 494 ? 40.851 20.653 -21.088 1.00 91.56 494 SER A C 1
ATOM 3971 O O . SER A 1 494 ? 41.269 20.672 -19.935 1.00 91.56 494 SER A O 1
ATOM 3973 N N . GLY A 1 495 ? 39.919 19.792 -21.507 1.00 92.00 495 GLY A N 1
ATOM 3974 C CA . GLY A 1 495 ? 39.282 18.799 -20.649 1.00 92.00 495 GLY A CA 1
ATOM 3975 C C . GLY A 1 495 ? 38.391 19.378 -19.551 1.00 92.00 495 GLY A C 1
ATOM 3976 O O . GLY A 1 495 ? 37.992 18.628 -18.666 1.00 92.00 495 GLY A O 1
ATOM 3977 N N . ILE A 1 496 ? 38.078 20.680 -19.577 1.00 93.75 496 ILE A N 1
ATOM 3978 C CA . ILE A 1 496 ? 37.332 21.343 -18.500 1.00 93.75 496 ILE A CA 1
ATOM 3979 C C . ILE A 1 496 ? 35.962 21.865 -18.961 1.00 93.75 496 ILE A C 1
ATOM 3981 O O . ILE A 1 496 ? 35.840 22.417 -20.057 1.00 93.75 496 ILE A O 1
ATOM 3985 N N . PRO A 1 497 ? 34.922 21.794 -18.105 1.00 95.56 497 PRO A N 1
ATOM 3986 C CA . PRO A 1 497 ? 33.598 22.357 -18.384 1.00 95.56 497 PRO A CA 1
ATOM 3987 C C . PRO A 1 497 ? 33.571 23.841 -18.764 1.00 95.56 497 PRO A C 1
ATOM 3989 O O . PRO A 1 497 ? 32.653 24.273 -19.455 1.00 95.56 497 PRO A O 1
ATOM 3992 N N . ALA A 1 498 ? 34.545 24.631 -18.301 1.00 95.75 498 ALA A N 1
ATOM 3993 C CA . ALA A 1 498 ? 34.559 26.083 -18.476 1.00 95.75 498 ALA A CA 1
ATOM 3994 C C . ALA A 1 498 ? 34.579 26.522 -19.952 1.00 95.75 498 ALA A C 1
ATOM 3996 O O . ALA A 1 498 ? 34.037 27.578 -20.278 1.00 95.75 498 ALA A O 1
ATOM 3997 N N . ASP A 1 499 ? 35.134 25.697 -20.843 1.00 96.19 499 ASP A N 1
ATOM 3998 C CA . ASP A 1 499 ? 35.266 26.017 -22.267 1.00 96.19 499 ASP A CA 1
ATOM 3999 C C . ASP A 1 499 ? 34.006 25.719 -23.092 1.00 96.19 499 ASP A C 1
ATOM 4001 O O . ASP A 1 499 ? 33.969 26.006 -24.292 1.00 96.19 499 ASP A O 1
ATOM 4005 N N . LEU A 1 500 ? 32.949 25.181 -22.470 1.00 97.50 500 LEU A N 1
ATOM 4006 C CA . LEU A 1 500 ? 31.720 24.812 -23.172 1.00 97.50 500 LEU A CA 1
ATOM 4007 C C . LEU A 1 500 ? 30.973 26.012 -23.768 1.00 97.50 500 LEU A C 1
ATOM 4009 O O . LEU A 1 500 ? 30.307 25.854 -24.790 1.00 97.50 500 LEU A O 1
ATOM 4013 N N . ASP A 1 501 ? 31.100 27.201 -23.184 1.00 97.31 501 ASP A N 1
ATOM 4014 C CA . ASP A 1 501 ? 30.483 28.421 -23.718 1.00 97.31 501 ASP A CA 1
ATOM 4015 C C . ASP A 1 501 ? 31.176 28.896 -24.999 1.00 97.31 501 ASP A C 1
ATOM 4017 O O . ASP A 1 501 ? 30.512 29.141 -26.008 1.00 97.31 501 ASP A O 1
ATOM 4021 N N . THR A 1 502 ? 32.511 28.914 -25.007 1.00 96.75 502 THR A N 1
ATOM 4022 C CA . THR A 1 502 ? 33.297 29.204 -26.217 1.00 96.75 502 THR A CA 1
ATOM 4023 C C . THR A 1 502 ? 33.030 28.156 -27.296 1.00 96.75 502 THR A C 1
ATOM 4025 O O . THR A 1 502 ? 32.777 28.495 -28.451 1.00 96.75 502 THR A O 1
ATOM 4028 N N . PHE A 1 503 ? 33.020 26.876 -26.915 1.00 97.81 503 PHE A N 1
ATOM 4029 C CA . PHE A 1 503 ? 32.668 25.772 -27.805 1.00 97.81 503 PHE A CA 1
ATOM 4030 C C . PHE A 1 503 ? 31.269 25.943 -28.411 1.00 97.81 503 PHE A C 1
ATOM 4032 O O . PHE A 1 503 ? 31.088 25.757 -29.614 1.00 97.81 503 PHE A O 1
ATOM 4039 N N . GLN A 1 504 ? 30.275 26.314 -27.599 1.00 96.88 504 GLN A N 1
ATOM 4040 C CA . GLN A 1 504 ? 28.912 26.559 -28.059 1.00 96.88 504 GLN A CA 1
ATOM 4041 C C . GLN A 1 504 ? 28.872 27.657 -29.122 1.00 96.88 504 GLN A C 1
ATOM 4043 O O . GLN A 1 504 ? 28.191 27.490 -30.135 1.00 96.88 504 GLN A O 1
ATOM 4048 N N . ASP A 1 505 ? 29.550 28.777 -28.887 1.00 96.69 505 ASP A N 1
ATOM 4049 C CA . ASP A 1 505 ? 29.511 29.915 -29.801 1.00 96.69 505 ASP A CA 1
ATOM 4050 C C . ASP A 1 505 ? 30.222 29.591 -31.124 1.00 96.69 505 ASP A C 1
ATOM 4052 O O . ASP A 1 505 ? 29.633 29.777 -32.191 1.00 96.69 505 ASP A O 1
ATOM 4056 N N . GLU A 1 506 ? 31.410 28.976 -31.079 1.00 96.88 506 GLU A N 1
ATOM 4057 C CA . GLU A 1 506 ? 32.120 28.551 -32.294 1.00 96.88 506 GLU A CA 1
ATOM 4058 C C . GLU A 1 506 ? 31.340 27.474 -33.079 1.00 96.88 506 GLU A C 1
ATOM 4060 O O . GLU A 1 506 ? 31.319 27.479 -34.314 1.00 96.88 506 GLU A O 1
ATOM 4065 N N . LEU A 1 507 ? 30.656 26.555 -32.387 1.00 96.50 507 LEU A N 1
ATOM 4066 C CA . LEU A 1 507 ? 29.821 25.538 -33.027 1.00 96.50 507 LEU A CA 1
ATOM 4067 C C . LEU A 1 507 ? 28.553 26.149 -33.646 1.00 96.50 507 LEU A C 1
ATOM 4069 O O . LEU A 1 507 ? 28.126 25.730 -34.728 1.00 96.50 507 LEU A O 1
ATOM 4073 N N . ARG A 1 508 ? 27.956 27.159 -32.999 1.00 96.56 508 ARG A N 1
ATOM 4074 C CA . ARG A 1 508 ? 26.799 27.898 -33.528 1.00 96.56 508 ARG A CA 1
ATOM 4075 C C . ARG A 1 508 ? 27.144 28.589 -34.844 1.00 96.56 508 ARG A C 1
ATOM 4077 O O . ARG A 1 508 ? 26.317 28.565 -35.752 1.00 96.56 508 ARG A O 1
ATOM 4084 N N . ASP A 1 509 ? 28.356 29.114 -34.988 1.00 95.56 509 ASP A N 1
ATOM 4085 C CA . ASP A 1 509 ? 28.805 29.756 -36.229 1.00 95.56 509 ASP A CA 1
ATOM 4086 C C . ASP A 1 509 ? 28.846 28.805 -37.433 1.00 95.56 509 ASP A C 1
ATOM 4088 O O . ASP A 1 509 ? 28.764 29.252 -38.580 1.00 95.56 509 ASP A O 1
ATOM 4092 N N . VAL A 1 510 ? 28.984 27.496 -37.198 1.00 95.12 510 VAL A N 1
ATOM 4093 C CA . VAL A 1 510 ? 28.997 26.485 -38.266 1.00 95.12 510 VAL A CA 1
ATOM 4094 C C . VAL A 1 510 ? 27.611 25.886 -38.499 1.00 95.12 510 VAL A C 1
ATOM 4096 O O . VAL A 1 510 ? 27.231 25.645 -39.642 1.00 95.12 510 VAL A O 1
ATOM 4099 N N . LEU A 1 511 ? 26.842 25.651 -37.433 1.00 93.81 511 LEU A N 1
ATOM 4100 C CA . LEU A 1 511 ? 25.536 24.982 -37.515 1.00 93.81 511 LEU A CA 1
ATOM 4101 C C . LEU A 1 511 ? 24.357 25.947 -37.721 1.00 93.81 511 LEU A C 1
ATOM 4103 O O . LEU A 1 511 ? 23.262 25.533 -38.105 1.00 93.81 511 LEU A O 1
ATOM 4107 N N . GLY A 1 512 ? 24.543 27.235 -37.435 1.00 91.25 512 GLY A N 1
ATOM 4108 C CA . GLY A 1 512 ? 23.489 28.244 -37.406 1.00 91.25 512 GLY A CA 1
ATOM 4109 C C . GLY A 1 512 ? 22.549 28.064 -36.210 1.00 91.25 512 GLY A C 1
ATOM 4110 O O . GLY A 1 512 ? 22.646 28.777 -35.213 1.00 91.25 512 GLY A O 1
ATOM 4111 N N . LYS A 1 513 ? 21.609 27.115 -36.290 1.00 88.19 513 LYS A N 1
ATOM 4112 C CA . LYS A 1 513 ? 20.646 26.855 -35.206 1.00 88.19 513 LYS A CA 1
ATOM 4113 C C . LYS A 1 513 ? 21.224 25.864 -34.198 1.00 88.19 513 LYS A C 1
ATOM 4115 O O . LYS A 1 513 ? 21.213 24.661 -34.433 1.00 88.19 513 LYS A O 1
ATOM 4120 N N . LEU A 1 514 ? 21.648 26.367 -33.040 1.00 92.94 514 LEU A N 1
ATOM 4121 C CA . LEU A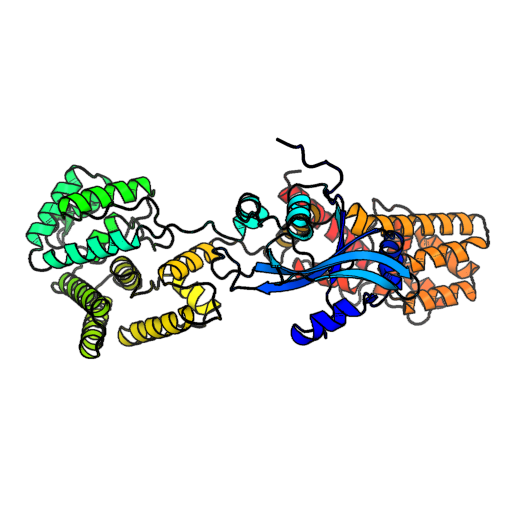 1 514 ? 22.166 25.555 -31.937 1.00 92.94 514 LEU A CA 1
ATOM 4122 C C . LEU A 1 514 ? 21.583 26.013 -30.597 1.00 92.94 514 LEU A C 1
ATOM 4124 O O . LEU A 1 514 ? 21.735 27.173 -30.212 1.00 92.94 514 LEU A O 1
ATOM 4128 N N . THR A 1 515 ? 20.937 25.094 -29.877 1.00 92.44 515 THR A N 1
ATOM 4129 C CA . THR A 1 515 ? 20.481 25.331 -28.500 1.00 92.44 515 THR A CA 1
ATOM 4130 C C . THR A 1 515 ? 21.617 25.079 -27.512 1.00 92.44 515 THR A C 1
ATOM 4132 O O . THR A 1 515 ? 22.457 24.207 -27.748 1.00 92.44 515 THR A O 1
ATOM 4135 N N . ALA A 1 516 ? 21.601 25.779 -26.374 1.00 93.00 516 ALA A N 1
ATOM 4136 C CA . ALA A 1 516 ? 22.568 25.548 -25.300 1.00 93.00 516 ALA A CA 1
ATOM 4137 C C . ALA A 1 516 ? 22.559 24.085 -24.834 1.00 93.00 516 ALA A C 1
ATOM 4139 O O . ALA A 1 516 ? 23.607 23.471 -24.719 1.00 93.00 516 ALA A O 1
ATOM 4140 N N . GLY A 1 517 ? 21.377 23.472 -24.698 1.00 92.56 517 GLY A N 1
ATOM 4141 C CA . GLY A 1 517 ? 21.267 22.062 -24.315 1.00 92.56 517 GLY A CA 1
ATOM 4142 C C . GLY A 1 517 ? 21.919 21.079 -25.300 1.00 92.56 517 GLY A C 1
ATOM 4143 O O . GLY A 1 517 ? 22.522 20.102 -24.862 1.00 92.56 517 GLY A O 1
ATOM 4144 N N . ASN A 1 518 ? 21.835 21.320 -26.615 1.00 93.06 518 ASN A N 1
ATOM 4145 C CA . ASN A 1 518 ? 22.518 20.475 -27.605 1.00 93.06 518 ASN A CA 1
ATOM 4146 C C . ASN A 1 518 ? 24.037 20.677 -27.564 1.00 93.06 518 ASN A C 1
ATOM 4148 O O . ASN A 1 518 ? 24.779 19.699 -27.661 1.00 93.06 518 ASN A O 1
ATOM 4152 N N . ALA A 1 519 ? 24.492 21.921 -27.382 1.00 95.38 519 ALA A N 1
ATOM 4153 C CA . ALA A 1 519 ? 25.907 22.222 -27.199 1.00 95.38 519 ALA A CA 1
ATOM 4154 C C . ALA A 1 519 ? 26.458 21.540 -25.938 1.00 95.38 519 ALA A C 1
ATOM 4156 O O . ALA A 1 519 ? 27.454 20.830 -26.027 1.00 95.38 519 ALA A O 1
ATOM 4157 N N . THR A 1 520 ? 25.757 21.646 -24.803 1.00 96.44 520 THR A N 1
ATOM 4158 C CA . THR A 1 520 ? 26.101 20.941 -23.562 1.00 96.44 520 THR A CA 1
ATOM 4159 C C . THR A 1 520 ? 26.159 19.431 -23.770 1.00 96.44 520 THR A C 1
ATOM 4161 O O . THR A 1 520 ? 27.107 18.792 -23.333 1.00 96.44 520 THR A O 1
ATOM 4164 N N . ALA A 1 521 ? 25.175 18.844 -24.457 1.00 94.75 521 ALA A N 1
ATOM 4165 C CA . ALA A 1 521 ? 25.123 17.400 -24.662 1.00 94.75 521 ALA A CA 1
ATOM 4166 C C . ALA A 1 521 ? 26.296 16.877 -25.507 1.00 94.75 521 ALA A C 1
ATOM 4168 O O . ALA A 1 521 ? 26.856 15.830 -25.184 1.00 94.75 521 ALA A O 1
ATOM 4169 N N . LEU A 1 522 ? 26.682 17.587 -26.577 1.00 95.81 522 LEU A N 1
ATOM 4170 C CA . LEU A 1 522 ? 27.852 17.208 -27.378 1.00 95.81 522 LEU A CA 1
ATOM 4171 C C . LEU A 1 522 ? 29.149 17.469 -26.611 1.00 95.81 522 LEU A C 1
ATOM 4173 O O . LEU A 1 522 ? 30.007 16.595 -26.569 1.00 95.81 522 LEU A O 1
ATOM 4177 N N . GLY A 1 523 ? 29.261 18.628 -25.963 1.00 96.94 523 GLY A N 1
ATOM 4178 C CA . GLY A 1 523 ? 30.407 18.981 -25.132 1.00 96.94 523 GLY A CA 1
ATOM 4179 C C . GLY A 1 523 ? 30.668 17.958 -24.027 1.00 96.94 523 GLY A C 1
ATOM 4180 O O . GLY A 1 523 ? 31.796 17.509 -23.877 1.00 96.94 523 GLY A O 1
ATOM 4181 N N . ALA A 1 524 ? 29.622 17.488 -23.343 1.00 96.69 524 ALA A N 1
ATOM 4182 C CA . ALA A 1 524 ? 29.713 16.423 -22.346 1.00 96.69 524 ALA A CA 1
ATOM 4183 C C . ALA A 1 524 ? 30.291 15.118 -22.924 1.00 96.69 524 ALA A C 1
ATOM 4185 O O . ALA A 1 524 ? 31.140 14.494 -22.300 1.00 96.69 524 ALA A O 1
ATOM 4186 N N . GLN A 1 525 ? 29.887 14.716 -24.136 1.00 95.38 525 GLN A N 1
ATOM 4187 C CA . GLN A 1 525 ? 30.449 13.529 -24.800 1.00 95.38 525 GLN A CA 1
ATOM 4188 C C . GLN A 1 525 ? 31.938 13.708 -25.137 1.00 95.38 525 GLN A C 1
ATOM 4190 O O . GLN A 1 525 ? 32.715 12.762 -25.021 1.00 95.38 525 GLN A O 1
ATOM 4195 N N . LEU A 1 526 ? 32.344 14.915 -25.544 1.00 96.62 526 LEU A N 1
ATOM 4196 C CA . LEU A 1 526 ? 33.751 15.231 -25.802 1.00 96.62 526 LEU A CA 1
ATOM 4197 C C . LEU A 1 526 ? 34.571 15.251 -24.502 1.00 96.62 526 LEU A C 1
ATOM 4199 O O . LEU A 1 526 ? 35.680 14.727 -24.500 1.00 96.62 526 LEU A O 1
ATOM 4203 N N . LEU A 1 527 ? 34.022 15.779 -23.404 1.00 97.25 527 LEU A N 1
ATOM 4204 C CA . LEU A 1 527 ? 34.654 15.760 -22.080 1.00 97.25 527 LEU A CA 1
ATOM 4205 C C . LEU A 1 527 ? 34.809 14.331 -21.539 1.00 97.25 527 LEU A C 1
ATOM 4207 O O . LEU A 1 527 ? 35.887 13.977 -21.079 1.00 97.25 527 LEU A O 1
ATOM 4211 N N . MET A 1 528 ? 33.798 13.470 -21.697 1.00 95.38 528 MET A N 1
ATOM 4212 C CA . MET A 1 528 ? 33.912 12.042 -21.359 1.00 95.38 528 MET A CA 1
ATOM 4213 C C . MET A 1 528 ? 35.027 11.331 -22.143 1.00 95.38 528 MET A C 1
ATOM 4215 O O . MET A 1 528 ? 35.647 10.399 -21.645 1.00 95.38 528 MET A O 1
ATOM 4219 N N . ALA A 1 529 ? 35.313 11.754 -23.377 1.00 95.25 529 ALA A N 1
ATOM 4220 C CA . ALA A 1 529 ? 36.437 11.203 -24.135 1.00 95.25 529 ALA A CA 1
ATOM 4221 C C . ALA A 1 529 ? 37.801 11.581 -23.527 1.00 95.25 529 ALA A C 1
ATOM 4223 O O . ALA A 1 529 ? 38.782 10.857 -23.722 1.00 95.25 529 ALA A O 1
ATOM 4224 N N . VAL A 1 530 ? 37.867 12.708 -22.808 1.00 95.56 530 VAL A N 1
ATOM 4225 C CA . VAL A 1 530 ? 39.052 13.135 -22.056 1.00 95.56 530 VAL A CA 1
ATOM 4226 C C . VAL A 1 530 ? 39.171 12.326 -20.769 1.00 95.56 530 VAL A C 1
ATOM 4228 O O . VAL A 1 530 ? 40.200 11.687 -20.568 1.00 95.56 530 VAL A O 1
ATOM 4231 N N . ASP A 1 531 ? 38.111 12.312 -19.963 1.00 93.81 531 ASP A N 1
ATOM 4232 C CA . ASP A 1 531 ? 38.037 11.594 -18.691 1.00 93.81 531 ASP A CA 1
ATOM 4233 C C . ASP A 1 531 ? 36.582 11.193 -18.415 1.00 93.81 531 ASP A C 1
ATOM 4235 O O . ASP A 1 531 ? 35.733 12.054 -18.184 1.00 93.81 531 ASP A O 1
ATOM 4239 N N . ASP A 1 532 ? 36.279 9.898 -18.482 1.00 89.75 532 ASP A N 1
ATOM 4240 C CA . ASP A 1 532 ? 34.948 9.333 -18.251 1.00 89.75 532 ASP A CA 1
ATOM 4241 C C . ASP A 1 532 ? 34.673 8.983 -16.779 1.00 89.75 532 ASP A C 1
ATOM 4243 O O . ASP A 1 532 ? 33.561 8.554 -16.468 1.00 89.75 532 ASP A O 1
ATOM 4247 N N . ALA A 1 533 ? 35.643 9.186 -15.881 1.00 87.88 533 ALA A N 1
ATOM 4248 C CA . ALA A 1 533 ? 35.445 9.101 -14.436 1.00 87.88 533 ALA A CA 1
ATOM 4249 C C . ALA A 1 533 ? 34.978 10.446 -13.856 1.00 87.88 533 ALA A C 1
ATOM 4251 O O . ALA A 1 533 ? 34.086 10.472 -13.012 1.00 87.88 533 ALA A O 1
ATOM 4252 N N . GLU A 1 534 ? 35.524 11.556 -14.360 1.00 90.06 534 GLU A N 1
ATOM 4253 C CA . GLU A 1 534 ? 35.201 12.919 -13.899 1.00 90.06 534 GLU A CA 1
ATOM 4254 C C . GLU A 1 534 ? 34.051 13.580 -14.688 1.00 90.06 534 GLU A C 1
ATOM 4256 O O . GLU A 1 534 ? 33.601 14.679 -14.361 1.00 90.06 534 GLU A O 1
ATOM 4261 N N . ASN A 1 535 ? 33.557 12.939 -15.755 1.00 94.44 535 ASN A N 1
ATOM 4262 C CA . ASN A 1 535 ? 32.505 13.489 -16.613 1.00 94.44 535 ASN A CA 1
ATOM 4263 C C . ASN A 1 535 ? 31.344 12.524 -16.832 1.00 94.44 535 ASN A C 1
ATOM 4265 O O . ASN A 1 535 ? 31.506 11.310 -16.915 1.00 94.44 535 ASN A O 1
ATOM 4269 N N . ALA A 1 536 ? 30.154 13.095 -17.024 1.00 93.31 536 ALA A N 1
ATOM 4270 C CA . ALA A 1 536 ? 28.913 12.349 -17.152 1.00 93.31 536 ALA A CA 1
ATOM 4271 C C . ALA A 1 536 ? 28.134 12.733 -18.422 1.00 93.31 536 ALA A C 1
ATOM 4273 O O . ALA A 1 536 ? 28.168 13.880 -18.873 1.00 93.31 536 ALA A O 1
ATOM 4274 N N . PRO A 1 537 ? 27.358 11.803 -19.007 1.00 92.88 537 PRO A N 1
ATOM 4275 C CA . PRO A 1 537 ? 26.528 12.099 -20.167 1.00 92.88 537 PRO A CA 1
ATOM 4276 C C . PRO A 1 537 ? 25.423 13.105 -19.814 1.00 92.88 537 PRO A C 1
ATOM 4278 O O . PRO A 1 537 ? 24.685 12.921 -18.849 1.00 92.88 537 PRO A O 1
ATOM 4281 N N . TYR A 1 538 ? 25.233 14.120 -20.658 1.00 93.69 538 TYR A N 1
ATOM 4282 C CA . TYR A 1 538 ? 24.198 15.140 -20.469 1.00 93.69 538 TYR A CA 1
ATOM 4283 C C . TYR A 1 538 ? 23.045 14.983 -21.467 1.00 93.69 538 TYR A C 1
ATOM 4285 O O . TYR A 1 538 ? 23.261 14.923 -22.677 1.00 93.69 538 TYR A O 1
ATOM 4293 N N . SER A 1 539 ? 21.800 14.985 -20.978 1.00 91.38 539 SER A N 1
ATOM 4294 C CA . SER A 1 539 ? 20.601 15.048 -21.821 1.00 91.38 539 SER A CA 1
ATOM 4295 C C . SER A 1 539 ? 19.646 16.120 -21.296 1.00 91.38 539 SER A C 1
ATOM 4297 O O . SER A 1 539 ? 19.098 15.930 -20.210 1.00 91.38 539 SER A O 1
ATOM 4299 N N . PRO A 1 540 ? 19.343 17.186 -22.068 1.00 88.88 540 PRO A N 1
ATOM 4300 C CA . PRO A 1 540 ? 18.559 18.322 -21.576 1.00 88.88 540 PRO A CA 1
ATOM 4301 C C . PRO A 1 540 ? 17.245 17.907 -20.901 1.00 88.88 540 PRO A C 1
ATOM 4303 O O . PRO A 1 540 ? 16.945 18.316 -19.786 1.00 88.88 540 PRO A O 1
ATOM 4306 N N . SER A 1 541 ? 16.483 17.029 -21.561 1.00 88.62 541 SER A N 1
ATOM 4307 C CA . SER A 1 541 ? 15.178 16.573 -21.067 1.00 88.62 541 SER A CA 1
ATOM 4308 C C . SER A 1 541 ? 15.261 15.692 -19.818 1.00 88.62 541 SER A C 1
ATOM 4310 O O . SER A 1 541 ? 14.409 15.802 -18.939 1.00 88.62 541 SER A O 1
ATOM 4312 N N . ARG A 1 542 ? 16.272 14.815 -19.726 1.00 89.81 542 ARG A N 1
ATOM 4313 C CA . ARG A 1 542 ? 16.414 13.894 -18.589 1.00 89.81 542 ARG A CA 1
ATOM 4314 C C . ARG A 1 542 ? 16.953 14.633 -17.373 1.00 89.81 542 ARG A C 1
ATOM 4316 O O . ARG A 1 542 ? 16.379 14.498 -16.302 1.00 89.81 542 ARG A O 1
ATOM 4323 N N . THR A 1 543 ? 17.968 15.473 -17.564 1.00 91.81 543 THR A N 1
ATOM 4324 C CA . THR A 1 543 ? 18.555 16.289 -16.498 1.00 91.81 543 THR A CA 1
ATOM 4325 C C . THR A 1 543 ? 17.532 17.277 -15.930 1.00 91.81 543 THR A C 1
ATOM 4327 O O . THR A 1 543 ? 17.385 17.366 -14.718 1.00 91.81 543 THR A O 1
ATOM 4330 N N . ALA A 1 544 ? 16.720 17.931 -16.775 1.00 91.12 544 ALA A N 1
ATOM 4331 C CA . ALA A 1 544 ? 15.610 18.766 -16.300 1.00 91.12 544 ALA A CA 1
ATOM 4332 C C . ALA A 1 544 ? 14.601 17.979 -15.445 1.00 91.12 544 ALA A C 1
ATOM 4334 O O . ALA A 1 544 ? 14.087 18.485 -14.448 1.00 91.12 544 ALA A O 1
ATOM 4335 N N . ARG A 1 545 ? 14.328 16.720 -15.812 1.00 90.62 545 ARG A N 1
ATOM 4336 C CA . ARG A 1 545 ? 13.437 15.856 -15.036 1.00 90.62 545 ARG A CA 1
ATOM 4337 C C . ARG A 1 545 ? 14.044 15.447 -13.694 1.00 90.62 545 ARG A C 1
ATOM 4339 O O . ARG A 1 545 ? 13.285 15.299 -12.745 1.00 90.62 545 ARG A O 1
ATOM 4346 N N . TRP A 1 546 ? 15.364 15.286 -13.604 1.00 92.88 546 TRP A N 1
ATOM 4347 C CA . TRP A 1 546 ? 16.046 15.002 -12.337 1.00 92.88 546 TRP A CA 1
ATOM 4348 C C . TRP A 1 546 ? 15.830 16.128 -11.331 1.00 92.88 546 TRP A C 1
ATOM 4350 O O . TRP A 1 546 ? 15.305 15.858 -10.259 1.00 92.88 546 TRP A O 1
ATOM 4360 N N . TYR A 1 547 ? 16.077 17.380 -11.727 1.00 93.25 547 TYR A N 1
ATOM 4361 C CA . TYR A 1 547 ? 15.833 18.547 -10.870 1.00 93.25 547 TYR A CA 1
ATOM 4362 C C . TYR A 1 547 ? 14.385 18.623 -10.367 1.00 93.25 547 TYR A C 1
ATOM 4364 O O . TYR A 1 547 ? 14.142 18.846 -9.186 1.00 93.25 547 TYR A O 1
ATOM 4372 N N . GLN A 1 548 ? 13.410 18.360 -11.247 1.00 89.75 548 GLN A N 1
ATOM 4373 C CA . GLN A 1 548 ? 11.992 18.333 -10.869 1.00 89.75 548 GLN A CA 1
ATOM 4374 C C . GLN A 1 548 ? 11.652 17.233 -9.858 1.00 89.75 548 GLN A C 1
ATOM 4376 O O . GLN A 1 548 ? 10.787 17.436 -9.012 1.00 89.75 548 GLN A O 1
ATOM 4381 N N . LEU A 1 549 ? 12.260 16.052 -9.993 1.00 87.00 549 LEU A N 1
ATOM 4382 C CA . LEU A 1 549 ? 11.975 14.903 -9.132 1.00 87.00 549 LEU A CA 1
ATOM 4383 C C . LEU A 1 549 ? 12.686 14.991 -7.783 1.00 87.00 549 LEU A C 1
ATOM 4385 O O . LEU A 1 549 ? 12.182 14.431 -6.819 1.00 87.00 549 LEU A O 1
ATOM 4389 N N . SER A 1 550 ? 13.827 15.676 -7.725 1.00 90.75 550 SER A N 1
ATOM 4390 C CA . SER A 1 550 ? 14.630 15.827 -6.512 1.00 90.75 550 SER A CA 1
ATOM 4391 C C . SER A 1 550 ? 14.411 17.160 -5.791 1.00 90.75 550 SER A C 1
ATOM 4393 O O . SER A 1 550 ? 15.140 17.459 -4.847 1.00 90.75 550 SER A O 1
ATOM 4395 N N . GLY A 1 551 ? 13.529 18.025 -6.302 1.00 89.00 551 GLY A N 1
ATOM 4396 C CA . GLY A 1 551 ? 13.336 19.387 -5.794 1.00 89.00 551 GLY A CA 1
ATOM 4397 C C . GLY A 1 551 ? 14.575 20.290 -5.891 1.00 89.00 551 GLY A C 1
ATOM 4398 O O . GLY A 1 551 ? 14.602 21.346 -5.264 1.00 89.00 551 GLY A O 1
ATOM 4399 N N . ALA A 1 552 ? 15.603 19.889 -6.645 1.00 89.50 552 ALA A N 1
ATOM 4400 C CA . ALA A 1 552 ? 16.840 20.651 -6.769 1.00 89.50 552 ALA A CA 1
ATOM 4401 C C . ALA A 1 552 ? 16.657 21.816 -7.750 1.00 89.50 552 ALA A C 1
ATOM 4403 O O . ALA A 1 552 ? 15.939 21.702 -8.746 1.00 89.50 552 ALA A O 1
ATOM 4404 N N . GLU A 1 553 ? 17.331 22.933 -7.486 1.00 89.00 553 GLU A N 1
ATOM 4405 C CA . GLU A 1 553 ? 17.297 24.087 -8.378 1.00 89.00 553 GLU A CA 1
ATOM 4406 C C . GLU A 1 553 ? 18.109 23.784 -9.645 1.00 89.00 553 GLU A C 1
ATOM 4408 O O . GLU A 1 553 ? 19.322 23.573 -9.607 1.00 89.00 553 GLU A O 1
ATOM 4413 N N . GLY A 1 554 ? 17.409 23.697 -10.776 1.00 87.12 554 GLY A N 1
ATOM 4414 C CA . GLY A 1 554 ? 18.024 23.517 -12.085 1.00 87.12 554 GLY A CA 1
ATOM 4415 C C . GLY A 1 554 ? 18.438 24.852 -12.716 1.00 87.12 554 GLY A C 1
ATOM 4416 O O . GLY A 1 554 ? 17.921 25.903 -12.340 1.00 87.12 554 GLY A O 1
ATOM 4417 N N . PRO A 1 555 ? 19.325 24.831 -13.724 1.00 90.25 555 PRO A N 1
ATOM 4418 C CA . PRO A 1 555 ? 19.698 26.029 -14.469 1.00 90.25 555 PRO A CA 1
ATOM 4419 C C . PRO A 1 555 ? 18.501 26.586 -15.259 1.00 90.25 555 PRO A C 1
ATOM 4421 O O . PRO A 1 555 ? 17.717 25.820 -15.825 1.00 90.25 555 PRO A O 1
ATOM 4424 N N . GLU A 1 556 ? 18.395 27.915 -15.364 1.00 88.50 556 GLU A N 1
ATOM 4425 C CA . GLU A 1 556 ? 17.371 28.584 -16.181 1.00 88.50 556 GLU A CA 1
ATOM 4426 C C . GLU A 1 556 ? 17.444 28.174 -17.663 1.00 88.50 556 GLU A C 1
ATOM 4428 O O . GLU A 1 556 ? 18.510 27.834 -18.186 1.00 88.50 556 GLU A O 1
ATOM 4433 N N . ASP A 1 557 ? 16.335 28.308 -18.396 1.00 82.38 557 ASP A N 1
ATOM 4434 C CA . ASP A 1 557 ? 16.296 28.042 -19.842 1.00 82.38 557 ASP A CA 1
ATOM 4435 C C . ASP A 1 557 ? 17.253 28.934 -20.659 1.00 82.38 557 ASP A C 1
ATOM 4437 O O . ASP A 1 557 ? 17.752 28.528 -21.712 1.00 82.38 557 ASP A O 1
ATOM 4441 N N . SER A 1 558 ? 17.565 30.120 -20.144 1.00 86.56 558 SER A N 1
ATOM 4442 C CA . SER A 1 558 ? 18.535 31.079 -20.684 1.00 86.56 558 SER A CA 1
ATOM 4443 C C . SER A 1 558 ? 20.002 30.681 -20.442 1.00 86.56 558 SER A C 1
ATOM 4445 O O . SER A 1 558 ? 20.897 31.268 -21.050 1.00 86.56 558 SER A O 1
ATOM 4447 N N . SER A 1 559 ? 20.260 29.698 -19.571 1.00 92.94 559 SER A N 1
ATOM 4448 C CA . SER A 1 559 ? 21.607 29.363 -19.096 1.00 92.94 559 SER A CA 1
ATOM 4449 C C . SER A 1 559 ? 22.516 28.839 -20.204 1.00 92.94 559 SER A C 1
ATOM 4451 O O . SER A 1 559 ? 22.083 28.098 -21.098 1.00 92.94 559 SER A O 1
ATOM 4453 N N . SER A 1 560 ? 23.797 29.191 -20.083 1.00 95.25 560 SER A N 1
ATOM 4454 C CA . SER A 1 560 ? 24.870 28.820 -21.002 1.00 95.25 560 SER A CA 1
ATOM 4455 C C . SER A 1 560 ? 25.222 27.329 -20.935 1.00 95.25 560 SER A C 1
ATOM 4457 O O . SER A 1 560 ? 24.729 26.591 -20.073 1.00 95.25 560 SER A O 1
ATOM 4459 N N . ALA A 1 561 ? 26.054 26.859 -21.866 1.00 96.44 561 ALA A N 1
ATOM 4460 C CA . ALA A 1 561 ? 26.415 25.451 -21.937 1.00 96.44 561 ALA A CA 1
ATOM 4461 C C . ALA A 1 561 ? 27.263 25.022 -20.731 1.00 96.44 561 ALA A C 1
ATOM 4463 O O . ALA A 1 561 ? 26.995 23.960 -20.159 1.00 96.44 561 ALA A O 1
ATOM 4464 N N . THR A 1 562 ? 28.207 25.873 -20.315 1.00 97.31 562 THR A N 1
ATOM 4465 C CA . THR A 1 562 ? 29.025 25.701 -19.108 1.00 97.31 562 THR A CA 1
ATOM 4466 C C . THR A 1 562 ? 28.143 25.657 -17.864 1.00 97.31 562 THR A C 1
ATOM 4468 O O . THR A 1 562 ? 28.204 24.692 -17.103 1.00 97.31 562 THR A O 1
ATOM 4471 N N . ALA A 1 563 ? 27.264 26.650 -17.678 1.00 96.25 563 ALA A N 1
ATOM 4472 C CA . ALA A 1 563 ? 26.399 26.726 -16.498 1.00 96.25 563 ALA A CA 1
ATOM 4473 C C . ALA A 1 563 ? 25.510 25.481 -16.353 1.00 96.25 563 ALA A C 1
ATOM 4475 O O . ALA A 1 563 ? 25.380 24.923 -15.264 1.00 96.25 563 ALA A O 1
ATOM 4476 N N . ARG A 1 564 ? 24.948 24.996 -17.468 1.00 96.62 564 ARG A N 1
ATOM 4477 C CA . ARG A 1 564 ? 24.119 23.783 -17.493 1.00 96.62 564 ARG A CA 1
ATOM 4478 C C . ARG A 1 564 ? 24.885 22.525 -17.105 1.00 96.62 564 ARG A C 1
ATOM 4480 O O . ARG A 1 564 ? 24.328 21.684 -16.402 1.00 96.62 564 ARG A O 1
ATOM 4487 N N . TYR A 1 565 ? 26.115 22.370 -17.590 1.00 97.25 565 TYR A N 1
ATOM 4488 C CA . TYR A 1 565 ? 26.909 21.177 -17.311 1.00 97.25 565 TYR A CA 1
ATOM 4489 C C . TYR A 1 565 ? 27.423 21.171 -15.873 1.00 97.25 565 TYR A C 1
ATOM 4491 O O . TYR A 1 565 ? 27.232 20.187 -15.166 1.00 97.25 565 TYR A O 1
ATOM 4499 N N . THR A 1 566 ? 27.977 22.292 -15.404 1.00 95.94 566 THR A N 1
ATOM 4500 C CA . THR A 1 566 ? 28.477 22.424 -14.030 1.00 95.94 566 THR A CA 1
ATOM 4501 C C . THR A 1 566 ? 27.362 22.226 -13.003 1.00 95.94 566 THR A C 1
ATOM 4503 O O . THR A 1 566 ? 27.562 21.523 -12.016 1.00 95.94 566 THR A O 1
ATOM 4506 N N . ALA A 1 567 ? 26.161 22.762 -13.256 1.00 95.62 567 ALA A N 1
ATOM 4507 C CA . ALA A 1 567 ? 25.001 22.515 -12.400 1.00 95.62 567 ALA A CA 1
ATOM 4508 C C . ALA A 1 567 ? 24.581 21.034 -12.379 1.00 95.62 567 ALA A C 1
ATOM 4510 O O . ALA A 1 567 ? 24.077 20.548 -11.368 1.00 95.62 567 ALA A O 1
ATOM 4511 N N . MET A 1 568 ? 24.763 20.295 -13.480 1.00 96.25 568 MET A N 1
ATOM 4512 C CA . MET A 1 568 ? 24.499 18.853 -13.498 1.00 96.25 568 MET A CA 1
ATOM 4513 C C . MET A 1 568 ? 25.548 18.086 -12.695 1.00 96.25 568 MET A C 1
ATOM 4515 O O . MET A 1 568 ? 25.168 17.218 -11.918 1.00 96.25 568 MET A O 1
ATOM 4519 N N . LEU A 1 569 ? 26.836 18.393 -12.860 1.00 95.56 569 LEU A N 1
ATOM 4520 C CA . LEU A 1 569 ? 27.904 17.718 -12.118 1.00 95.56 569 LEU A CA 1
ATOM 4521 C C . LEU A 1 569 ? 27.748 17.928 -10.605 1.00 95.56 569 LEU A C 1
ATOM 4523 O O . LEU A 1 569 ? 27.675 16.953 -9.868 1.00 95.56 569 LEU A O 1
ATOM 4527 N N . ALA A 1 570 ? 27.522 19.168 -10.161 1.00 94.62 570 ALA A N 1
ATOM 4528 C CA . ALA A 1 570 ? 27.279 19.466 -8.745 1.00 94.62 570 ALA A CA 1
ATOM 4529 C C . ALA A 1 570 ? 26.043 18.737 -8.178 1.00 94.62 570 ALA A C 1
ATOM 4531 O O . ALA A 1 570 ? 26.010 18.326 -7.013 1.00 94.62 570 ALA A O 1
ATOM 4532 N N . PHE A 1 571 ? 25.008 18.560 -9.005 1.00 95.44 571 PHE A N 1
ATOM 4533 C CA . PHE A 1 571 ? 23.848 17.752 -8.643 1.00 95.44 571 PHE A CA 1
ATOM 4534 C C . PHE A 1 571 ? 24.205 16.267 -8.490 1.00 95.44 571 PHE A C 1
ATOM 4536 O O . PHE A 1 571 ? 23.768 15.641 -7.525 1.00 95.44 571 PHE A O 1
ATOM 4543 N N . LEU A 1 572 ? 25.005 15.709 -9.403 1.00 94.69 572 LEU A N 1
ATOM 4544 C CA . LEU A 1 572 ? 25.467 14.322 -9.320 1.00 94.69 572 LEU A CA 1
ATOM 4545 C C . LEU A 1 572 ? 26.342 14.085 -8.082 1.00 94.69 572 LEU A C 1
ATOM 4547 O O . LEU A 1 572 ? 26.151 13.068 -7.423 1.00 94.69 572 LEU A O 1
ATOM 4551 N N . ASP A 1 573 ? 27.196 15.035 -7.700 1.00 94.31 573 ASP A N 1
ATOM 4552 C CA . ASP A 1 573 ? 27.990 14.960 -6.462 1.00 94.31 573 ASP A CA 1
ATOM 4553 C C . ASP A 1 573 ? 27.096 14.926 -5.213 1.00 94.31 573 ASP A C 1
ATOM 4555 O O . ASP A 1 573 ? 27.299 14.142 -4.277 1.00 94.31 573 ASP A O 1
ATOM 4559 N N . SER A 1 574 ? 26.057 15.765 -5.212 1.00 94.38 574 SER A N 1
ATOM 4560 C CA . SER A 1 574 ? 25.071 15.818 -4.130 1.00 94.38 574 SER A CA 1
ATOM 4561 C C . SER A 1 574 ? 24.279 14.511 -4.035 1.00 94.38 574 SER A C 1
ATOM 4563 O O . SER A 1 574 ? 24.045 14.007 -2.934 1.00 94.38 574 SER A O 1
ATOM 4565 N N . LEU A 1 575 ? 23.901 13.937 -5.183 1.00 94.25 575 LEU A N 1
ATOM 4566 C CA . LEU A 1 575 ? 23.211 12.652 -5.260 1.00 94.25 575 LEU A CA 1
ATOM 4567 C C . LEU A 1 575 ? 24.125 11.503 -4.814 1.00 94.25 575 LEU A C 1
ATOM 4569 O O . LEU A 1 575 ? 23.684 10.660 -4.041 1.00 94.25 575 LEU A O 1
ATOM 4573 N N . GLY A 1 576 ? 25.392 11.495 -5.234 1.00 92.94 576 GLY A N 1
ATOM 4574 C CA . GLY A 1 576 ? 26.393 10.522 -4.791 1.00 92.94 576 GLY A CA 1
ATOM 4575 C C . GLY A 1 576 ? 26.559 10.540 -3.274 1.00 92.94 576 GLY A C 1
ATOM 4576 O O . GLY A 1 576 ? 26.483 9.500 -2.630 1.00 92.94 576 GLY A O 1
ATOM 4577 N N . SER A 1 577 ? 26.634 11.734 -2.681 1.00 93.88 577 SER A N 1
ATOM 4578 C CA . SER A 1 577 ? 26.686 11.897 -1.223 1.00 93.88 577 SER A CA 1
ATOM 4579 C C . SER A 1 577 ? 25.441 11.348 -0.512 1.00 93.88 577 SER A C 1
ATOM 4581 O O . SER A 1 577 ? 25.545 10.819 0.595 1.00 93.88 577 SER A O 1
ATOM 4583 N N . ALA A 1 578 ? 24.254 11.495 -1.110 1.00 91.25 578 ALA A N 1
ATOM 4584 C CA . ALA A 1 578 ? 23.011 10.936 -0.574 1.00 91.25 578 ALA A CA 1
ATOM 4585 C C . ALA A 1 578 ? 22.968 9.403 -0.700 1.00 91.25 578 ALA A C 1
ATOM 4587 O O . ALA A 1 578 ? 22.558 8.721 0.236 1.00 91.25 578 ALA A O 1
ATOM 4588 N N . ILE A 1 579 ? 23.467 8.850 -1.809 1.00 88.31 579 ILE A N 1
ATOM 4589 C CA . ILE A 1 579 ? 23.602 7.401 -2.015 1.00 88.31 579 ILE A CA 1
ATOM 4590 C C . ILE A 1 579 ? 24.552 6.785 -0.979 1.00 88.31 579 ILE A C 1
ATOM 4592 O O . ILE A 1 579 ? 24.195 5.784 -0.360 1.00 88.31 579 ILE A O 1
ATOM 4596 N N . SER A 1 580 ? 25.710 7.401 -0.727 1.00 88.25 580 SER A N 1
ATOM 4597 C CA . SER A 1 580 ? 26.654 6.986 0.323 1.00 88.25 580 SER A CA 1
ATOM 4598 C C . SER A 1 580 ? 25.973 6.930 1.697 1.00 88.25 580 SER A C 1
ATOM 4600 O O . SER A 1 580 ? 25.903 5.878 2.332 1.00 88.25 580 SER A O 1
ATOM 4602 N N . ARG A 1 581 ? 25.280 8.010 2.096 1.00 85.56 581 ARG A N 1
ATOM 4603 C CA . ARG A 1 581 ? 24.487 8.022 3.342 1.00 85.56 581 ARG A CA 1
ATOM 4604 C C . ARG A 1 581 ? 23.438 6.910 3.405 1.00 85.56 581 ARG A C 1
ATOM 4606 O O . ARG A 1 581 ? 23.234 6.338 4.473 1.00 85.56 581 ARG A O 1
ATOM 4613 N N . ALA A 1 582 ? 22.763 6.625 2.292 1.00 71.31 582 ALA A N 1
ATOM 4614 C CA . ALA A 1 582 ? 21.729 5.596 2.219 1.00 71.31 582 ALA A CA 1
ATOM 4615 C C . ALA A 1 582 ? 22.291 4.163 2.283 1.00 71.31 582 ALA A C 1
ATOM 4617 O O . ALA A 1 582 ? 21.602 3.267 2.766 1.00 71.31 582 ALA A O 1
ATOM 4618 N N . THR A 1 583 ? 23.519 3.946 1.809 1.00 69.69 583 THR A N 1
ATOM 4619 C CA . THR A 1 583 ? 24.185 2.630 1.751 1.00 69.69 583 THR A CA 1
ATOM 4620 C C . THR A 1 583 ? 25.102 2.359 2.946 1.00 69.69 583 THR A C 1
ATOM 4622 O O . THR A 1 583 ? 25.451 1.207 3.197 1.00 69.69 583 THR A O 1
ATOM 4625 N N . GLY A 1 584 ? 25.429 3.386 3.735 1.00 55.62 584 GLY A N 1
ATOM 4626 C CA . GLY A 1 584 ? 26.332 3.275 4.882 1.00 55.62 584 GLY A CA 1
ATOM 4627 C C . GLY A 1 584 ? 27.817 3.258 4.503 1.00 55.62 584 GLY A C 1
ATOM 4628 O O . GLY A 1 584 ? 28.644 2.938 5.360 1.00 55.62 584 GLY A O 1
ATOM 4629 N N . GLU A 1 585 ? 28.131 3.591 3.249 1.00 44.28 585 GLU A N 1
ATOM 4630 C CA . GLU A 1 585 ? 29.473 3.892 2.726 1.00 44.28 585 GLU A CA 1
ATOM 4631 C C . GLU A 1 585 ? 29.787 5.384 2.895 1.00 44.28 585 GLU A C 1
ATOM 4633 O O . GLU A 1 585 ? 30.962 5.712 3.183 1.00 44.28 585 GLU A O 1
#

Secondary structure (DSSP, 8-state):
-----TTS---EEEEEEPPTT--TTTHHHHHHTTEEE-SSGGGGHHHHHH--TT-EEEEEEEEEESSS-SS--TT--EEEEEEEEEEEEEEEETTTTEEEEEEEEEEEEEEEESS----SSEEEES-SHHHHHHHHHHHH-PPP-HHHHHTSHHHHTTSPPPP--THHHHHHHHHHHHHTTTT-HHHHHHHHHHHHHH-GGGGGGSEEE-TTS-EEE-----HHHHHHTTSBSS-HHHHHHHHHHHHHHTT--SPPPS--TT---B-TTS--SSPPGGG--TTHHHHHHHHHHHHHHHHH---HHHHHHHHHHHHHHTTSTT-STHHHHHHHHH-TTT----SHHHHHHHHHHH-PPPPSSHHHHHHHHHHHHHHHTSTT-S--SHHHHHHHHHHHHH--PPPSSHHHHHHHHHHHHHHS-HIIIIIHHHHHHHHHHHHHHHHHHTT-TTHHHHHHHHHHH-SSS-HHHHHHHHHHHHH-HHHHHHHHHHHHTT-SGGGHHHHHHHHHHHHSS--HHHHHHHHHHHHHHH-SSS-----HHHHHHHHHHTT--PPPTT--HHHHHHHHHHHHHHHHHHHHHHHT-

Foldseek 3Di:
DDPPDPPLAQQKAWEAEDDPPQDPVCLVVVVVVQKDFDDPLLVCLVVLVPDDFFGKYWYKAWDWDQAPPPFQFLSFIWIKIWTFWIWTWHDGDSVRRMTGTNIDGDPDTDIDTPLDDRDPGDMQGCPDPVSSLVRCCRRVVDDRDPVVVCVDPVVVLRGPHDADPLLQVLLQLLLVLVLVCLVVFVLVLVLLCVLCVVQVLSVVQQWFAAQVRDIDGDPGAAPQLLVLSLQAPDQLVSSQVSSQSSCVSSVRPRRRDSGDFLQHHDYSVQSGLAHGHHPGDPCQRVLRSQLSVLLSVCLVDPDPVSLVSNQVSFQSNCPHPNDDQSSQSSSCSNRVQQGAGPPPLLQVCCCVPPVQHDADGSNSRNVSSVVVCVVLVDPSHNHNGRSSSSNSSVSVVSNDDQALALLSVLVVVVVCVVSDVCCVPPVVLLLVLLQLLLVLLVCVVVVHPCSLVSNVVSVSSDPQADPVLVVLLNVLCVVPVPLVSVLLCLCLVVLDLVSLQVSQVSVCVRSVDDAQQNSLQVSLSSSCNNPVVQGDHGHPVVLVVSCRSNVHDADDSPDHSSRRRVRSSVSVVVSVVSNCVVVVD

Sequence (585 aa):
MTTESDTDRVEFAWFVNKPRDVDAASMSEYLGRGEWQLQGSTRYAYQLGQMNAGDSIALKSVANRKTGTGFFNADTIVSVMTIYATGRIRSVDPDSGRIHVSWNAMAEPRPWRFFTLNKSPWLVKAETALKRALLDFVFHRADQDIGMFLSEDYWRGRYPSTPDFSWVNFYEAFASRLLEYRNRREELIDLVHQVAESQPLMSYLVNDKWSDGTSHRIADIDPFTLMSAFNRQTTDENRHAVASQLAQALEVHVPAPRGFDGLPLVNNQNSWFVSYTRNRSEGDVEALWSVFAAALRLAEQESGANRESFVVAYDAAVKVRGVRWNLTQGLFWARPERFAPMDNLSRVYLRDRFGVAAPTDGAAYLTVIDELRTILDGDDTSLTSLPELSFAAFFAAQQKTPEHDIEGMAYWACALNEAVDLEAEEHAYKKETADLLRKARDQAQADSPDWVGTFRKAMRSTNVLNFRFIDDVKNAIAADPQRIIRIFDRVWVSGIPADLDTFQDELRDVLGKLTAGNATALGAQLLMAVDDAENAPYSPSRTARWYQLSGAEGPEDSSSATARYTAMLAFLDSLGSAISRATGE

pLDDT: mean 91.26, std 9.48, range [31.92, 98.88]